Protein AF-A0A937WGV7-F1 (afdb_monomer)

Mean predicted aligned error: 19.92 Å

Secondary structure (DSSP, 8-state):
----------SS-------------HHHHHHHHHHHHHHHHHHHHHHHHHHTT------PPPEEEEEEEEETTEEPGGGEEETTPEEEEEEEEE-TT-PPEEEEEEETTT--EE-EEEEE-TTS-EEEEEEEEPPTT--EEEEEEEEEEEE-TTS-EEEEEEEEEEEEEPPPPPPEEEEEEEESSS-BTTPPEEEEEEEE-SS-PPP-S-EEEEEETTEE-GGGTT-SEE-GGG--TT-EEEEEEE-EETTTTEESS-TT---EEEEEPBPPP--TTSPPP---------------------PPPP--EEEEEE--BSS-PEEEETTEEEEESSEEEEEESEEEEEEEE-TTB--EEEEEEEPTT-EEEE-PBPPBP-

Foldseek 3Di:
DDDDDDDDDDDDDDDDDDDDDDDDDPPVVVVVVVVVVVVVVVVVVVVVVVVVPDPPDPFDFKDKDDKFKDWPNHTDPLQEAEAQIKMKIKIKIQGPQLFAKDKWKAWPVVRDTFDKDWDADPSNIIIIMTIDGGHQPNFDKIKMKIKIWGQGPVRDIHMDIDIRIHGHHYDFDAKDKADWEWPPQAAALQDKIFTDIDIDGPVPADWAQKWKWKDKQNHTPPVCIPPRIGGSVVDDAQIKMKMFIWTDGDHNDHTRDDDPPTDMYIHGHHYDDDPVPDDDPDPPDPDPPDDDDDDDDDPDPDDDDDFAKAKEFEAEVVWFWFKDKSNHTDGTPGDMDIDTAAKIKIWTHDPQWDIDIGIDGGDHPDYHYHYYYTHGDD

pLDDT: mean 71.2, std 18.61, range [29.83, 95.62]

Solvent-accessible surface area (backbone atoms only — not comparable to full-atom values): 22239 Å² total; per-residue (Å²): 134,84,86,83,88,82,89,82,85,81,86,83,94,75,85,83,88,79,91,78,89,86,90,87,69,76,70,63,50,53,58,52,50,54,52,50,51,51,51,48,50,52,49,49,50,49,49,51,53,50,63,69,71,57,78,76,77,86,57,60,55,28,45,74,44,79,70,45,50,27,41,84,92,36,78,42,70,86,42,57,41,49,36,65,38,46,37,39,40,37,36,33,36,40,30,86,75,48,35,60,55,49,76,43,36,32,33,66,83,76,70,44,75,49,74,63,49,71,51,70,51,99,60,30,32,31,46,37,38,37,73,46,75,40,43,87,86,57,52,44,82,45,39,40,36,39,36,34,32,25,53,33,95,86,69,50,79,34,61,30,75,49,78,45,67,34,37,31,39,77,58,89,63,65,19,42,66,42,75,48,37,49,38,58,76,76,28,38,51,82,43,50,41,32,65,45,66,44,81,49,45,87,79,68,60,63,87,25,59,52,44,30,43,35,25,54,73,83,44,75,39,75,94,40,53,62,48,59,59,45,59,26,90,82,56,53,58,74,40,38,42,35,42,36,46,44,36,12,29,80,71,52,76,40,63,42,54,58,95,92,63,47,50,53,27,75,42,53,28,35,74,64,79,80,68,90,84,66,85,76,80,83,77,78,78,84,80,87,79,88,80,80,89,77,88,76,84,79,87,74,86,75,83,77,86,79,84,51,50,14,40,37,39,34,41,37,42,71,67,59,25,39,31,22,51,73,86,39,81,74,52,45,24,69,43,76,48,80,41,60,50,42,79,43,42,38,36,38,41,43,95,72,32,45,74,44,78,50,76,46,75,34,43,66,88,40,77,45,81,43,74,52,77,57,50,67,58,131

Sequence (378 aa):
MRCFHLWCWTNNPKDAVYCFHCGRNIAQSRRLITSIIVVIIVMLMAVIIYSRRISPSKDNPPEISKVSVASDDTVVANNEIDETETTIVTFYASDPDGAPVTPSATWLNTGKSVTVTHITDNKGNVIATVKWLTGFGDAGAYKLQLKAMSTGASGIELSDTEIIDFTVNKFNRLPKVSNVAISPNTPKDADNLTVNYTFSDENKDGENGTKIQWYKNGAEQTGLRNSHTVSSRLTTPGEKWTVMVNPSDNGGKTFGYKEGSEPSATVTIIYTTPDRNKPKPPVSPLDTRDIKPTIEKPTVTTAQPTIEYGNVVITSQPIGAEVYIDGKYKGRSACTIKLPVGAHAISLKMSGYLPWDAAVYVSSDKTVKVTPELFKEP

Radius of gyration: 44.92 Å; Cα contacts (8 Å, |Δi|>4): 736; chains: 1; bounding box: 76×51×156 Å

Nearest PDB structures (foldseek):
  3irz-assembly1_A  TM=1.982E-01  e=7.865E-06  Staphylococcus saprophyticus subsp. saprophyticus ATCC 15305 = NCTC 7292
  3is0-assembly1_X  TM=1.933E-01  e=1.824E-05  Staphylococcus saprophyticus subsp. saprophyticus ATCC 15305 = NCTC 7292
  6ru5-assembly1_A  TM=2.353E-01  e=8.233E-04  Homo sapiens
  8uh2-assembly1_A  TM=2.347E-01  e=4.214E-03  Homo sapiens
  6vfw-assembly1_C  TM=2.708E-01  e=7.261E-03  Homo sapiens

Structure (mmCIF, N/CA/C/O backbone):
data_AF-A0A937WGV7-F1
#
_entry.id   AF-A0A937WGV7-F1
#
loop_
_atom_site.group_PDB
_atom_site.id
_atom_site.type_symbol
_atom_site.label_atom_id
_atom_site.label_alt_id
_atom_site.label_comp_id
_atom_site.label_asym_id
_atom_site.label_entity_id
_atom_site.label_seq_id
_atom_site.pdbx_PDB_ins_code
_atom_site.Cartn_x
_atom_site.Cartn_y
_atom_site.Cartn_z
_atom_site.occupancy
_atom_site.B_iso_or_equiv
_atom_site.auth_seq_id
_atom_site.auth_comp_id
_atom_site.auth_asym_id
_atom_site.auth_atom_id
_atom_site.pdbx_PDB_model_num
ATOM 1 N N . MET A 1 1 ? 3.453 -4.945 108.632 1.00 35.91 1 MET A N 1
ATOM 2 C CA . MET A 1 1 ? 4.385 -6.050 108.950 1.00 35.91 1 MET A CA 1
ATOM 3 C C . MET A 1 1 ? 4.075 -7.229 108.047 1.00 35.91 1 MET A C 1
ATOM 5 O O . MET A 1 1 ? 2.932 -7.381 107.639 1.00 35.91 1 MET A O 1
ATOM 9 N N . ARG A 1 2 ? 5.122 -7.965 107.670 1.00 34.91 2 ARG A N 1
ATOM 10 C CA . ARG A 1 2 ? 5.121 -9.071 106.708 1.00 34.91 2 ARG A CA 1
ATOM 11 C C . ARG A 1 2 ? 4.259 -10.267 107.144 1.00 34.91 2 ARG A C 1
ATOM 13 O O . ARG A 1 2 ? 4.000 -10.453 108.325 1.00 34.91 2 ARG A O 1
ATOM 20 N N . CYS A 1 3 ? 3.901 -11.027 106.109 1.00 39.56 3 CYS A N 1
ATOM 21 C CA . CYS A 1 3 ? 3.284 -12.348 105.981 1.00 39.56 3 CYS A CA 1
ATOM 22 C C . CYS A 1 3 ? 3.249 -13.275 107.202 1.00 39.56 3 CYS A C 1
ATOM 24 O O . CYS A 1 3 ? 4.265 -13.447 107.863 1.00 39.56 3 CYS A O 1
ATOM 26 N N . PHE A 1 4 ? 2.172 -14.065 107.290 1.00 30.48 4 PHE A N 1
ATOM 27 C CA . PHE A 1 4 ? 2.313 -15.520 107.389 1.00 30.48 4 PHE A CA 1
ATOM 28 C C . PHE A 1 4 ? 1.266 -16.242 106.529 1.00 30.48 4 PHE A C 1
ATOM 30 O O . PHE A 1 4 ? 0.064 -16.022 106.652 1.00 30.48 4 PHE A O 1
ATOM 37 N N . HIS A 1 5 ? 1.780 -17.087 105.635 1.00 41.34 5 HIS A N 1
ATOM 38 C CA . HIS A 1 5 ? 1.072 -18.171 104.965 1.00 41.34 5 HIS A CA 1
ATOM 39 C C . HIS A 1 5 ? 0.775 -19.270 105.990 1.00 41.34 5 HIS A C 1
ATOM 41 O O . HIS A 1 5 ? 1.671 -19.639 106.747 1.00 41.34 5 HIS A O 1
ATOM 47 N N . LEU A 1 6 ? -0.409 -19.878 105.926 1.00 35.06 6 LEU A N 1
ATOM 48 C CA . LEU A 1 6 ? -0.568 -21.272 106.329 1.00 35.06 6 LEU A CA 1
ATOM 49 C C . LEU A 1 6 ? -1.424 -22.001 105.290 1.00 35.06 6 LEU A C 1
ATOM 51 O O . LEU A 1 6 ? -2.558 -21.622 105.007 1.00 35.06 6 LEU A O 1
ATOM 55 N N . TRP A 1 7 ? -0.812 -23.009 104.676 1.00 30.67 7 TRP A N 1
ATOM 56 C CA . TRP A 1 7 ? -1.436 -23.986 103.791 1.00 30.67 7 TRP A CA 1
ATOM 57 C C . TRP A 1 7 ? -2.186 -25.038 104.617 1.00 30.67 7 TRP A C 1
ATOM 59 O O . TRP A 1 7 ? -1.692 -25.482 105.651 1.00 30.67 7 TRP A O 1
ATOM 69 N N . CYS A 1 8 ? -3.307 -25.525 104.092 1.00 34.47 8 CYS A N 1
ATOM 70 C CA . CYS A 1 8 ? -3.741 -26.907 104.287 1.00 34.47 8 CYS A CA 1
ATOM 71 C C . CYS A 1 8 ? -4.160 -27.465 102.925 1.00 34.47 8 CYS A C 1
ATOM 73 O O . CYS A 1 8 ? -4.932 -26.842 102.195 1.00 34.47 8 CYS A O 1
ATOM 75 N N . TRP A 1 9 ? -3.576 -28.608 102.570 1.00 32.50 9 TRP A N 1
ATOM 76 C CA . TRP A 1 9 ? -3.740 -29.277 101.287 1.00 32.50 9 TRP A CA 1
ATOM 77 C C . TRP A 1 9 ? -4.793 -30.388 101.416 1.00 32.50 9 TRP A C 1
ATOM 79 O O . TRP A 1 9 ? -4.625 -31.324 102.187 1.00 32.50 9 TRP A O 1
ATOM 89 N N . THR A 1 10 ? -5.888 -30.177 100.684 1.00 49.94 10 THR A N 1
ATOM 90 C CA . THR A 1 10 ? -6.701 -31.105 99.875 1.00 49.94 10 THR A CA 1
ATOM 91 C C . THR A 1 10 ? -7.192 -32.444 100.438 1.00 49.94 10 THR A C 1
ATOM 93 O O . THR A 1 10 ? -6.417 -33.298 100.846 1.00 49.94 10 THR A O 1
ATOM 96 N N . ASN A 1 11 ? -8.465 -32.735 100.150 1.00 29.83 11 ASN A N 1
ATOM 97 C CA . ASN A 1 11 ? -8.770 -33.691 99.082 1.00 29.83 11 ASN A CA 1
ATOM 98 C C . ASN A 1 11 ? -10.101 -33.340 98.391 1.00 29.83 11 ASN A C 1
ATOM 100 O O . ASN A 1 11 ? -11.149 -33.302 99.020 1.00 29.83 11 ASN A O 1
ATOM 104 N N . ASN A 1 12 ? -10.007 -33.153 97.072 1.00 36.41 12 ASN A N 1
ATOM 105 C CA . ASN A 1 12 ? -11.050 -32.968 96.054 1.00 36.41 12 ASN A CA 1
ATOM 106 C C . ASN A 1 12 ? -11.601 -31.543 95.772 1.00 36.41 12 ASN A C 1
ATOM 108 O O . ASN A 1 12 ? -11.963 -30.816 96.695 1.00 36.41 12 ASN A O 1
ATOM 112 N N . PRO A 1 13 ? -11.623 -31.101 94.491 1.00 42.16 13 PRO A N 1
ATOM 113 C CA . PRO A 1 13 ? -11.645 -29.689 94.143 1.00 42.16 13 PRO A CA 1
ATOM 114 C C . PRO A 1 13 ? -13.054 -29.108 93.935 1.00 42.16 13 PRO A C 1
ATOM 116 O O . PRO A 1 13 ? -13.728 -29.403 92.953 1.00 42.16 13 PRO A O 1
ATOM 119 N N . LYS A 1 14 ? -13.330 -28.108 94.782 1.00 36.25 14 LYS A N 1
ATOM 120 C CA . LYS A 1 14 ? -13.987 -26.825 94.466 1.00 36.25 14 LYS A CA 1
ATOM 121 C C . LYS A 1 14 ? -15.517 -26.789 94.461 1.00 36.25 14 LYS A C 1
ATOM 123 O O . LYS A 1 14 ? -16.143 -26.428 93.471 1.00 36.25 14 LYS A O 1
ATOM 128 N N . ASP A 1 15 ? -16.064 -26.945 95.661 1.00 49.03 15 ASP A N 1
ATOM 129 C CA . ASP A 1 15 ? -17.035 -25.978 96.176 1.00 49.03 15 ASP A CA 1
ATOM 130 C C . ASP A 1 15 ? -16.380 -24.593 96.336 1.00 49.03 15 ASP A C 1
ATOM 132 O O . ASP A 1 15 ? -15.229 -24.481 96.767 1.00 49.03 15 ASP A O 1
ATOM 136 N N . ALA A 1 16 ? -17.126 -23.528 96.047 1.00 39.97 16 ALA A N 1
ATOM 137 C CA . ALA A 1 16 ? -16.862 -22.199 96.593 1.00 39.97 16 ALA A CA 1
ATOM 138 C C . ALA A 1 16 ? -18.193 -21.465 96.804 1.00 39.97 16 ALA A C 1
ATOM 140 O O . ALA A 1 16 ? -18.735 -20.832 95.900 1.00 39.97 16 ALA A O 1
ATOM 141 N N . VAL A 1 17 ? -18.722 -21.572 98.022 1.00 39.62 17 VAL A N 1
ATOM 142 C CA . VAL A 1 17 ? -19.855 -20.782 98.512 1.00 39.62 17 VAL A CA 1
ATOM 143 C C . VAL A 1 17 ? -19.326 -19.427 98.987 1.00 39.62 17 VAL A C 1
ATOM 145 O O . VAL A 1 17 ? -18.478 -19.373 99.874 1.00 39.62 17 VAL A O 1
ATOM 148 N N . TYR A 1 18 ? -19.848 -18.334 98.428 1.00 36.25 18 TYR A N 1
ATOM 149 C CA . TYR A 1 18 ? -19.674 -16.981 98.963 1.00 36.25 18 TYR A CA 1
ATOM 150 C C . TYR A 1 18 ? -21.013 -16.470 99.507 1.00 36.25 18 TYR A C 1
ATOM 152 O O . TYR A 1 18 ? -21.971 -16.277 98.761 1.00 36.25 18 TYR A O 1
ATOM 160 N N . CYS A 1 19 ? -21.067 -16.231 100.818 1.00 37.66 19 CYS A N 1
ATOM 161 C CA . CYS A 1 19 ? -22.163 -15.533 101.486 1.00 37.66 19 CYS A CA 1
ATOM 162 C C . CYS A 1 19 ? -22.048 -14.019 101.248 1.00 37.66 19 CYS A C 1
ATOM 164 O O . CYS A 1 19 ? -21.012 -13.431 101.555 1.00 37.66 19 CYS A O 1
ATOM 166 N N . PHE A 1 20 ? -23.124 -13.373 100.788 1.00 33.19 20 PHE A N 1
ATOM 167 C CA . PHE A 1 20 ? -23.256 -11.913 100.796 1.00 33.19 20 PHE A CA 1
ATOM 168 C C . PHE A 1 20 ? -24.541 -11.486 101.517 1.00 33.19 20 PHE A C 1
ATOM 170 O O . PHE A 1 20 ? -25.630 -11.991 101.252 1.00 33.19 20 PHE A O 1
ATOM 177 N N . HIS A 1 21 ? -24.372 -10.563 102.466 1.00 35.38 21 HIS A N 1
ATOM 178 C CA . HIS A 1 21 ? -25.410 -9.950 103.294 1.00 35.38 21 HIS A CA 1
ATOM 179 C C . HIS A 1 21 ? -26.397 -9.102 102.474 1.00 35.38 21 HIS A C 1
ATOM 181 O O . HIS A 1 21 ? -26.017 -8.375 101.557 1.00 35.38 21 HIS A O 1
ATOM 187 N N . CYS A 1 22 ? -27.670 -9.166 102.866 1.00 37.66 22 CYS A N 1
ATOM 188 C CA . CYS A 1 22 ? -28.798 -8.445 102.287 1.00 37.66 22 CYS A CA 1
ATOM 189 C C . CYS A 1 22 ? -29.030 -7.097 102.998 1.00 37.66 22 CYS A C 1
ATOM 191 O O . CYS A 1 22 ? -29.020 -7.047 104.227 1.00 37.66 22 CYS A O 1
ATOM 193 N N . GLY A 1 23 ? -29.331 -6.036 102.235 1.00 43.50 23 GLY A N 1
ATOM 194 C CA . GLY A 1 23 ? -30.134 -4.911 102.737 1.00 43.50 23 GLY A CA 1
ATOM 195 C C . GLY A 1 23 ? -29.700 -3.500 102.325 1.00 43.50 23 GLY A C 1
ATOM 196 O O . GLY A 1 23 ? -28.986 -2.848 103.079 1.00 43.50 23 GLY A O 1
ATOM 197 N N . ARG A 1 24 ? -30.218 -2.997 101.186 1.00 43.16 24 ARG A N 1
ATOM 198 C CA . ARG A 1 24 ? -30.812 -1.644 100.969 1.00 43.16 24 ARG A CA 1
ATOM 199 C C . ARG A 1 24 ? -30.920 -1.301 99.466 1.00 43.16 24 ARG A C 1
ATOM 201 O O . ARG A 1 24 ? -30.006 -1.579 98.705 1.00 43.16 24 ARG A O 1
ATOM 208 N N . ASN A 1 25 ? -32.013 -0.610 99.101 1.00 46.59 25 ASN A N 1
ATOM 209 C CA . ASN A 1 25 ? -32.281 0.151 97.855 1.00 46.59 25 ASN A CA 1
ATOM 210 C C . ASN A 1 25 ? -33.015 -0.518 96.667 1.00 46.59 25 ASN A C 1
ATOM 212 O O . ASN A 1 25 ? -32.487 -0.636 95.566 1.00 46.59 25 ASN A O 1
ATOM 216 N N . ILE A 1 26 ? -34.317 -0.790 96.835 1.00 51.12 26 ILE A N 1
ATOM 217 C CA . ILE A 1 26 ? -35.253 -1.160 95.743 1.00 51.12 26 ILE A CA 1
ATOM 218 C C . ILE A 1 26 ? -35.786 0.073 94.963 1.00 51.12 26 ILE A C 1
ATOM 220 O O . ILE A 1 26 ? -36.251 -0.047 93.831 1.00 51.12 26 ILE A O 1
ATOM 224 N N . ALA A 1 27 ? -35.702 1.289 95.521 1.00 47.25 27 ALA A N 1
ATOM 225 C CA . ALA A 1 27 ? -36.232 2.502 94.879 1.00 47.25 27 ALA A CA 1
ATOM 226 C C . ALA A 1 27 ? -35.263 3.157 93.871 1.00 47.25 27 ALA A C 1
ATOM 228 O O . ALA A 1 27 ? -35.704 3.676 92.844 1.00 47.25 27 ALA A O 1
ATOM 229 N N . GLN A 1 28 ? -33.946 3.106 94.120 1.00 45.09 28 GLN A N 1
ATOM 230 C CA . GLN A 1 28 ? -32.937 3.591 93.165 1.00 45.09 28 GLN A CA 1
ATOM 231 C C . GLN A 1 28 ? -32.803 2.668 91.946 1.00 45.09 28 GLN A C 1
ATOM 233 O O . GLN A 1 28 ? -32.618 3.162 90.836 1.00 45.09 28 GLN A O 1
ATOM 238 N N . SER A 1 29 ? -32.974 1.352 92.121 1.00 48.94 29 SER A N 1
ATOM 239 C CA . SER A 1 29 ? -32.886 0.388 91.018 1.00 48.94 29 SER A CA 1
ATOM 240 C C . SER A 1 29 ? -34.018 0.556 90.003 1.00 48.94 29 SER A C 1
ATOM 242 O O . SER A 1 29 ? -33.762 0.499 88.806 1.00 48.94 29 SER A O 1
ATOM 244 N N . ARG A 1 30 ? -35.249 0.866 90.440 1.00 54.28 30 ARG A N 1
ATOM 245 C CA . ARG A 1 30 ? -36.371 1.118 89.516 1.00 54.28 30 ARG A CA 1
ATOM 246 C C . ARG A 1 30 ? -36.130 2.325 88.609 1.00 54.28 30 ARG A C 1
ATOM 248 O O . ARG A 1 30 ? -36.363 2.216 87.416 1.00 54.28 30 ARG A O 1
ATOM 255 N N . ARG A 1 31 ? -35.619 3.447 89.134 1.00 56.28 31 ARG A N 1
ATOM 256 C CA . ARG A 1 31 ? -35.306 4.631 88.307 1.00 56.28 31 ARG A CA 1
ATOM 257 C C . ARG A 1 31 ? -34.156 4.370 87.332 1.00 56.28 31 ARG A C 1
ATOM 259 O O . ARG A 1 31 ? -34.231 4.805 86.189 1.00 56.28 31 ARG A O 1
ATOM 266 N N . LEU A 1 32 ? -33.140 3.618 87.759 1.00 55.88 32 LEU A N 1
ATOM 267 C CA . LEU A 1 32 ? -32.008 3.251 86.907 1.00 55.88 32 LEU A CA 1
ATOM 268 C C . LEU A 1 32 ? -32.435 2.316 85.763 1.00 55.88 32 LEU A C 1
ATOM 270 O O . LEU A 1 32 ? -32.054 2.535 84.619 1.00 55.88 32 LEU A O 1
ATOM 274 N N . ILE A 1 33 ? -33.281 1.321 86.053 1.00 60.12 33 ILE A N 1
ATOM 275 C CA . ILE A 1 33 ? -33.793 0.369 85.058 1.00 60.12 33 ILE A CA 1
ATOM 276 C C . ILE A 1 33 ? -34.679 1.081 84.030 1.00 60.12 33 ILE A C 1
ATOM 278 O O . ILE A 1 33 ? -34.499 0.865 82.834 1.00 60.12 33 ILE A O 1
ATOM 282 N N . THR A 1 34 ? -35.581 1.977 84.452 1.00 66.94 34 THR A N 1
ATOM 283 C CA . THR A 1 34 ? -36.419 2.732 83.506 1.00 66.94 34 THR A CA 1
ATOM 284 C C . THR A 1 34 ? -35.578 3.645 82.609 1.00 66.94 34 THR A C 1
ATOM 286 O O . THR A 1 34 ? -35.817 3.696 81.406 1.00 66.94 34 THR A O 1
ATOM 289 N N . SER A 1 35 ? -34.550 4.313 83.147 1.00 67.31 35 SER A N 1
ATOM 290 C CA . SER A 1 35 ? -33.627 5.126 82.341 1.00 67.31 35 SER A CA 1
ATOM 291 C C . SER A 1 35 ? -32.799 4.290 81.361 1.00 67.31 35 SER A C 1
ATOM 293 O O . SER A 1 35 ? -32.633 4.702 80.217 1.00 67.31 35 SER A O 1
ATOM 295 N N . ILE A 1 36 ? -32.329 3.104 81.759 1.00 68.56 36 ILE A N 1
ATOM 296 C CA . ILE A 1 36 ? -31.586 2.195 80.873 1.00 68.56 36 ILE A CA 1
ATOM 297 C C . ILE A 1 36 ? -32.490 1.669 79.751 1.00 68.56 36 ILE A C 1
ATOM 299 O O . ILE A 1 36 ? -32.076 1.662 78.597 1.00 68.56 36 ILE A O 1
ATOM 303 N N . ILE A 1 37 ? -33.739 1.297 80.053 1.00 74.69 37 ILE A N 1
ATOM 304 C CA . ILE A 1 37 ? -34.700 0.833 79.041 1.00 74.69 37 ILE A CA 1
ATOM 305 C C . ILE A 1 37 ? -35.018 1.948 78.037 1.00 74.69 37 ILE A C 1
ATOM 307 O O . ILE A 1 37 ? -35.028 1.691 76.838 1.00 74.69 37 ILE A O 1
ATOM 311 N N . VAL A 1 38 ? -35.214 3.191 78.490 1.00 73.75 38 VAL A N 1
ATOM 312 C CA . VAL A 1 38 ? -35.452 4.331 77.587 1.00 73.75 38 VAL A CA 1
ATOM 313 C C . VAL A 1 38 ? -34.229 4.610 76.711 1.00 73.75 38 VAL A C 1
ATOM 315 O O . VAL A 1 38 ? -34.387 4.811 75.512 1.00 73.75 38 VAL A O 1
ATOM 318 N N . VAL A 1 39 ? -33.010 4.552 77.257 1.00 70.75 39 VAL A N 1
ATOM 319 C CA . VAL A 1 39 ? -31.775 4.716 76.469 1.00 70.75 39 VAL A CA 1
ATOM 320 C C . VAL A 1 39 ? -31.600 3.578 75.461 1.00 70.75 39 VAL A C 1
ATOM 322 O O . VAL A 1 39 ? -31.246 3.845 74.318 1.00 70.75 39 VAL A O 1
ATOM 325 N N . ILE A 1 40 ? -31.904 2.332 75.832 1.00 72.81 40 ILE A N 1
ATOM 326 C CA . ILE A 1 40 ? -31.854 1.182 74.917 1.00 72.81 40 ILE A CA 1
ATOM 327 C C . ILE A 1 40 ? -32.911 1.312 73.818 1.00 72.81 40 ILE A C 1
ATOM 329 O O . ILE A 1 40 ? -32.599 1.059 72.663 1.00 72.81 40 ILE A O 1
ATOM 333 N N . ILE A 1 41 ? -34.132 1.751 74.132 1.00 76.94 41 ILE A N 1
ATOM 334 C CA . ILE A 1 41 ? -35.180 1.976 73.127 1.00 76.94 41 ILE A CA 1
ATOM 335 C C . ILE A 1 41 ? -34.797 3.130 72.199 1.00 76.94 41 ILE A C 1
ATOM 337 O O . ILE A 1 41 ? -34.957 3.000 70.993 1.00 76.94 41 ILE A O 1
ATOM 341 N N . VAL A 1 42 ? -34.247 4.233 72.712 1.00 74.06 42 VAL A N 1
ATOM 342 C CA . VAL A 1 42 ? -33.776 5.354 71.882 1.00 74.06 42 VAL A CA 1
ATOM 343 C C . VAL A 1 42 ? -32.585 4.937 71.017 1.00 74.06 42 VAL A C 1
ATOM 345 O O . VAL A 1 42 ? -32.552 5.290 69.845 1.00 74.06 42 VAL A O 1
ATOM 348 N N . MET A 1 43 ? -31.656 4.132 71.540 1.00 69.81 43 MET A N 1
ATOM 349 C CA . MET A 1 43 ? -30.550 3.546 70.773 1.00 69.81 43 MET A CA 1
ATOM 350 C C . MET A 1 43 ? -31.056 2.565 69.712 1.00 69.81 43 MET A C 1
ATOM 352 O O . MET A 1 43 ? -30.617 2.637 68.575 1.00 69.81 43 MET A O 1
ATOM 356 N N . LEU A 1 44 ? -32.015 1.692 70.032 1.00 68.31 44 LEU A N 1
ATOM 357 C CA . LEU A 1 44 ? -32.622 0.761 69.075 1.00 68.31 44 LEU A CA 1
ATOM 358 C C . LEU A 1 44 ? -33.421 1.503 68.004 1.00 68.31 44 LEU A C 1
ATOM 360 O O . LEU A 1 44 ? -33.313 1.167 66.834 1.00 68.31 44 LEU A O 1
ATOM 364 N N . MET A 1 45 ? -34.167 2.546 68.367 1.00 68.50 45 MET A N 1
ATOM 365 C CA . MET A 1 45 ? -34.881 3.399 67.416 1.00 68.50 45 MET A CA 1
ATOM 366 C C . MET A 1 45 ? -33.907 4.220 66.569 1.00 68.50 45 MET A C 1
ATOM 368 O O . MET A 1 45 ? -34.125 4.341 65.372 1.00 68.50 45 MET A O 1
ATOM 372 N N . ALA A 1 46 ? -32.803 4.718 67.133 1.00 59.66 46 ALA A N 1
ATOM 373 C CA . ALA A 1 46 ? -31.737 5.376 66.382 1.00 59.66 46 ALA A CA 1
ATOM 374 C C . ALA A 1 46 ? -31.022 4.395 65.445 1.00 59.66 46 ALA A C 1
ATOM 376 O O . ALA A 1 46 ? -30.757 4.754 64.307 1.00 59.66 46 ALA A O 1
ATOM 377 N N . VAL A 1 47 ? -30.796 3.145 65.859 1.00 59.03 47 VAL A N 1
ATOM 378 C CA . VAL A 1 47 ? -30.260 2.065 65.017 1.00 59.03 47 VAL A CA 1
ATOM 379 C C . VAL A 1 47 ? -31.262 1.672 63.933 1.00 59.03 47 VAL A C 1
ATOM 381 O O . VAL A 1 47 ? -30.846 1.461 62.804 1.00 59.03 47 VAL A O 1
ATOM 384 N N . ILE A 1 48 ? -32.570 1.640 64.204 1.00 55.44 48 ILE A N 1
ATOM 385 C CA . ILE A 1 48 ? -33.626 1.389 63.205 1.00 55.44 48 ILE A CA 1
ATOM 386 C C . ILE A 1 48 ? -33.754 2.569 62.228 1.00 55.44 48 ILE A C 1
ATOM 388 O O . ILE A 1 48 ? -33.913 2.360 61.031 1.00 55.44 48 ILE A O 1
ATOM 392 N N . ILE A 1 49 ? -33.644 3.814 62.699 1.00 54.38 49 ILE A N 1
ATOM 393 C CA . ILE A 1 49 ? -33.656 5.023 61.860 1.00 54.38 49 ILE A CA 1
ATOM 394 C C . ILE A 1 49 ? -32.364 5.121 61.033 1.00 54.38 49 ILE A C 1
ATOM 396 O O . ILE A 1 49 ? -32.429 5.491 59.864 1.00 54.38 49 ILE A O 1
ATOM 400 N N . TYR A 1 50 ? -31.212 4.745 61.595 1.00 45.41 50 TYR A N 1
ATOM 401 C CA . TYR A 1 50 ? -29.908 4.713 60.921 1.00 45.41 50 TYR A CA 1
ATOM 402 C C . TYR A 1 50 ? -29.827 3.570 59.899 1.00 45.41 50 TYR A C 1
ATOM 404 O O . TYR A 1 50 ? -29.442 3.797 58.757 1.00 45.41 50 TYR A O 1
ATOM 412 N N . SER A 1 51 ? -30.309 2.373 60.246 1.00 46.31 51 SER A N 1
ATOM 413 C CA . SER A 1 51 ? -30.405 1.226 59.325 1.00 46.31 51 SER A CA 1
ATOM 414 C C . SER A 1 51 ? -31.486 1.393 58.252 1.00 46.31 51 SER A C 1
ATOM 416 O O . SER A 1 51 ? -31.400 0.758 57.207 1.00 46.31 51 SER A O 1
ATOM 418 N N . ARG A 1 52 ? -32.469 2.285 58.451 1.00 47.09 52 ARG A N 1
ATOM 419 C CA . ARG A 1 52 ? -33.422 2.705 57.405 1.00 47.09 52 ARG A CA 1
ATOM 420 C C . ARG A 1 52 ? -32.961 3.912 56.576 1.00 47.09 52 ARG A C 1
ATOM 422 O O . ARG A 1 52 ? -33.604 4.200 55.573 1.00 47.09 52 ARG A O 1
ATOM 429 N N . ARG A 1 53 ? -31.885 4.621 56.954 1.00 48.12 53 ARG A N 1
ATOM 430 C CA . ARG A 1 53 ? -31.378 5.816 56.238 1.00 48.12 53 ARG A CA 1
ATOM 431 C C . ARG A 1 53 ? -30.110 5.596 55.415 1.00 48.12 53 ARG A C 1
ATOM 433 O O . ARG A 1 53 ? -29.639 6.542 54.796 1.00 48.12 53 ARG A O 1
ATOM 440 N N . ILE A 1 54 ? -29.592 4.375 55.348 1.00 44.47 54 ILE A N 1
ATOM 441 C CA . ILE A 1 54 ? -28.512 4.018 54.427 1.00 44.47 54 ILE A CA 1
ATOM 442 C C . ILE A 1 54 ? -28.891 2.685 53.782 1.00 44.47 54 ILE A C 1
ATOM 444 O O . ILE A 1 54 ? -28.526 1.621 54.266 1.00 44.47 54 ILE A O 1
ATOM 448 N N . SER A 1 55 ? -29.669 2.740 52.699 1.00 43.28 55 SER A N 1
ATOM 449 C CA . SER A 1 55 ? -29.480 1.753 51.634 1.00 43.28 55 SER A CA 1
ATOM 450 C C . SER A 1 55 ? -28.284 2.266 50.835 1.00 43.28 55 SER A C 1
ATOM 452 O O . SER A 1 55 ? -28.430 3.301 50.185 1.00 43.28 55 SER A O 1
ATOM 454 N N . PRO A 1 56 ? -27.092 1.649 50.931 1.00 50.47 56 PRO A N 1
ATOM 455 C CA . PRO A 1 56 ? -26.030 1.973 49.995 1.00 50.47 56 PRO A CA 1
ATOM 456 C C . PRO A 1 56 ? -26.544 1.568 48.611 1.00 50.47 56 PRO A C 1
ATOM 458 O O . PRO A 1 56 ? -27.116 0.485 48.465 1.00 50.47 56 PRO A O 1
ATOM 461 N N . SER A 1 57 ? -26.442 2.477 47.644 1.00 55.44 57 SER A N 1
ATOM 462 C CA . SER A 1 57 ? -26.905 2.275 46.272 1.00 55.44 57 SER A CA 1
ATOM 463 C C . SER A 1 57 ? -26.430 0.918 45.761 1.00 55.44 57 SER A C 1
ATOM 465 O O . SER A 1 57 ? -25.232 0.644 45.735 1.00 55.44 57 SER A O 1
ATOM 467 N N . LYS A 1 58 ? -27.376 0.070 45.358 1.00 65.88 58 LYS A N 1
ATOM 468 C CA . LYS A 1 58 ? -27.107 -1.172 44.625 1.00 65.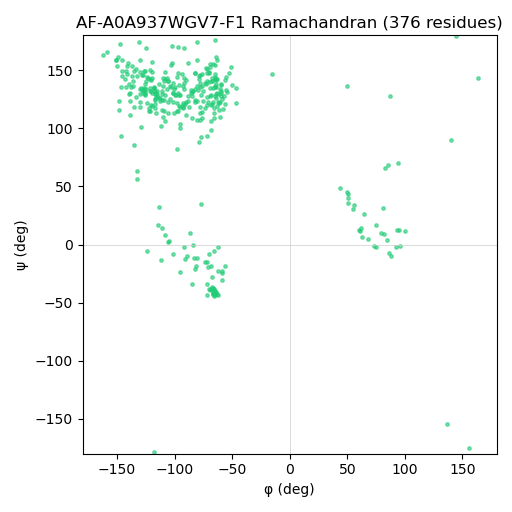88 58 LYS A CA 1
ATOM 469 C C . LYS A 1 58 ? -26.795 -0.875 43.149 1.00 65.88 58 LYS A C 1
ATOM 471 O O . LYS A 1 58 ? -27.238 -1.633 42.306 1.00 65.88 58 LYS A O 1
ATOM 476 N N . ASP A 1 59 ? -26.135 0.246 42.861 1.00 77.00 59 ASP A N 1
ATOM 477 C CA . ASP A 1 59 ? -25.794 0.638 41.494 1.00 77.00 59 ASP A CA 1
ATOM 478 C C . ASP A 1 59 ? -24.361 0.165 41.219 1.00 77.00 59 ASP A C 1
ATOM 480 O O . ASP A 1 59 ? -23.391 0.758 41.702 1.00 77.00 59 ASP A O 1
ATOM 484 N N . ASN A 1 60 ? -24.239 -0.954 40.518 1.00 85.69 60 ASN A N 1
ATOM 485 C CA . ASN A 1 60 ? -22.999 -1.488 39.987 1.00 85.69 60 ASN A CA 1
ATOM 486 C C . ASN A 1 60 ? -22.618 -0.717 38.710 1.00 85.69 60 ASN A C 1
ATOM 488 O O . ASN A 1 60 ? -23.494 -0.305 37.951 1.00 85.69 60 ASN A O 1
ATOM 492 N N . PRO A 1 61 ? -21.321 -0.486 38.450 1.00 87.44 61 PRO A N 1
ATOM 493 C CA . PRO A 1 61 ? -20.906 0.136 37.201 1.00 87.44 61 PRO A CA 1
ATOM 494 C C . PRO A 1 61 ? -21.198 -0.790 36.009 1.00 87.44 61 PRO A C 1
ATOM 496 O O . PRO A 1 61 ? -21.225 -2.014 36.175 1.00 87.44 61 PRO A O 1
ATOM 499 N N . PRO A 1 62 ? -21.354 -0.230 34.797 1.00 92.25 62 PRO A N 1
ATOM 500 C CA . PRO A 1 62 ? -21.353 -1.042 33.590 1.00 92.25 62 PRO A CA 1
ATOM 501 C C . PRO A 1 62 ? -19.986 -1.716 33.409 1.00 92.25 62 PRO A C 1
ATOM 503 O O . PRO A 1 62 ? -18.992 -1.264 33.964 1.00 92.25 62 PRO A O 1
ATOM 506 N N . GLU A 1 63 ? -19.926 -2.765 32.598 1.00 92.12 63 GLU A N 1
ATOM 507 C CA . GLU A 1 63 ? -18.712 -3.524 32.291 1.00 92.12 63 GLU A CA 1
ATOM 508 C C . GLU A 1 63 ? -18.507 -3.610 30.778 1.00 92.12 63 GLU A C 1
ATOM 510 O O . GLU A 1 63 ? -19.439 -3.943 30.038 1.00 92.12 63 GLU A O 1
ATOM 515 N N . ILE A 1 64 ? -17.281 -3.356 30.315 1.00 92.56 64 ILE A N 1
ATOM 516 C CA . ILE A 1 64 ? -16.823 -3.644 28.955 1.00 92.56 64 ILE A CA 1
ATOM 517 C C . ILE A 1 64 ? -16.200 -5.043 28.922 1.00 92.56 64 ILE A C 1
ATOM 519 O O . ILE A 1 64 ? -15.382 -5.420 29.754 1.00 92.56 64 ILE A O 1
ATOM 523 N N . SER A 1 65 ? -16.561 -5.838 27.918 1.00 88.25 65 SER A N 1
ATOM 524 C CA . SER A 1 65 ? -16.021 -7.181 27.721 1.00 88.25 65 SER A CA 1
ATOM 525 C C . SER A 1 65 ? -15.936 -7.559 26.241 1.00 88.25 65 SER A C 1
ATOM 527 O O . SER A 1 65 ? -16.432 -6.852 25.360 1.00 88.25 65 SER A O 1
ATOM 529 N N . LYS A 1 66 ? -15.304 -8.711 25.961 1.00 83.00 66 LYS A N 1
ATOM 530 C CA . LYS A 1 66 ? -15.234 -9.333 24.622 1.00 83.00 66 LYS A CA 1
ATOM 531 C C . LYS A 1 66 ? -14.790 -8.355 23.525 1.00 83.00 66 LYS A C 1
ATOM 533 O O . LYS A 1 66 ? -15.386 -8.298 22.450 1.00 83.00 66 LYS A O 1
ATOM 538 N N . VAL A 1 67 ? -13.753 -7.578 23.816 1.00 86.62 67 VAL A N 1
ATOM 539 C CA . VAL A 1 67 ? -13.148 -6.666 22.848 1.00 86.62 67 VAL A CA 1
ATOM 540 C C . VAL A 1 67 ? -12.452 -7.478 21.759 1.00 86.62 67 VAL A C 1
ATOM 542 O O . VAL A 1 67 ? -11.661 -8.374 22.047 1.00 86.62 67 VAL A O 1
ATOM 545 N N . SER A 1 68 ? -12.754 -7.167 20.504 1.00 81.06 68 SER A N 1
ATOM 546 C CA . SER A 1 68 ? -12.143 -7.789 19.333 1.00 81.06 68 SER A CA 1
ATOM 547 C C . SER A 1 68 ? -11.789 -6.736 18.294 1.00 81.06 68 SER A C 1
ATOM 549 O O . SER A 1 68 ? -12.573 -5.814 18.056 1.00 81.06 68 SER A O 1
ATOM 551 N N . VAL A 1 69 ? -10.641 -6.916 17.651 1.00 83.62 69 VAL A N 1
ATOM 552 C CA . VAL A 1 69 ? -10.144 -6.062 16.572 1.00 83.62 69 VAL A CA 1
ATOM 553 C C . VAL A 1 69 ? -10.038 -6.897 15.301 1.00 83.62 69 VAL A C 1
ATOM 555 O O . VAL A 1 69 ? -9.490 -8.001 15.318 1.00 83.62 69 VAL A O 1
ATOM 558 N N . ALA A 1 70 ? -10.566 -6.369 14.202 1.00 69.88 70 ALA A N 1
ATOM 559 C CA . ALA A 1 70 ? -10.475 -6.974 12.883 1.00 69.88 70 ALA A CA 1
ATOM 560 C C . ALA A 1 70 ? -10.043 -5.943 11.829 1.00 69.88 70 ALA A C 1
ATOM 562 O O . ALA A 1 70 ? -10.458 -4.789 11.910 1.00 69.88 70 ALA A O 1
ATOM 563 N N . SER A 1 71 ? -9.258 -6.357 10.836 1.00 72.56 71 SER A N 1
ATOM 564 C CA . SER A 1 71 ? -8.969 -5.602 9.614 1.00 72.56 71 SER A CA 1
ATOM 565 C C . SER A 1 71 ? -9.437 -6.415 8.412 1.00 72.56 71 SER A C 1
ATOM 567 O O . SER A 1 71 ? -9.176 -7.616 8.340 1.00 72.56 71 SER A O 1
ATOM 569 N N . ASP A 1 72 ? -10.201 -5.791 7.511 1.00 66.75 72 ASP A N 1
ATOM 570 C CA . ASP A 1 72 ? -10.757 -6.439 6.304 1.00 66.75 72 ASP A CA 1
ATOM 571 C C . ASP A 1 72 ? -11.338 -7.854 6.579 1.00 66.75 72 ASP A C 1
ATOM 573 O O . ASP A 1 72 ? -10.991 -8.850 5.937 1.00 66.75 72 ASP A O 1
ATOM 577 N N . ASP A 1 73 ? -12.166 -7.951 7.630 1.00 51.62 73 ASP A N 1
ATOM 578 C CA . ASP A 1 73 ? -12.801 -9.175 8.159 1.00 51.62 73 ASP A CA 1
ATOM 579 C C . ASP A 1 73 ? -11.851 -10.276 8.676 1.00 51.62 73 ASP A C 1
ATOM 581 O O . ASP A 1 73 ? -12.262 -11.411 8.936 1.00 51.62 73 ASP A O 1
ATOM 585 N N . THR A 1 74 ? -10.577 -9.954 8.892 1.00 59.53 74 THR A N 1
ATOM 586 C CA . THR A 1 74 ? -9.608 -10.824 9.565 1.00 59.53 74 THR A CA 1
ATOM 587 C C . THR A 1 74 ? -9.303 -10.331 10.969 1.00 59.53 74 THR A C 1
ATOM 589 O O . THR A 1 74 ? -9.084 -9.147 11.186 1.00 59.53 74 THR A O 1
ATOM 592 N N . VAL A 1 75 ? -9.296 -11.239 11.947 1.00 68.25 75 VAL A N 1
ATOM 593 C CA . VAL A 1 75 ? -8.888 -10.900 13.316 1.00 68.25 75 VAL A CA 1
ATOM 594 C C . VAL A 1 75 ? -7.418 -10.495 13.301 1.00 68.25 75 VAL A C 1
ATOM 596 O O . VAL A 1 75 ? -6.572 -11.256 12.828 1.00 68.25 75 VAL A O 1
ATOM 599 N N . VAL A 1 76 ? -7.126 -9.315 13.840 1.00 69.62 76 VAL A N 1
ATOM 600 C CA . VAL A 1 76 ? -5.768 -8.772 13.882 1.00 69.62 76 VAL A CA 1
ATOM 601 C C . VAL A 1 76 ? -5.099 -9.225 15.170 1.00 69.62 76 VAL A C 1
ATOM 603 O O . VAL A 1 76 ? -5.593 -8.958 16.266 1.00 69.62 76 VAL A O 1
ATOM 606 N N . ALA A 1 77 ? -3.964 -9.909 15.056 1.00 58.69 77 ALA A N 1
ATOM 607 C CA . ALA A 1 77 ? -3.132 -10.201 16.216 1.00 58.69 77 ALA A CA 1
ATOM 608 C C . ALA A 1 77 ? -2.365 -8.935 16.625 1.00 58.69 77 ALA A C 1
ATOM 610 O O . ALA A 1 77 ? -1.828 -8.234 15.774 1.00 58.69 77 ALA A O 1
ATOM 611 N N . ASN A 1 78 ? -2.302 -8.653 17.928 1.00 69.00 78 ASN A N 1
ATOM 612 C CA . ASN A 1 78 ? -1.548 -7.528 18.502 1.00 69.00 78 ASN A CA 1
ATOM 613 C C . ASN A 1 78 ? -1.969 -6.122 18.025 1.00 69.00 78 ASN A C 1
ATOM 615 O O . ASN A 1 78 ? -1.258 -5.162 18.302 1.00 69.00 78 ASN A O 1
ATOM 619 N N . ASN A 1 79 ? -3.119 -5.988 17.351 1.00 84.94 79 ASN A N 1
ATOM 620 C CA . ASN A 1 79 ? -3.655 -4.712 16.854 1.00 84.94 79 ASN A CA 1
ATOM 621 C C . ASN A 1 79 ? -2.676 -3.934 15.947 1.00 84.94 79 ASN A C 1
ATOM 623 O O . ASN A 1 79 ? -2.679 -2.698 15.926 1.00 84.94 79 ASN A O 1
ATOM 627 N N . GLU A 1 80 ? -1.829 -4.660 15.216 1.00 84.50 80 GLU A N 1
ATOM 628 C CA . GLU A 1 80 ? -0.964 -4.108 14.175 1.00 84.50 80 GLU A CA 1
ATOM 629 C C . GLU A 1 80 ? -1.724 -4.080 12.852 1.00 84.50 80 GLU A C 1
ATOM 631 O O . GLU A 1 80 ? -2.146 -5.121 12.353 1.00 84.50 80 GLU A O 1
ATOM 636 N N . ILE A 1 81 ? -1.917 -2.888 12.305 1.00 84.38 81 ILE A N 1
ATOM 637 C CA . ILE A 1 81 ? -2.683 -2.658 11.077 1.00 84.38 81 ILE A CA 1
ATOM 638 C C . ILE A 1 81 ? -1.822 -1.880 10.094 1.00 84.38 81 ILE A C 1
ATOM 640 O O . ILE A 1 81 ? -0.986 -1.080 10.512 1.00 84.38 81 ILE A O 1
ATOM 644 N N . ASP A 1 82 ? -2.018 -2.077 8.800 1.00 79.12 82 ASP A N 1
ATOM 645 C CA . ASP A 1 82 ? -1.275 -1.317 7.796 1.00 79.12 82 ASP A CA 1
ATOM 646 C C . ASP A 1 82 ? -2.008 -0.002 7.448 1.00 79.12 82 ASP A C 1
ATOM 648 O O . ASP A 1 82 ? -3.220 0.151 7.646 1.00 79.12 82 ASP A O 1
ATOM 652 N N . GLU A 1 83 ? -1.280 1.003 6.945 1.00 76.56 83 GLU A N 1
ATOM 653 C CA . GLU A 1 83 ? -1.922 2.145 6.273 1.00 76.56 83 GLU A CA 1
ATOM 654 C C . GLU A 1 83 ? -2.865 1.630 5.170 1.00 76.56 83 GLU A C 1
ATOM 656 O O . GLU A 1 83 ? -2.571 0.633 4.514 1.00 76.56 83 GLU A O 1
ATOM 661 N N . THR A 1 84 ? -3.965 2.342 4.915 1.00 73.06 84 THR A N 1
ATOM 662 C CA . THR A 1 84 ? -5.010 1.995 3.927 1.00 73.06 84 THR A CA 1
ATOM 663 C C . THR A 1 84 ? -5.929 0.833 4.306 1.00 73.06 84 THR A C 1
ATOM 665 O O . THR A 1 84 ? -6.882 0.551 3.577 1.00 73.06 84 THR A O 1
ATOM 668 N N . GLU A 1 85 ? -5.727 0.206 5.467 1.00 73.62 85 GLU A N 1
ATOM 669 C CA . GLU A 1 85 ? -6.643 -0.804 5.984 1.00 73.62 85 GLU A CA 1
ATOM 670 C C . GLU A 1 85 ? -7.853 -0.192 6.704 1.00 73.62 85 GLU A C 1
ATOM 672 O O . GLU A 1 85 ? -7.808 0.857 7.354 1.00 73.62 85 GLU A O 1
ATOM 677 N N . THR A 1 86 ? -8.981 -0.895 6.606 1.00 79.06 86 THR A N 1
ATOM 678 C CA . THR A 1 86 ? -10.149 -0.620 7.439 1.00 79.06 86 THR A CA 1
ATOM 679 C C . THR A 1 86 ? -10.104 -1.500 8.674 1.00 79.06 86 THR A C 1
ATOM 681 O O . THR A 1 86 ? -10.255 -2.717 8.575 1.00 79.06 86 THR A O 1
ATOM 684 N N . THR A 1 87 ? -10.015 -0.863 9.832 1.00 84.25 87 THR A N 1
ATOM 685 C CA . THR A 1 87 ? -10.047 -1.500 11.143 1.00 84.25 87 THR A CA 1
ATOM 686 C C . THR A 1 87 ? -11.425 -1.372 11.767 1.00 84.25 87 THR A C 1
ATOM 688 O O . THR A 1 87 ? -12.034 -0.299 11.794 1.00 84.25 87 THR A O 1
ATOM 691 N N . ILE A 1 88 ? -11.918 -2.481 12.297 1.00 85.50 88 ILE A N 1
ATOM 692 C CA . ILE A 1 88 ? -13.188 -2.595 12.995 1.00 85.50 88 ILE A CA 1
ATOM 693 C C . ILE A 1 88 ? -12.900 -3.086 14.409 1.00 85.50 88 ILE A C 1
ATOM 695 O O . ILE A 1 88 ? -12.371 -4.178 14.610 1.00 85.50 88 ILE A O 1
ATOM 699 N N . VAL A 1 89 ? -13.280 -2.286 15.398 1.00 90.69 89 VAL A N 1
ATOM 700 C CA . VAL A 1 89 ? -13.247 -2.669 16.810 1.00 90.69 89 VAL A CA 1
ATOM 701 C C . VAL A 1 89 ? -14.664 -2.963 17.248 1.00 90.69 89 VAL A C 1
ATOM 703 O O . VAL A 1 89 ? -15.539 -2.111 17.108 1.00 90.69 89 VAL A O 1
ATOM 706 N N . THR A 1 90 ? -14.888 -4.149 17.796 1.00 88.81 90 THR A N 1
ATOM 707 C CA . THR A 1 90 ? -16.170 -4.536 18.387 1.00 88.81 90 THR A CA 1
ATOM 708 C C . THR A 1 90 ? -15.980 -4.817 19.867 1.00 88.81 90 THR A C 1
ATOM 710 O O . THR A 1 90 ? -15.024 -5.491 20.242 1.00 88.81 90 THR A O 1
ATOM 713 N N . PHE A 1 91 ? -16.880 -4.309 20.704 1.00 90.50 91 PHE A N 1
ATOM 714 C CA . PHE A 1 91 ? -16.886 -4.578 22.138 1.00 90.50 91 PHE A CA 1
ATOM 715 C C . PHE A 1 91 ? -18.310 -4.748 22.660 1.00 90.50 91 PHE A C 1
ATOM 717 O O . PHE A 1 91 ? -19.270 -4.222 22.094 1.00 90.50 91 PHE A O 1
ATOM 724 N N . TYR A 1 92 ? -18.431 -5.503 23.745 1.00 90.62 92 TYR A N 1
ATOM 725 C CA . TYR A 1 92 ? -19.686 -5.738 24.441 1.00 90.62 92 TYR A CA 1
ATOM 726 C C . TYR A 1 92 ? -19.700 -4.893 25.705 1.00 90.62 92 TYR A C 1
ATOM 728 O O . TYR A 1 92 ? -18.699 -4.845 26.414 1.00 90.62 92 TYR A O 1
ATOM 736 N N . ALA A 1 93 ? -20.823 -4.247 25.992 1.00 93.44 93 ALA A N 1
ATOM 737 C CA . ALA A 1 93 ? -21.017 -3.505 27.225 1.00 93.44 93 ALA A CA 1
ATOM 738 C C . ALA A 1 93 ? -22.336 -3.911 27.887 1.00 93.44 93 ALA A C 1
ATOM 740 O O . ALA A 1 93 ? -23.366 -4.014 27.217 1.00 93.44 93 ALA A O 1
ATOM 741 N N . SER A 1 94 ? -22.309 -4.155 29.191 1.00 92.25 94 SER A N 1
ATOM 742 C CA . SER A 1 94 ? -23.479 -4.587 29.962 1.00 92.25 94 SER A CA 1
ATOM 743 C C . SER A 1 94 ? -23.490 -3.942 31.332 1.00 92.25 94 SER A C 1
ATOM 745 O O . SER A 1 94 ? -22.434 -3.706 31.903 1.00 92.25 94 SER A O 1
ATOM 747 N N . ASP A 1 95 ? -24.674 -3.707 31.874 1.00 91.06 95 ASP A N 1
ATOM 748 C CA . ASP A 1 95 ? -24.847 -3.217 33.234 1.00 91.06 95 ASP A CA 1
ATOM 749 C C . ASP A 1 95 ? -25.421 -4.346 34.108 1.00 91.06 95 ASP A C 1
ATOM 751 O O . ASP A 1 95 ? -26.458 -4.914 33.740 1.00 91.06 95 ASP A O 1
ATOM 755 N N . PRO A 1 96 ? -24.774 -4.720 35.231 1.00 87.25 96 PRO A N 1
ATOM 756 C CA . PRO A 1 96 ? -25.258 -5.793 36.101 1.00 87.25 96 PRO A CA 1
ATOM 757 C C . PRO A 1 96 ? -26.670 -5.566 36.660 1.00 87.25 96 PRO A C 1
ATOM 759 O O . PRO A 1 96 ? -27.366 -6.537 36.966 1.00 87.25 96 PRO A O 1
ATOM 762 N N . ASP A 1 97 ? -27.110 -4.311 36.758 1.00 86.38 97 ASP A N 1
ATOM 763 C CA . ASP A 1 97 ? -28.432 -3.936 37.260 1.00 86.38 97 ASP A CA 1
ATOM 764 C C . ASP A 1 97 ? -29.476 -3.832 36.136 1.00 86.38 97 ASP A C 1
ATOM 766 O O . ASP A 1 97 ? -30.660 -3.598 36.395 1.00 86.38 97 ASP A O 1
ATOM 770 N N . GLY A 1 98 ? -29.062 -4.050 34.882 1.00 82.88 98 GLY A N 1
ATOM 771 C CA . GLY A 1 98 ? -29.918 -3.984 33.698 1.00 82.88 98 GLY A CA 1
ATOM 772 C C . GLY A 1 98 ? -30.275 -2.558 33.278 1.00 82.88 98 GLY A C 1
ATOM 773 O O . GLY A 1 98 ? -31.239 -2.365 32.531 1.00 82.88 98 GLY A O 1
ATOM 774 N N . ALA A 1 99 ? -29.538 -1.556 33.766 1.00 87.12 99 ALA A N 1
ATOM 775 C CA . ALA A 1 99 ? -29.702 -0.180 33.322 1.00 87.12 99 ALA A CA 1
ATOM 776 C C . ALA A 1 99 ? -29.190 0.000 31.872 1.00 87.12 99 ALA A C 1
ATOM 778 O O . ALA A 1 99 ? -28.257 -0.687 31.449 1.00 87.12 99 ALA A O 1
ATOM 779 N N . PRO A 1 100 ? -29.793 0.899 31.067 1.00 88.94 100 PRO A N 1
ATOM 780 C CA . PRO A 1 100 ? -29.342 1.136 29.698 1.00 88.94 100 PRO A CA 1
ATOM 781 C C . PRO A 1 100 ? -27.901 1.654 29.638 1.00 88.94 100 PRO A C 1
ATOM 783 O O . PRO A 1 100 ? -27.567 2.661 30.263 1.00 88.94 100 PRO A O 1
ATOM 786 N N . VAL A 1 101 ? -27.074 1.012 28.812 1.00 92.94 101 VAL A N 1
ATOM 787 C CA . VAL A 1 101 ? -25.676 1.406 28.609 1.00 92.94 101 VAL A CA 1
ATOM 788 C C . VAL A 1 101 ? -25.531 2.301 27.379 1.00 92.94 101 VAL A C 1
ATOM 790 O O . VAL A 1 101 ? -26.082 2.029 26.316 1.00 92.94 101 VAL A O 1
ATOM 793 N N . THR A 1 102 ? -24.733 3.358 27.503 1.00 94.06 102 THR A N 1
ATOM 794 C CA . THR A 1 102 ? -24.343 4.252 26.409 1.00 94.06 102 THR A CA 1
ATOM 795 C C . THR A 1 102 ? -22.859 4.054 26.082 1.00 94.06 102 THR A C 1
ATOM 797 O O . THR A 1 102 ? -22.007 4.441 26.889 1.00 94.06 102 THR A O 1
ATOM 800 N N . PRO A 1 103 ? -22.507 3.461 24.924 1.00 95.50 103 PRO A N 1
ATOM 801 C CA . PRO A 1 103 ? -21.116 3.307 24.511 1.00 95.50 103 PRO A CA 1
ATOM 802 C C . PRO A 1 103 ? -20.576 4.583 23.849 1.00 95.50 103 PRO A C 1
ATOM 804 O O . PRO A 1 103 ? -21.281 5.297 23.137 1.00 95.50 103 PRO A O 1
ATOM 807 N N . SER A 1 104 ? -19.284 4.840 24.021 1.00 95.12 104 SER A N 1
ATOM 808 C CA . SER A 1 104 ? -18.547 5.911 23.350 1.00 95.12 104 SER A CA 1
ATOM 809 C C . SER A 1 104 ? -17.085 5.512 23.142 1.00 95.12 104 SER A C 1
ATOM 811 O O . SER A 1 104 ? -16.592 4.582 23.783 1.00 95.12 104 SER A O 1
ATOM 813 N N . ALA A 1 105 ? -16.394 6.190 22.224 1.00 95.19 105 ALA A N 1
ATOM 814 C CA . ALA A 1 105 ? -14.980 5.951 21.964 1.00 95.19 105 ALA A CA 1
ATOM 815 C C . ALA A 1 105 ? -14.242 7.241 21.576 1.00 95.19 105 ALA A C 1
ATOM 817 O O . ALA A 1 105 ? -14.790 8.097 20.874 1.00 95.19 105 ALA A O 1
ATOM 818 N N . THR A 1 106 ? -12.984 7.358 22.003 1.00 94.50 106 THR A N 1
ATOM 819 C CA . THR A 1 106 ? -12.135 8.535 21.769 1.00 94.50 106 THR A CA 1
ATOM 820 C C . THR A 1 106 ? -10.694 8.116 21.504 1.00 94.50 106 THR A C 1
ATOM 822 O O . THR A 1 106 ? -10.129 7.302 22.233 1.00 94.50 106 THR A O 1
ATOM 825 N N . TRP A 1 107 ? -10.063 8.710 20.493 1.00 91.94 107 TRP A N 1
ATOM 826 C CA . TRP A 1 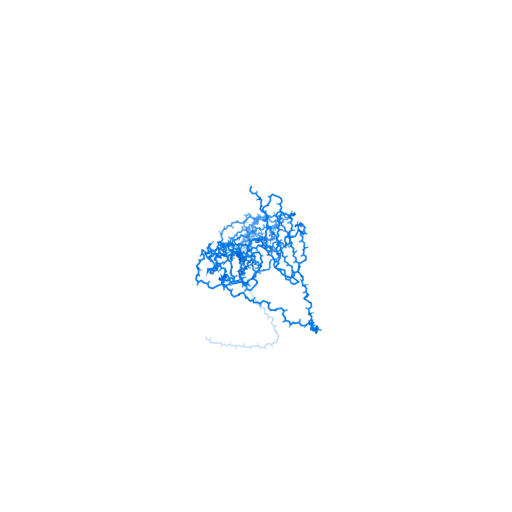107 ? -8.621 8.580 20.288 1.00 91.94 107 TRP A CA 1
ATOM 827 C C . TRP A 1 107 ? -7.872 9.461 21.287 1.00 91.94 107 TRP A C 1
ATOM 829 O O . TRP A 1 107 ? -7.944 10.685 21.202 1.00 91.94 107 TRP A O 1
ATOM 839 N N . LEU A 1 108 ? -7.124 8.869 22.219 1.00 90.06 108 LEU A N 1
ATOM 840 C CA . LEU A 1 108 ? -6.429 9.628 23.267 1.00 90.06 108 LEU A CA 1
ATOM 841 C C . LEU A 1 108 ? -5.300 10.500 22.706 1.00 90.06 108 LEU A C 1
ATOM 843 O O . LEU A 1 108 ? -5.108 11.621 23.165 1.00 90.06 108 LEU A O 1
ATOM 847 N N . ASN A 1 109 ? -4.577 10.019 21.692 1.00 85.50 109 ASN A N 1
ATOM 848 C CA . ASN A 1 109 ? -3.454 10.754 21.101 1.00 85.50 109 ASN A CA 1
ATOM 849 C C . ASN A 1 109 ? -3.897 12.027 20.359 1.00 85.50 109 ASN A C 1
ATOM 851 O O . ASN A 1 109 ? -3.119 12.971 20.261 1.00 85.50 109 ASN A O 1
ATOM 855 N N . THR A 1 110 ? -5.123 12.056 19.825 1.00 77.88 110 THR A N 1
ATOM 856 C CA . THR A 1 110 ? -5.646 13.185 19.031 1.00 77.88 110 THR A CA 1
ATOM 857 C C . THR A 1 110 ? -6.776 13.943 19.731 1.00 77.88 110 THR A C 1
ATOM 859 O O . THR A 1 110 ? -7.157 15.020 19.281 1.00 77.88 110 THR A O 1
ATOM 862 N N . GLY A 1 111 ? -7.343 13.386 20.805 1.00 77.12 111 GLY A N 1
ATOM 863 C CA . GLY A 1 111 ? -8.522 13.908 21.501 1.00 77.12 111 GLY A CA 1
ATOM 864 C C . GLY A 1 111 ? -9.822 13.829 20.691 1.00 77.12 111 GLY A C 1
ATOM 865 O O . GLY A 1 111 ? -10.851 14.336 21.135 1.00 77.12 111 GLY A O 1
ATOM 866 N N . LYS A 1 112 ? -9.803 13.224 19.496 1.00 78.69 112 LYS A N 1
ATOM 867 C CA . LYS A 1 112 ? -10.948 13.189 18.582 1.00 78.69 112 LYS A CA 1
ATOM 868 C C . LYS A 1 112 ? -11.918 12.074 18.978 1.00 78.69 112 LYS A C 1
ATOM 870 O O . LYS A 1 112 ? -11.534 10.904 19.033 1.00 78.69 112 LYS A O 1
ATOM 875 N N . SER A 1 113 ? -13.183 12.430 19.200 1.00 80.19 113 SER A N 1
ATOM 876 C CA . SER A 1 113 ? -14.270 11.459 19.365 1.00 80.19 113 SER A CA 1
ATOM 877 C C . SER A 1 113 ? -14.485 10.654 18.085 1.00 80.19 113 SER A C 1
ATOM 879 O O . SER A 1 113 ? -14.393 11.190 16.976 1.00 80.19 113 SER A O 1
ATOM 881 N N . VAL A 1 114 ? -14.791 9.369 18.243 1.00 87.81 114 VAL A N 1
ATOM 882 C CA . VAL A 1 114 ? -15.038 8.445 17.134 1.00 87.81 114 VAL A CA 1
ATOM 883 C C . VAL A 1 114 ? -16.519 8.115 17.068 1.00 87.81 114 VAL A C 1
ATOM 885 O O . VAL A 1 114 ? -17.185 7.971 18.092 1.00 87.81 114 VAL A O 1
ATOM 888 N N . THR A 1 115 ? -17.053 7.994 15.857 1.00 89.88 115 THR A N 1
ATOM 889 C CA . THR A 1 115 ? -18.428 7.538 15.671 1.00 89.88 115 THR A CA 1
ATOM 890 C C . THR A 1 115 ? -18.540 6.078 16.098 1.00 89.88 115 THR A C 1
ATOM 892 O O . THR A 1 115 ? -17.867 5.209 15.544 1.00 89.88 115 THR A O 1
ATOM 895 N N . VAL A 1 116 ? -19.410 5.823 17.074 1.00 92.94 116 VAL A N 1
ATOM 896 C CA . VAL A 1 116 ? -19.744 4.481 17.552 1.00 92.94 116 VAL A CA 1
ATOM 897 C C . VAL A 1 116 ? -21.126 4.113 17.032 1.00 92.94 116 VAL A C 1
ATOM 899 O O . VAL A 1 116 ? -22.104 4.813 17.291 1.00 92.94 116 VAL A O 1
ATOM 902 N N . THR A 1 117 ? -21.215 3.004 16.308 1.00 92.00 117 THR A N 1
ATOM 903 C CA . THR A 1 117 ? -22.497 2.368 15.968 1.00 92.00 117 THR A CA 1
ATOM 904 C C . THR A 1 117 ? -22.757 1.239 16.948 1.00 92.00 117 THR A C 1
ATOM 906 O O . THR A 1 117 ? -21.805 0.595 17.376 1.00 92.00 117 THR A O 1
ATOM 909 N N . HIS A 1 118 ? -24.005 0.993 17.337 1.00 91.94 118 HIS A N 1
ATOM 910 C CA . HIS A 1 118 ? -24.296 -0.082 18.277 1.00 91.94 118 HIS A CA 1
ATOM 911 C C . HIS A 1 118 ? -25.684 -0.684 18.077 1.00 91.94 118 HIS A C 1
ATOM 913 O O . HIS A 1 118 ? -26.573 -0.056 17.502 1.00 91.94 118 HIS A O 1
ATOM 919 N N . ILE A 1 119 ? -25.847 -1.905 18.576 1.00 88.19 119 ILE A N 1
ATOM 920 C CA . ILE A 1 119 ? -27.133 -2.584 18.725 1.00 88.19 119 ILE A CA 1
ATOM 921 C C . ILE A 1 119 ? -27.355 -2.911 20.199 1.00 88.19 119 ILE A C 1
ATOM 923 O O . ILE A 1 119 ? -26.412 -3.290 20.895 1.00 88.19 119 ILE A O 1
ATOM 927 N N . THR A 1 120 ? -28.598 -2.777 20.655 1.00 89.50 120 THR A N 1
ATOM 928 C CA . THR A 1 120 ? -28.991 -3.025 22.047 1.00 89.50 120 THR A CA 1
ATOM 929 C C . THR A 1 120 ? -29.951 -4.203 22.099 1.00 89.50 120 THR A C 1
ATOM 931 O O . THR A 1 120 ? -30.895 -4.272 21.309 1.00 89.50 120 THR A O 1
ATOM 934 N N . ASP A 1 121 ? -29.709 -5.144 23.007 1.00 84.00 121 ASP A N 1
ATOM 935 C CA . ASP A 1 121 ? -30.620 -6.259 23.241 1.00 84.00 121 ASP A CA 1
ATOM 936 C C . ASP A 1 121 ? -31.807 -5.854 24.136 1.00 84.00 121 ASP A C 1
ATOM 938 O O . ASP A 1 121 ? -31.872 -4.760 24.699 1.00 84.0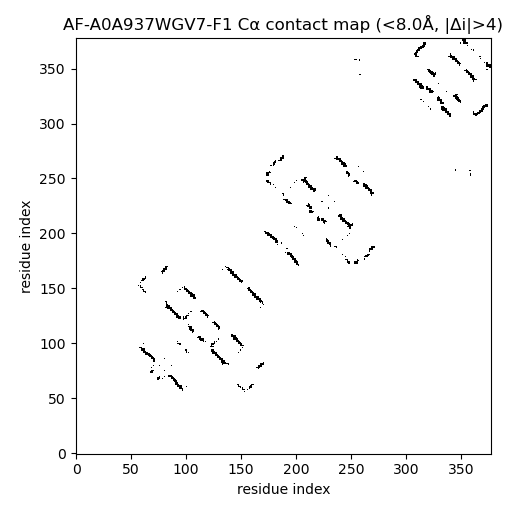0 121 ASP A O 1
ATOM 942 N N . ASN A 1 122 ? -32.764 -6.767 24.310 1.00 80.50 122 ASN A N 1
ATOM 943 C CA . ASN A 1 122 ? -33.953 -6.526 25.138 1.00 80.50 122 ASN A CA 1
ATOM 944 C C . ASN A 1 122 ? -33.649 -6.357 26.642 1.00 80.50 122 ASN A C 1
ATOM 946 O O . ASN A 1 122 ? -34.567 -6.099 27.416 1.00 80.50 122 ASN A O 1
ATOM 950 N N . LYS A 1 123 ? -32.398 -6.558 27.070 1.00 79.88 123 LYS A N 1
ATOM 951 C CA . LYS A 1 123 ? -31.931 -6.412 28.453 1.00 79.88 123 LYS A CA 1
ATOM 952 C C . LYS A 1 123 ? -31.089 -5.146 28.653 1.00 79.88 123 LYS A C 1
ATOM 954 O O . LYS A 1 123 ? -30.607 -4.938 29.758 1.00 79.88 123 LYS A O 1
ATOM 959 N N . GLY A 1 124 ? -30.910 -4.323 27.616 1.00 81.25 124 GLY A N 1
ATOM 960 C CA . GLY A 1 124 ? -30.099 -3.106 27.681 1.00 81.25 124 GLY A CA 1
ATOM 961 C C . GLY A 1 124 ? -28.600 -3.327 27.456 1.00 81.25 124 GLY A C 1
ATOM 962 O O . GLY A 1 124 ? -27.845 -2.359 27.524 1.00 81.25 124 GLY A O 1
ATOM 963 N N . ASN A 1 125 ? -28.164 -4.557 27.148 1.00 85.69 125 ASN A N 1
ATOM 964 C CA . ASN A 1 125 ? -26.770 -4.830 26.799 1.00 85.69 125 ASN A CA 1
ATOM 965 C C . ASN A 1 125 ? -26.488 -4.366 25.378 1.00 85.69 125 ASN A C 1
ATOM 967 O O . ASN A 1 125 ? -27.335 -4.489 24.490 1.00 85.69 125 ASN A O 1
ATOM 971 N N . VAL A 1 126 ? -25.268 -3.902 25.148 1.00 91.62 126 VAL A N 1
ATOM 972 C CA . VAL A 1 126 ? -24.881 -3.246 23.909 1.00 91.62 126 VAL A CA 1
ATOM 973 C C . VAL A 1 126 ? -23.725 -3.976 23.244 1.00 91.62 126 VAL A C 1
ATOM 975 O O . VAL A 1 126 ? -22.736 -4.321 23.887 1.00 91.62 126 VAL A O 1
ATOM 978 N N . ILE A 1 127 ? -23.835 -4.177 21.933 1.00 90.31 127 ILE A N 1
ATOM 979 C CA . ILE A 1 127 ? -22.709 -4.536 21.068 1.00 90.31 127 ILE A CA 1
ATOM 980 C C . ILE A 1 127 ? -22.368 -3.290 20.267 1.00 90.31 127 ILE A C 1
ATOM 982 O O . ILE A 1 127 ? -23.180 -2.826 19.464 1.00 90.31 127 ILE A O 1
ATOM 986 N N . ALA A 1 128 ? -21.192 -2.731 20.518 1.00 92.25 128 ALA A N 1
ATOM 987 C CA . ALA A 1 128 ? -20.734 -1.490 19.921 1.00 92.25 128 ALA A CA 1
ATOM 988 C C . ALA A 1 128 ? -19.594 -1.747 18.936 1.00 92.25 128 ALA A C 1
ATOM 990 O O . ALA A 1 128 ? -18.727 -2.591 19.163 1.00 92.25 128 ALA A O 1
ATOM 991 N N . THR A 1 129 ? -19.595 -0.982 17.851 1.00 91.00 129 THR A N 1
ATOM 992 C CA . THR A 1 129 ? -18.645 -1.087 16.751 1.00 91.00 129 THR A CA 1
ATOM 993 C C . THR A 1 129 ? -18.072 0.283 16.418 1.00 91.00 129 THR A C 1
ATOM 995 O O . THR A 1 129 ? -18.807 1.252 16.198 1.00 91.00 129 THR A O 1
ATOM 998 N N . VAL A 1 130 ? -16.745 0.336 16.343 1.00 93.12 130 VAL A N 1
ATOM 999 C CA . VAL A 1 130 ? -15.952 1.478 15.895 1.00 93.12 130 VAL A CA 1
ATOM 1000 C C . VAL A 1 130 ? -15.290 1.097 14.581 1.00 93.12 130 VAL A C 1
ATOM 1002 O O . VAL A 1 130 ? -14.606 0.079 14.512 1.00 93.12 130 VAL A O 1
ATOM 1005 N N . LYS A 1 131 ? -15.479 1.911 13.542 1.00 88.69 131 LYS A N 1
ATOM 1006 C CA . LYS A 1 131 ? -14.826 1.725 12.243 1.00 88.69 131 LYS A CA 1
ATOM 1007 C C . LYS A 1 131 ? -13.813 2.840 12.017 1.00 88.69 131 LYS A C 1
ATOM 1009 O O . LYS A 1 131 ? -14.155 4.016 12.133 1.00 88.69 131 LYS A O 1
ATOM 1014 N N . TRP A 1 132 ? -12.590 2.470 11.664 1.00 88.38 132 TRP A N 1
ATOM 1015 C CA . TRP A 1 132 ? -11.513 3.393 11.339 1.00 88.38 132 TRP A CA 1
ATOM 1016 C C . TRP A 1 132 ? -10.867 2.991 10.017 1.00 88.38 132 TRP A C 1
ATOM 1018 O O . TRP A 1 132 ? -10.414 1.866 9.867 1.00 88.38 132 TRP A O 1
ATOM 1028 N N . LEU A 1 133 ? -10.851 3.912 9.057 1.00 82.06 133 LEU A N 1
ATOM 1029 C CA . LEU A 1 133 ? -10.085 3.780 7.823 1.00 82.06 133 LEU A CA 1
ATOM 1030 C C . LEU A 1 133 ? -8.766 4.533 8.012 1.00 82.06 133 LEU A C 1
ATOM 1032 O O . LEU A 1 133 ? -8.803 5.752 8.206 1.00 82.06 133 LEU A O 1
ATOM 1036 N N . THR A 1 134 ? -7.638 3.824 7.998 1.00 81.00 134 THR A N 1
ATOM 1037 C CA . THR A 1 134 ? -6.316 4.459 8.025 1.00 81.00 134 THR A CA 1
ATOM 1038 C C . THR A 1 134 ? -5.990 4.994 6.636 1.00 81.00 134 THR A C 1
ATOM 1040 O O . THR A 1 134 ? -6.233 4.349 5.619 1.00 81.00 134 THR A O 1
ATOM 1043 N N . GLY A 1 135 ? -5.465 6.210 6.575 1.00 71.56 135 GLY A N 1
ATOM 1044 C CA . GLY A 1 135 ? -4.973 6.825 5.357 1.00 71.56 135 GLY A CA 1
ATOM 1045 C C . GLY A 1 135 ? -3.464 6.684 5.211 1.00 71.56 135 GLY A C 1
ATOM 1046 O O . GLY A 1 135 ? -2.722 6.335 6.128 1.00 71.56 135 GLY A O 1
ATOM 1047 N N . PHE A 1 136 ? -2.994 7.034 4.024 1.00 69.81 136 PHE A N 1
ATOM 1048 C CA . PHE A 1 136 ? -1.584 7.284 3.783 1.00 69.81 136 PHE A CA 1
ATOM 1049 C C . PHE A 1 136 ? -1.064 8.409 4.692 1.00 69.81 136 PHE A C 1
ATOM 1051 O O . PHE A 1 136 ? -1.570 9.528 4.633 1.00 69.81 136 PHE A O 1
ATOM 1058 N N . GLY A 1 137 ? 0.003 8.149 5.456 1.00 73.44 137 GLY A N 1
ATOM 1059 C CA . GLY A 1 137 ? 0.598 9.105 6.397 1.00 73.44 137 GLY A CA 1
ATOM 1060 C C . GLY A 1 137 ? 0.112 8.954 7.841 1.00 73.44 137 GLY A C 1
ATOM 1061 O O . GLY A 1 137 ? 0.611 9.670 8.708 1.00 73.44 137 GLY A O 1
ATOM 1062 N N . ASP A 1 138 ? -0.801 8.015 8.096 1.00 83.56 138 ASP A N 1
ATOM 1063 C CA . ASP A 1 138 ? -1.296 7.689 9.435 1.00 83.56 138 ASP A CA 1
ATOM 1064 C C . ASP A 1 138 ? -0.416 6.652 10.156 1.00 83.56 138 ASP A C 1
ATOM 1066 O O . ASP A 1 138 ? -0.804 6.140 11.200 1.00 83.56 138 ASP A O 1
ATOM 1070 N N . ALA A 1 139 ? 0.768 6.303 9.642 1.00 84.38 139 ALA A N 1
ATOM 1071 C CA . ALA A 1 139 ? 1.675 5.420 10.366 1.00 84.38 139 ALA A CA 1
ATOM 1072 C C . ALA A 1 139 ? 2.078 5.995 11.736 1.00 84.38 139 ALA A C 1
ATOM 1074 O O . ALA A 1 139 ? 2.546 7.132 11.852 1.00 84.38 139 ALA A O 1
ATOM 1075 N N . GLY A 1 140 ? 1.966 5.176 12.782 1.00 88.62 140 GLY A N 1
ATOM 1076 C CA . GLY A 1 140 ? 2.262 5.593 14.146 1.00 88.62 140 GLY A CA 1
ATOM 1077 C C . GLY A 1 140 ? 1.553 4.770 15.215 1.00 88.62 140 GLY A C 1
ATOM 1078 O O . GLY A 1 140 ? 0.872 3.787 14.934 1.00 88.62 140 GLY A O 1
ATOM 1079 N N . ALA A 1 141 ? 1.730 5.189 16.466 1.00 91.38 141 ALA A N 1
ATOM 1080 C CA . ALA A 1 141 ? 1.091 4.568 17.620 1.00 91.38 141 ALA A CA 1
ATOM 1081 C C . ALA A 1 141 ? -0.176 5.336 18.017 1.00 91.38 141 AL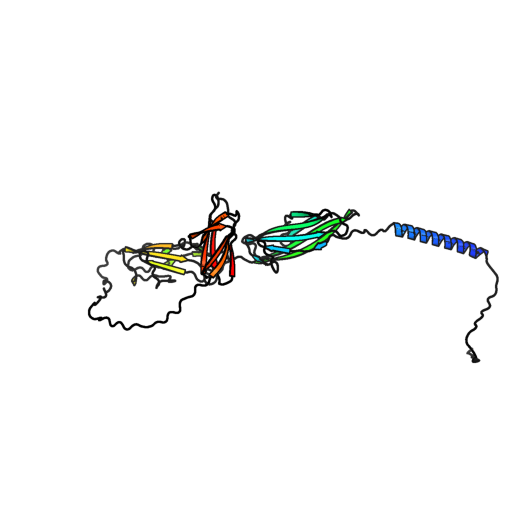A A C 1
ATOM 1083 O O . ALA A 1 141 ? -0.138 6.555 18.216 1.00 91.38 141 ALA A O 1
ATOM 1084 N N . TYR A 1 142 ? -1.275 4.610 18.199 1.00 92.50 142 TYR A N 1
ATOM 1085 C CA . TYR A 1 142 ? -2.580 5.163 18.552 1.00 92.50 142 TYR A CA 1
ATOM 1086 C C . TYR A 1 142 ? -3.154 4.442 19.766 1.00 92.50 142 TYR A C 1
ATOM 1088 O O . TYR A 1 142 ? -2.955 3.245 19.945 1.00 92.50 142 TYR A O 1
ATOM 1096 N N . LYS A 1 143 ? -3.889 5.176 20.601 1.00 93.75 143 LYS A N 1
ATOM 1097 C CA . LYS A 1 143 ? -4.608 4.637 21.755 1.00 93.75 143 LYS A CA 1
ATOM 1098 C C . LYS A 1 143 ? -6.086 4.969 21.628 1.00 93.75 143 LYS A C 1
ATOM 1100 O O . LYS A 1 143 ? -6.459 6.146 21.652 1.00 93.75 143 LYS A O 1
ATOM 1105 N N . LEU A 1 144 ? -6.918 3.944 21.488 1.00 94.56 144 LEU A N 1
ATOM 1106 C CA . LEU A 1 144 ? -8.371 4.074 21.479 1.00 94.56 144 LEU A CA 1
ATOM 1107 C C . LEU A 1 144 ? -8.894 3.816 22.888 1.00 94.56 144 LEU A C 1
ATOM 1109 O O . LEU A 1 144 ? -8.736 2.715 23.406 1.00 94.56 144 LEU A O 1
ATOM 1113 N N . GLN A 1 145 ? -9.535 4.808 23.497 1.00 95.19 145 GLN A N 1
ATOM 1114 C CA . GLN A 1 145 ? -10.302 4.600 24.718 1.00 95.19 145 GLN A CA 1
ATOM 1115 C C . GLN A 1 145 ? -11.744 4.268 24.348 1.00 95.19 145 GLN A C 1
ATOM 1117 O O . GLN A 1 145 ? -12.427 5.078 23.720 1.00 95.19 145 GLN A O 1
ATOM 1122 N N . LEU A 1 146 ? -12.201 3.098 24.772 1.00 95.44 146 LEU A N 1
ATOM 1123 C CA . LEU A 1 146 ? -13.603 2.715 24.812 1.00 95.44 146 LEU A CA 1
ATOM 1124 C C . LEU A 1 146 ? -14.177 3.121 26.169 1.00 95.44 146 LEU A C 1
ATOM 1126 O O . LEU A 1 146 ? -13.499 2.999 27.189 1.00 95.44 146 LEU A O 1
ATOM 1130 N N . LYS A 1 147 ? -15.418 3.601 26.194 1.00 95.31 147 LYS A N 1
ATOM 1131 C CA . LYS A 1 147 ? -16.115 3.965 27.429 1.00 95.31 147 LYS A CA 1
ATOM 1132 C C . LYS A 1 147 ? -17.573 3.530 27.368 1.00 95.31 147 LYS A C 1
ATOM 1134 O O . LYS A 1 147 ? -18.276 3.872 26.419 1.00 95.31 147 LYS A O 1
ATOM 1139 N N . ALA A 1 148 ? -18.032 2.832 28.398 1.00 95.62 148 ALA A N 1
ATOM 1140 C CA . ALA A 1 148 ? -19.431 2.497 28.627 1.00 95.62 148 ALA A CA 1
ATOM 1141 C C . ALA A 1 148 ? -19.944 3.329 29.803 1.00 95.62 148 ALA A C 1
ATOM 1143 O O . ALA A 1 148 ? -19.298 3.368 30.846 1.00 95.62 148 ALA A O 1
ATOM 1144 N N . MET A 1 149 ? -21.074 4.016 29.637 1.00 94.31 149 MET A N 1
ATOM 1145 C CA . MET A 1 149 ? -21.709 4.801 30.701 1.00 94.31 149 MET A CA 1
ATOM 1146 C C . MET A 1 149 ? -23.108 4.277 30.984 1.00 94.31 149 MET A C 1
ATOM 1148 O O . MET A 1 149 ? -23.817 3.893 30.058 1.00 94.31 149 MET A O 1
ATOM 1152 N N . SER A 1 150 ? -23.508 4.293 32.246 1.00 91.94 150 SER A N 1
ATOM 1153 C CA . SER A 1 150 ? -24.843 3.901 32.686 1.00 91.94 150 SER A CA 1
ATOM 1154 C C . SER A 1 150 ? -25.296 4.830 33.803 1.00 91.94 150 SER A C 1
ATOM 1156 O O . SER A 1 150 ? -24.481 5.324 34.585 1.00 91.94 150 SER A O 1
ATOM 1158 N N . THR A 1 151 ? -26.596 5.094 33.867 1.00 87.75 151 THR A N 1
ATOM 1159 C CA . THR A 1 151 ? -27.205 5.815 34.983 1.00 87.75 151 THR A CA 1
ATOM 1160 C C . THR A 1 151 ? -28.013 4.814 35.793 1.00 87.75 151 THR A C 1
ATOM 1162 O O . THR A 1 151 ? -29.075 4.375 35.350 1.00 87.75 151 THR A O 1
ATOM 1165 N N . GLY A 1 152 ? -27.497 4.448 36.969 1.00 76.31 152 GLY A N 1
ATOM 1166 C CA . GLY A 1 152 ? -28.135 3.479 37.859 1.00 76.31 152 GLY A CA 1
ATOM 1167 C C . GLY A 1 152 ? -29.484 3.965 38.398 1.00 76.31 152 GLY A C 1
ATOM 1168 O O . GLY A 1 152 ? -29.896 5.112 38.191 1.00 76.31 152 GLY A O 1
ATOM 1169 N N . ALA A 1 153 ? -30.180 3.112 39.150 1.00 74.75 153 ALA A N 1
ATOM 1170 C CA . ALA A 1 153 ? -31.510 3.420 39.680 1.00 74.75 153 ALA A CA 1
ATOM 1171 C C . ALA A 1 153 ? -31.509 4.624 40.643 1.00 74.75 153 ALA A C 1
ATOM 1173 O O . ALA A 1 153 ? -32.540 5.278 40.818 1.00 74.75 153 ALA A O 1
ATOM 1174 N N . SER A 1 154 ? -30.359 4.949 41.245 1.00 78.44 154 SER A N 1
ATOM 1175 C CA . SER A 1 154 ? -30.196 6.124 42.113 1.00 78.44 154 SER A CA 1
ATOM 1176 C C . SER A 1 154 ? -29.914 7.423 41.344 1.00 78.44 154 SER A C 1
ATOM 1178 O O . SER A 1 154 ? -29.754 8.470 41.971 1.00 78.44 154 SER A O 1
ATOM 1180 N N . GLY A 1 155 ? -29.839 7.384 40.008 1.00 80.00 155 GLY A N 1
ATOM 1181 C CA . GLY A 1 155 ? -29.559 8.552 39.165 1.00 80.00 155 GLY A CA 1
ATOM 1182 C C . GLY A 1 155 ? -28.081 8.954 39.099 1.00 80.00 155 GLY A C 1
ATOM 1183 O O . GLY A 1 155 ? -27.765 10.032 38.601 1.00 80.00 155 GLY A O 1
ATOM 1184 N N . ILE A 1 156 ? -27.177 8.119 39.619 1.00 83.00 156 ILE A N 1
ATOM 1185 C CA . ILE A 1 156 ? -25.728 8.343 39.572 1.00 83.00 156 ILE A CA 1
ATOM 1186 C C . ILE A 1 156 ? -25.192 7.792 38.250 1.00 83.00 156 ILE A C 1
ATOM 1188 O O . ILE A 1 156 ? -25.474 6.648 37.893 1.00 83.00 156 ILE A O 1
ATOM 1192 N N . GLU A 1 157 ? -24.414 8.603 37.535 1.00 90.12 157 GLU A N 1
ATOM 1193 C CA . GLU A 1 157 ? -23.702 8.161 36.337 1.00 90.12 157 GLU A CA 1
ATOM 1194 C C . GLU A 1 157 ? -22.426 7.410 36.733 1.00 90.12 157 GLU A C 1
ATOM 1196 O O . GLU A 1 157 ? -21.572 7.937 37.450 1.00 90.12 157 GLU A O 1
ATOM 1201 N N . LEU A 1 158 ? -22.311 6.174 36.258 1.00 91.69 158 LEU A N 1
ATOM 1202 C CA . LEU A 1 158 ? -21.151 5.309 36.423 1.00 91.69 158 LEU A CA 1
ATOM 1203 C C . LEU A 1 158 ? -20.583 4.958 35.050 1.00 91.69 158 LEU A C 1
ATOM 1205 O O . LEU A 1 158 ? -21.281 5.012 34.034 1.00 91.69 158 LEU A O 1
ATOM 1209 N N . SER A 1 159 ? -19.304 4.595 35.009 1.00 94.00 159 SER A N 1
ATOM 1210 C CA . SER A 1 159 ? -18.664 4.219 33.755 1.00 94.00 159 SER A CA 1
ATOM 1211 C C . SER A 1 159 ? -17.550 3.208 33.926 1.00 94.00 159 SER A C 1
ATOM 1213 O O . SER A 1 159 ? -16.854 3.233 34.939 1.00 94.00 159 SER A O 1
ATOM 1215 N N . ASP A 1 160 ? -17.323 2.444 32.867 1.00 95.44 160 ASP A N 1
ATOM 1216 C CA . ASP A 1 160 ? -16.148 1.604 32.679 1.00 95.44 160 ASP A CA 1
ATOM 1217 C C . ASP A 1 160 ? -15.411 1.999 31.397 1.00 95.44 160 ASP A C 1
ATOM 1219 O O . ASP A 1 160 ? -16.006 2.537 30.453 1.00 95.44 160 ASP A O 1
ATOM 1223 N N . THR A 1 161 ? -14.097 1.798 31.394 1.00 94.94 161 THR A N 1
ATOM 1224 C CA . THR A 1 161 ? -13.210 2.216 30.310 1.00 94.94 161 THR A CA 1
ATOM 1225 C C . THR A 1 161 ? -12.180 1.150 30.003 1.00 94.94 161 THR A C 1
ATOM 1227 O O . THR A 1 161 ? -11.492 0.692 30.907 1.00 94.94 161 THR A O 1
ATOM 1230 N N . GLU A 1 162 ? -11.981 0.887 28.716 1.00 94.06 162 GLU A N 1
ATOM 1231 C CA . GLU A 1 162 ? -10.954 -0.024 28.213 1.00 94.06 162 GLU A CA 1
ATOM 1232 C C . GLU A 1 162 ? -10.076 0.711 27.196 1.00 94.06 162 GLU A C 1
ATOM 1234 O O . GLU A 1 162 ? -10.576 1.516 26.404 1.00 94.06 162 GLU A O 1
ATOM 1239 N N . ILE A 1 163 ? -8.764 0.465 27.213 1.00 93.19 163 ILE A N 1
ATOM 1240 C CA . ILE A 1 163 ? -7.817 1.108 26.293 1.00 93.19 163 ILE A CA 1
ATOM 1241 C C . ILE A 1 163 ? -7.203 0.061 25.377 1.00 93.19 163 ILE A C 1
ATOM 1243 O O . ILE A 1 163 ? -6.624 -0.919 25.834 1.00 93.19 163 ILE A O 1
ATOM 1247 N N . ILE A 1 164 ? -7.277 0.325 24.076 1.00 92.12 164 ILE A N 1
ATOM 1248 C CA . ILE A 1 164 ? -6.665 -0.501 23.043 1.00 92.12 164 ILE A CA 1
ATOM 1249 C C . ILE A 1 164 ? -5.509 0.269 22.419 1.00 92.12 164 ILE A C 1
ATOM 1251 O O . ILE A 1 164 ? -5.690 1.374 21.897 1.00 92.12 164 ILE A O 1
ATOM 1255 N N . ASP A 1 165 ? -4.335 -0.349 22.446 1.00 91.69 165 ASP A N 1
ATOM 1256 C CA . ASP A 1 165 ? -3.161 0.129 21.731 1.00 91.69 165 ASP A CA 1
ATOM 1257 C C . ASP A 1 165 ? -3.174 -0.401 20.298 1.00 91.69 165 ASP A C 1
ATOM 1259 O O . ASP A 1 165 ? -3.406 -1.588 20.075 1.00 91.69 165 ASP A O 1
ATOM 1263 N N . PHE A 1 166 ? -2.920 0.494 19.348 1.00 90.56 166 PHE A N 1
ATOM 1264 C CA . PHE A 1 166 ? -2.791 0.222 17.924 1.00 90.56 166 PHE A CA 1
ATOM 1265 C C . PHE A 1 166 ? -1.423 0.668 17.431 1.00 90.56 166 PHE A C 1
ATOM 1267 O O . PHE A 1 166 ? -0.939 1.746 17.798 1.00 90.56 166 PHE A O 1
ATOM 1274 N N . THR A 1 167 ? -0.864 -0.117 16.517 1.00 89.62 167 THR A N 1
ATOM 1275 C CA . THR A 1 167 ? 0.284 0.291 15.709 1.00 89.62 167 THR A CA 1
ATOM 1276 C C . THR A 1 167 ? -0.149 0.304 14.253 1.00 89.62 167 THR A C 1
ATOM 1278 O O . THR A 1 167 ? -0.524 -0.734 13.718 1.00 89.62 167 THR A O 1
ATOM 1281 N N . VAL A 1 168 ? -0.111 1.480 13.627 1.00 87.12 168 VAL A N 1
ATOM 1282 C CA . VAL A 1 168 ? -0.288 1.621 12.181 1.00 87.12 168 VAL A CA 1
ATOM 1283 C C . VAL A 1 168 ? 1.085 1.530 11.532 1.00 87.12 168 VAL A C 1
ATOM 1285 O O . VAL A 1 168 ? 1.930 2.416 11.702 1.00 87.12 168 VAL A O 1
ATOM 1288 N N . ASN A 1 169 ? 1.315 0.449 10.805 1.00 81.50 169 ASN A N 1
ATOM 1289 C CA . ASN A 1 169 ? 2.531 0.215 10.053 1.00 81.50 169 ASN A CA 1
ATOM 1290 C C . ASN A 1 169 ? 2.500 1.014 8.752 1.00 81.50 169 ASN A C 1
ATOM 1292 O O . ASN A 1 169 ? 1.469 1.122 8.085 1.00 81.50 169 ASN A O 1
ATOM 1296 N N . LYS A 1 170 ? 3.659 1.543 8.351 1.00 76.44 170 LYS A N 1
ATOM 1297 C CA . LYS A 1 170 ? 3.798 2.142 7.022 1.00 76.44 170 LYS A CA 1
ATOM 1298 C C . LYS A 1 170 ? 3.566 1.079 5.961 1.00 76.44 170 LYS A C 1
ATOM 1300 O O . LYS A 1 170 ? 4.319 0.110 5.886 1.00 76.44 170 LYS A O 1
ATOM 1305 N N . PHE A 1 171 ? 2.602 1.332 5.090 1.00 69.81 171 PHE A N 1
ATOM 1306 C CA . PHE A 1 171 ? 2.449 0.554 3.876 1.00 69.81 171 PHE A CA 1
ATOM 1307 C C . PHE A 1 171 ? 3.488 1.011 2.838 1.00 69.81 171 PHE A C 1
ATOM 1309 O O . PHE A 1 171 ? 3.772 2.210 2.716 1.00 69.81 171 PHE A O 1
ATOM 1316 N N . ASN A 1 172 ? 4.102 0.067 2.116 1.00 64.00 172 ASN A N 1
ATOM 1317 C CA . ASN A 1 172 ? 5.104 0.409 1.103 1.00 64.00 172 ASN A CA 1
ATOM 1318 C C . ASN A 1 172 ? 4.425 1.049 -0.114 1.00 64.00 172 ASN A C 1
ATOM 1320 O O . ASN A 1 172 ? 3.486 0.474 -0.670 1.00 64.00 172 ASN A O 1
ATOM 1324 N N . ARG A 1 173 ? 4.887 2.225 -0.540 1.00 63.09 173 ARG A N 1
ATOM 1325 C CA . ARG A 1 173 ? 4.346 2.921 -1.712 1.00 63.09 173 ARG A CA 1
ATOM 1326 C C . ARG A 1 173 ? 5.211 2.610 -2.918 1.00 63.09 173 ARG A C 1
ATOM 1328 O O . ARG A 1 173 ? 6.407 2.407 -2.805 1.00 63.09 173 ARG A O 1
ATOM 1335 N N . LEU A 1 174 ? 4.584 2.558 -4.088 1.00 66.12 174 LEU A N 1
ATOM 1336 C CA . LEU A 1 174 ? 5.301 2.264 -5.323 1.00 66.12 174 LEU A CA 1
ATOM 1337 C C . LEU A 1 174 ? 6.305 3.389 -5.640 1.00 66.12 174 LEU A C 1
ATOM 1339 O O . LEU A 1 174 ? 5.925 4.568 -5.586 1.00 66.12 174 LEU A O 1
ATOM 1343 N N . PRO A 1 175 ? 7.535 3.052 -6.060 1.00 66.56 175 PRO A N 1
ATOM 1344 C CA . PRO A 1 175 ? 8.523 4.043 -6.445 1.00 66.56 175 PRO A CA 1
ATOM 1345 C C . PRO A 1 175 ? 8.130 4.659 -7.790 1.00 66.56 175 PRO A C 1
ATOM 1347 O O . PRO A 1 175 ? 7.496 4.021 -8.627 1.00 66.56 175 PRO A O 1
ATOM 1350 N N . LYS A 1 176 ? 8.517 5.907 -8.042 1.00 71.88 176 LYS A N 1
ATOM 1351 C CA . LYS A 1 176 ? 8.194 6.627 -9.282 1.00 71.88 176 LYS A CA 1
ATOM 1352 C C . LYS A 1 176 ? 9.474 7.110 -9.953 1.00 71.88 176 LYS A C 1
ATOM 1354 O O . LYS A 1 176 ? 10.420 7.526 -9.293 1.00 71.88 176 LYS A O 1
ATOM 1359 N N . VAL A 1 177 ? 9.493 7.099 -11.281 1.00 76.94 177 VAL A N 1
ATOM 1360 C CA . VAL A 1 177 ? 10.514 7.739 -12.109 1.00 76.94 177 VAL A CA 1
ATOM 1361 C C . VAL A 1 177 ? 9.876 8.757 -13.049 1.00 76.94 177 VAL A C 1
ATOM 1363 O O . VAL A 1 177 ? 8.901 8.492 -13.743 1.00 76.94 177 VAL A O 1
ATOM 1366 N N . SER A 1 178 ? 10.456 9.948 -13.091 1.00 75.88 178 SER A N 1
ATOM 1367 C CA . SER A 1 178 ? 10.061 11.042 -13.977 1.00 75.88 178 SER A CA 1
ATOM 1368 C C . SER A 1 178 ? 11.251 11.516 -14.810 1.00 75.88 178 SER A C 1
ATOM 1370 O O . SER A 1 178 ? 12.393 11.127 -14.560 1.00 75.88 178 SER A O 1
ATOM 1372 N N . ASN A 1 179 ? 10.988 12.349 -15.822 1.00 80.56 179 ASN A N 1
ATOM 1373 C CA . ASN A 1 179 ? 12.020 13.007 -16.633 1.00 80.56 179 ASN A CA 1
ATOM 1374 C C . ASN A 1 179 ? 13.025 12.048 -17.295 1.00 80.56 179 ASN A C 1
ATOM 1376 O O . ASN A 1 179 ? 14.199 12.391 -17.431 1.00 80.56 179 ASN A O 1
ATOM 1380 N N . VAL A 1 180 ? 12.585 10.851 -17.701 1.00 88.06 180 VAL A N 1
ATOM 1381 C CA . VAL A 1 180 ? 13.448 9.935 -18.458 1.00 88.06 180 VAL A CA 1
ATOM 1382 C C . VAL A 1 180 ? 13.838 10.612 -19.766 1.00 88.06 180 VAL A C 1
ATOM 1384 O O . VAL A 1 180 ? 12.981 11.002 -20.557 1.00 88.06 180 VAL A O 1
ATOM 1387 N N . ALA A 1 181 ? 15.139 10.769 -19.981 1.00 88.31 181 ALA A N 1
ATOM 1388 C CA . ALA A 1 181 ? 15.707 11.434 -21.141 1.00 88.31 181 ALA A CA 1
ATOM 1389 C C . ALA A 1 181 ? 17.029 10.778 -21.544 1.00 88.31 181 ALA A C 1
ATOM 1391 O O . ALA A 1 181 ? 17.785 10.295 -20.702 1.00 88.31 181 ALA A O 1
ATOM 1392 N N . ILE A 1 182 ? 17.335 10.808 -22.840 1.00 93.19 182 ILE A N 1
ATOM 1393 C CA . ILE A 1 182 ? 18.653 10.438 -23.359 1.00 93.19 182 ILE A CA 1
ATOM 1394 C C . ILE A 1 182 ? 19.418 11.727 -23.663 1.00 93.19 182 ILE A C 1
ATOM 1396 O O . ILE A 1 182 ? 18.893 12.626 -24.321 1.00 93.19 182 ILE A O 1
ATOM 1400 N N . SER A 1 183 ? 20.652 11.814 -23.172 1.00 91.25 183 SER A N 1
ATOM 1401 C CA . SER A 1 183 ? 21.589 12.896 -23.459 1.00 91.25 183 SER A CA 1
ATOM 1402 C C . SER A 1 183 ? 22.740 12.390 -24.337 1.00 91.25 183 SER A C 1
ATOM 1404 O O . SER A 1 183 ? 23.275 11.318 -24.043 1.00 91.25 183 SER A O 1
ATOM 1406 N N . PRO A 1 184 ? 23.147 13.141 -25.373 1.00 91.81 184 PRO A N 1
ATOM 1407 C CA . PRO A 1 184 ? 22.498 14.363 -25.862 1.00 91.81 184 PRO A CA 1
ATOM 1408 C C . PRO A 1 184 ? 21.134 14.064 -26.516 1.00 91.81 184 PRO A C 1
ATOM 1410 O O . PRO A 1 184 ? 20.894 12.963 -27.004 1.00 91.81 184 PRO A O 1
ATOM 1413 N N . ASN A 1 185 ? 20.233 15.053 -26.541 1.00 85.31 185 ASN A N 1
ATOM 1414 C CA . ASN A 1 185 ? 18.885 14.904 -27.121 1.00 85.31 185 ASN A CA 1
ATOM 1415 C C . ASN A 1 185 ? 18.881 14.831 -28.664 1.00 85.31 185 ASN A C 1
ATOM 1417 O O . ASN A 1 185 ? 17.889 14.430 -29.269 1.00 85.31 185 ASN A O 1
ATOM 1421 N N . THR A 1 186 ? 19.995 15.213 -29.292 1.00 86.88 186 THR A N 1
ATOM 1422 C CA . THR A 1 186 ? 20.241 15.200 -30.742 1.00 86.88 186 THR A CA 1
ATOM 1423 C C . THR A 1 186 ? 21.608 14.558 -31.031 1.00 86.88 186 THR A C 1
ATOM 1425 O O . THR A 1 186 ? 22.532 15.230 -31.492 1.00 86.88 186 THR A O 1
ATOM 1428 N N . PRO A 1 187 ? 21.774 13.263 -30.701 1.00 89.00 187 PRO A N 1
ATOM 1429 C CA . PRO A 1 187 ? 23.070 12.595 -30.714 1.00 89.00 187 PRO A CA 1
ATOM 1430 C C . PRO A 1 187 ? 23.622 12.400 -32.119 1.00 89.00 187 PRO A C 1
ATOM 1432 O O . PRO A 1 187 ? 22.929 11.941 -33.027 1.00 89.00 187 PRO A O 1
ATOM 1435 N N . LYS A 1 188 ? 24.904 12.706 -32.267 1.00 84.62 188 LYS A N 1
ATOM 1436 C CA . LYS A 1 188 ? 25.705 12.472 -33.465 1.00 84.62 188 LYS A CA 1
ATOM 1437 C C . LYS A 1 188 ? 26.400 11.115 -33.403 1.00 84.62 188 LYS A C 1
ATOM 1439 O O . LYS A 1 188 ? 26.465 10.468 -32.364 1.00 84.62 188 LYS A O 1
ATOM 1444 N N . ASP A 1 189 ? 26.973 10.700 -34.523 1.00 78.56 189 ASP A N 1
ATOM 1445 C CA . ASP A 1 189 ? 27.704 9.437 -34.685 1.00 78.56 189 ASP A CA 1
ATOM 1446 C C . ASP A 1 189 ? 28.916 9.260 -33.756 1.00 78.56 189 ASP A C 1
ATOM 1448 O O . ASP A 1 189 ? 29.331 8.136 -33.487 1.00 78.56 189 ASP A O 1
ATOM 1452 N N . ALA A 1 190 ? 29.483 10.353 -33.245 1.00 82.75 190 ALA A N 1
ATOM 1453 C CA . ALA A 1 190 ? 30.565 10.311 -32.265 1.00 82.75 190 ALA A CA 1
ATOM 1454 C C . ALA A 1 190 ? 30.083 10.323 -30.802 1.00 82.75 190 ALA A C 1
ATOM 1456 O O . ALA A 1 190 ? 30.885 10.043 -29.906 1.00 82.75 190 ALA A O 1
ATOM 1457 N N . ASP A 1 191 ? 28.806 10.627 -30.553 1.00 83.44 191 ASP A N 1
ATOM 1458 C CA . ASP A 1 191 ? 28.279 10.863 -29.212 1.00 83.44 191 ASP A CA 1
ATOM 1459 C C . ASP A 1 191 ? 27.888 9.550 -28.529 1.00 83.44 191 ASP A C 1
ATOM 1461 O O . ASP A 1 191 ? 27.172 8.714 -29.084 1.00 83.44 191 ASP A O 1
ATOM 1465 N N . ASN A 1 192 ? 28.342 9.374 -27.288 1.00 86.81 192 ASN A N 1
ATOM 1466 C CA . ASN A 1 192 ? 27.774 8.350 -26.418 1.00 86.81 192 ASN A CA 1
ATOM 1467 C C . ASN A 1 192 ? 26.371 8.791 -25.983 1.00 86.81 192 ASN A C 1
ATOM 1469 O O . ASN A 1 192 ? 26.129 9.979 -25.773 1.00 86.81 192 ASN A O 1
ATOM 1473 N N . LEU A 1 193 ? 25.472 7.829 -25.789 1.00 90.56 193 LEU A N 1
ATOM 1474 C CA . LEU A 1 193 ? 24.162 8.082 -25.198 1.00 90.56 193 LEU A CA 1
ATOM 1475 C C . LEU A 1 193 ? 24.239 7.855 -23.691 1.00 90.56 193 LEU A C 1
ATOM 1477 O O . LEU A 1 193 ? 24.783 6.841 -23.260 1.00 90.56 193 LEU A O 1
ATOM 1481 N N . THR A 1 194 ? 23.645 8.745 -22.906 1.00 93.12 194 THR A N 1
ATOM 1482 C CA . THR A 1 194 ? 23.513 8.612 -21.450 1.00 93.12 194 THR A CA 1
ATOM 1483 C C . THR A 1 194 ? 22.048 8.751 -21.062 1.00 93.12 194 THR A C 1
ATOM 1485 O O . THR A 1 194 ? 21.404 9.719 -21.469 1.00 93.12 194 THR A O 1
ATOM 1488 N N . VAL A 1 195 ? 21.512 7.816 -20.276 1.00 91.62 195 VAL A N 1
ATOM 1489 C CA . VAL A 1 195 ? 20.162 7.955 -19.708 1.00 91.62 195 VAL A CA 1
ATOM 1490 C C . VAL A 1 195 ? 20.208 8.815 -18.449 1.00 91.62 195 VAL A C 1
ATOM 1492 O O . VAL A 1 195 ? 21.058 8.621 -17.585 1.00 91.62 195 VAL A O 1
ATOM 1495 N N . ASN A 1 196 ? 19.280 9.760 -18.353 1.00 87.88 196 ASN A N 1
ATOM 1496 C CA . ASN A 1 196 ? 19.024 10.564 -17.165 1.00 87.88 196 ASN A CA 1
ATOM 1497 C C . ASN A 1 196 ? 17.562 10.386 -16.766 1.00 87.88 196 ASN A C 1
ATOM 1499 O O . ASN A 1 196 ? 16.697 10.291 -17.636 1.00 87.88 196 ASN A O 1
ATOM 1503 N N . TYR A 1 197 ? 17.292 10.349 -15.468 1.00 88.62 197 TYR A N 1
ATOM 1504 C CA . TYR A 1 197 ? 15.944 10.264 -14.924 1.00 88.62 197 TYR A CA 1
ATOM 1505 C C . TYR A 1 197 ? 15.919 10.769 -13.478 1.00 88.62 197 TYR A C 1
ATOM 1507 O O . TYR A 1 197 ? 16.962 10.951 -12.851 1.00 88.62 197 TYR A O 1
ATOM 1515 N N . THR A 1 198 ? 14.726 11.022 -12.949 1.00 80.75 198 THR A N 1
ATOM 1516 C CA . THR A 1 198 ? 14.515 11.424 -11.556 1.00 80.75 198 THR A CA 1
ATOM 1517 C C . THR A 1 198 ? 13.716 10.346 -10.842 1.00 80.75 198 THR A C 1
ATOM 1519 O O . THR A 1 198 ? 12.545 10.151 -11.158 1.00 80.75 198 THR A O 1
ATOM 1522 N N . PHE A 1 199 ? 14.340 9.663 -9.886 1.00 81.38 199 PHE A N 1
ATOM 1523 C CA . PHE A 1 199 ? 13.667 8.747 -8.969 1.00 81.38 199 PHE A CA 1
ATOM 1524 C C . PHE A 1 199 ? 13.007 9.532 -7.830 1.00 81.38 199 PHE A C 1
ATOM 1526 O O . PHE A 1 199 ? 13.609 10.447 -7.266 1.00 81.38 199 PHE A O 1
ATOM 1533 N N . SER A 1 200 ? 11.779 9.172 -7.476 1.00 71.12 200 SER A N 1
ATOM 1534 C CA . SER A 1 200 ? 11.110 9.657 -6.275 1.00 71.12 200 SER A CA 1
ATOM 1535 C C . SER A 1 200 ? 10.360 8.516 -5.611 1.00 71.12 200 SER A C 1
ATOM 1537 O O . SER A 1 200 ? 9.552 7.849 -6.258 1.00 71.12 200 SER A O 1
ATOM 1539 N N . ASP A 1 201 ? 10.566 8.371 -4.315 1.00 68.94 201 ASP A N 1
ATOM 1540 C CA . ASP A 1 201 ? 9.851 7.424 -3.482 1.00 68.94 201 ASP A CA 1
ATOM 1541 C C . ASP A 1 201 ? 9.223 8.159 -2.291 1.00 68.94 201 ASP A C 1
ATOM 1543 O O . ASP A 1 201 ? 9.829 9.070 -1.717 1.00 68.94 201 ASP A O 1
ATOM 1547 N N . GLU A 1 202 ? 7.984 7.806 -1.952 1.00 62.69 202 GLU A N 1
ATOM 1548 C CA . GLU A 1 202 ? 7.227 8.467 -0.883 1.00 62.69 202 GLU A CA 1
ATOM 1549 C C . GLU A 1 202 ? 7.596 7.929 0.513 1.00 62.69 202 GLU A C 1
ATOM 1551 O O . GLU A 1 202 ? 7.438 8.645 1.507 1.00 62.69 202 GLU A O 1
ATOM 1556 N N . ASN A 1 203 ? 8.158 6.719 0.603 1.00 63.09 203 ASN A N 1
ATOM 1557 C CA . ASN A 1 203 ? 8.668 6.124 1.840 1.00 63.09 203 ASN A CA 1
ATOM 1558 C C . ASN A 1 203 ? 10.097 6.595 2.175 1.00 63.09 203 ASN A C 1
ATOM 1560 O O . ASN A 1 203 ? 10.521 6.473 3.328 1.00 63.09 203 ASN A O 1
ATOM 1564 N N . LYS A 1 204 ? 10.761 7.268 1.219 1.00 57.12 204 LYS A N 1
ATOM 1565 C CA . LYS A 1 204 ? 12.175 7.686 1.235 1.00 57.12 204 LYS A CA 1
ATOM 1566 C C . LYS A 1 204 ? 13.139 6.504 1.236 1.00 57.12 204 LYS A C 1
ATOM 1568 O O . LYS A 1 204 ? 14.279 6.641 1.692 1.00 57.12 204 LYS A O 1
ATOM 1573 N N . ASP A 1 205 ? 12.698 5.375 0.708 1.00 60.81 205 ASP A N 1
ATOM 1574 C CA . ASP A 1 205 ? 13.569 4.235 0.515 1.00 60.81 205 ASP A CA 1
ATOM 1575 C C . ASP A 1 205 ? 14.524 4.542 -0.648 1.00 60.81 205 ASP A C 1
ATOM 1577 O O . ASP A 1 205 ? 14.170 5.182 -1.643 1.00 60.81 205 ASP A O 1
ATOM 1581 N N . GLY A 1 206 ? 15.795 4.169 -0.486 1.00 59.91 206 GLY A N 1
ATOM 1582 C CA . GLY A 1 206 ? 16.804 4.392 -1.519 1.00 59.91 206 GLY A CA 1
ATOM 1583 C C . GLY A 1 206 ? 16.498 3.575 -2.775 1.00 59.91 206 GLY A C 1
ATOM 1584 O O . GLY A 1 206 ? 16.042 2.435 -2.681 1.00 59.91 206 GLY A O 1
ATOM 1585 N N . GLU A 1 207 ? 16.797 4.138 -3.948 1.00 75.19 207 GLU A N 1
ATOM 1586 C CA . GLU A 1 207 ? 16.666 3.431 -5.222 1.00 75.19 207 GLU A CA 1
ATOM 1587 C C . GLU A 1 207 ? 17.518 2.152 -5.211 1.00 75.19 207 GLU A C 1
ATOM 1589 O O . GLU A 1 207 ? 18.747 2.205 -5.106 1.00 75.19 207 GLU A O 1
ATOM 1594 N N . ASN A 1 208 ? 16.872 0.988 -5.307 1.00 67.19 208 ASN A N 1
ATOM 1595 C CA . ASN A 1 208 ? 17.565 -0.294 -5.280 1.00 67.19 208 ASN A CA 1
ATOM 1596 C C . ASN A 1 208 ? 16.833 -1.330 -6.137 1.00 67.19 208 ASN A C 1
ATOM 1598 O O . ASN A 1 208 ? 15.720 -1.749 -5.822 1.00 67.19 208 ASN A O 1
ATOM 1602 N N . GLY A 1 209 ? 17.501 -1.783 -7.202 1.00 67.19 209 GLY A N 1
ATOM 1603 C CA . GLY A 1 209 ? 16.963 -2.778 -8.130 1.00 67.19 209 GLY A CA 1
ATOM 1604 C C . GLY A 1 209 ? 16.238 -2.197 -9.348 1.00 67.19 209 GLY A C 1
ATOM 1605 O O . GLY A 1 209 ? 15.587 -2.960 -10.063 1.00 67.19 209 GLY A O 1
ATOM 1606 N N . THR A 1 210 ? 16.354 -0.887 -9.612 1.00 77.88 210 THR A N 1
ATOM 1607 C CA . THR A 1 210 ? 15.868 -0.266 -10.855 1.00 77.88 210 THR A CA 1
ATOM 1608 C C . THR A 1 210 ? 16.454 -0.965 -12.075 1.00 77.88 210 THR A C 1
ATOM 1610 O O . THR A 1 210 ? 17.664 -1.186 -12.172 1.00 77.88 210 THR A O 1
ATOM 1613 N N . LYS A 1 211 ? 15.584 -1.302 -13.027 1.00 83.25 211 LYS A N 1
ATOM 1614 C CA . LYS A 1 211 ? 15.965 -1.949 -14.282 1.00 83.25 211 LYS A CA 1
ATOM 1615 C C . LYS A 1 211 ? 16.027 -0.914 -15.395 1.00 83.25 211 LYS A C 1
ATOM 1617 O O . LYS A 1 211 ? 15.060 -0.188 -15.621 1.00 83.25 211 LYS A O 1
ATOM 1622 N N . ILE A 1 212 ? 17.144 -0.894 -16.118 1.00 85.56 212 ILE A N 1
ATOM 1623 C CA . ILE A 1 212 ? 17.322 -0.069 -17.321 1.00 85.56 212 ILE A CA 1
ATOM 1624 C C . ILE A 1 212 ? 17.450 -1.001 -18.521 1.00 85.56 212 ILE A C 1
ATOM 1626 O O . ILE A 1 212 ? 18.297 -1.897 -18.530 1.00 85.56 212 ILE A O 1
ATOM 1630 N N . GLN A 1 213 ? 16.625 -0.794 -19.543 1.00 88.94 213 GLN A N 1
ATOM 1631 C CA . GLN A 1 213 ? 16.626 -1.608 -20.758 1.00 88.94 213 GLN A CA 1
ATOM 1632 C C . GLN A 1 213 ? 16.746 -0.725 -21.994 1.00 88.94 213 GLN A C 1
ATOM 1634 O O . GLN A 1 213 ? 16.008 0.246 -22.155 1.00 88.94 213 GLN A O 1
ATOM 1639 N N . TRP A 1 214 ? 17.679 -1.080 -22.876 1.00 88.81 214 TRP A N 1
ATOM 1640 C CA . TRP A 1 214 ? 17.932 -0.371 -24.126 1.00 88.81 214 TRP A CA 1
ATOM 1641 C C . TRP A 1 214 ? 17.401 -1.162 -25.313 1.00 88.81 214 TRP A C 1
ATOM 1643 O O . TRP A 1 214 ? 17.566 -2.379 -25.382 1.00 88.81 214 TRP A O 1
ATOM 1653 N N . TYR A 1 215 ? 16.829 -0.456 -26.280 1.00 90.25 215 TYR A N 1
ATOM 1654 C CA . TYR A 1 215 ? 16.304 -1.009 -27.518 1.00 90.25 215 TYR A CA 1
ATOM 1655 C C . TYR A 1 215 ? 16.911 -0.276 -28.706 1.00 90.25 215 TYR A C 1
ATOM 1657 O O . TYR A 1 215 ? 16.906 0.954 -28.767 1.00 90.25 215 TYR A O 1
ATOM 1665 N N . LYS A 1 216 ? 17.391 -1.049 -29.677 1.00 91.44 216 LYS A N 1
ATOM 1666 C CA . LYS A 1 216 ? 17.918 -0.570 -30.952 1.00 91.44 216 LYS A CA 1
ATOM 1667 C C . LYS A 1 216 ? 16.931 -0.948 -32.045 1.00 91.44 216 LYS A C 1
ATOM 1669 O O . LYS A 1 216 ? 16.694 -2.130 -32.278 1.00 91.44 216 LYS A O 1
ATOM 1674 N N . ASN A 1 217 ? 16.326 0.047 -32.689 1.00 84.69 217 ASN A N 1
ATOM 1675 C CA . ASN A 1 217 ? 15.279 -0.135 -33.702 1.00 84.69 217 ASN A CA 1
ATOM 1676 C C . ASN A 1 217 ? 14.141 -1.069 -33.235 1.00 84.69 217 ASN A C 1
ATOM 1678 O O . ASN A 1 217 ? 13.609 -1.852 -34.016 1.00 84.69 217 ASN A O 1
ATOM 1682 N N . GLY A 1 218 ? 13.791 -1.005 -31.946 1.00 77.88 218 GLY A N 1
ATOM 1683 C CA . GLY A 1 218 ? 12.760 -1.846 -31.328 1.00 77.88 218 GLY A CA 1
ATOM 1684 C C . GLY A 1 218 ? 13.235 -3.213 -30.815 1.00 77.88 218 GLY A C 1
ATOM 1685 O O . GLY A 1 218 ? 12.469 -3.877 -30.127 1.00 77.88 218 GLY A O 1
ATOM 1686 N N . ALA A 1 219 ? 14.479 -3.630 -31.075 1.00 78.56 219 ALA A N 1
ATOM 1687 C CA . ALA A 1 219 ? 15.040 -4.878 -30.549 1.00 78.56 219 ALA A CA 1
ATOM 1688 C C . ALA A 1 219 ? 15.840 -4.643 -29.256 1.00 78.56 219 ALA A C 1
ATOM 1690 O O . ALA A 1 219 ? 16.747 -3.804 -29.231 1.00 78.56 219 ALA A O 1
ATOM 1691 N N . GLU A 1 220 ? 15.543 -5.400 -28.193 1.00 86.25 220 GLU A N 1
ATOM 1692 C CA . GLU A 1 220 ? 16.241 -5.283 -26.903 1.00 86.25 220 GLU A CA 1
ATOM 1693 C C . GLU A 1 220 ? 17.741 -5.589 -27.051 1.00 86.25 220 GLU A C 1
ATOM 1695 O O . GLU A 1 220 ? 18.144 -6.583 -27.656 1.00 86.25 220 GLU A O 1
ATOM 1700 N N . GLN A 1 221 ? 18.577 -4.738 -26.461 1.00 87.19 221 GLN A N 1
ATOM 1701 C CA . GLN A 1 221 ? 20.019 -4.915 -26.355 1.00 87.19 221 GLN A CA 1
ATOM 1702 C C . GLN A 1 221 ? 20.350 -5.485 -24.972 1.00 87.19 221 GLN A C 1
ATOM 1704 O O . GLN A 1 221 ? 20.701 -4.759 -24.042 1.00 87.19 221 GLN A O 1
ATOM 1709 N N . THR A 1 222 ? 20.225 -6.805 -24.821 1.00 80.25 222 THR A N 1
ATOM 1710 C CA . THR A 1 222 ? 20.360 -7.494 -23.522 1.00 80.25 222 THR A CA 1
ATOM 1711 C C . THR A 1 222 ? 21.723 -7.288 -22.852 1.00 80.25 222 THR A C 1
ATOM 1713 O O . THR A 1 222 ? 21.796 -7.229 -21.626 1.00 80.25 222 THR A O 1
ATOM 1716 N N . GLY A 1 223 ? 22.791 -7.103 -23.636 1.00 79.25 223 GLY A N 1
ATOM 1717 C CA . GLY A 1 223 ? 24.137 -6.782 -23.141 1.00 79.25 223 GLY A CA 1
ATOM 1718 C C . GLY A 1 223 ? 24.292 -5.370 -22.560 1.00 79.25 223 GLY A C 1
ATOM 1719 O O . GLY A 1 223 ? 25.330 -5.066 -21.982 1.00 79.25 223 GLY A O 1
ATOM 1720 N N . LEU A 1 224 ? 23.277 -4.513 -22.701 1.00 83.94 224 LEU A N 1
ATOM 1721 C CA . LEU A 1 224 ? 23.239 -3.151 -22.159 1.00 83.94 224 LEU A CA 1
ATOM 1722 C C . LEU A 1 224 ? 22.265 -3.014 -20.978 1.00 83.94 224 LEU A C 1
ATOM 1724 O O . LEU A 1 224 ? 22.018 -1.899 -20.519 1.00 83.94 224 LEU A O 1
ATOM 1728 N N . ARG A 1 225 ? 21.703 -4.122 -20.474 1.00 85.00 225 ARG A N 1
ATOM 1729 C CA . ARG A 1 225 ? 20.821 -4.103 -19.298 1.00 85.00 225 ARG A CA 1
ATOM 1730 C C . ARG A 1 225 ? 21.524 -3.445 -18.112 1.00 85.00 225 ARG A C 1
ATOM 1732 O O . ARG A 1 225 ? 22.670 -3.763 -17.810 1.00 85.00 225 ARG A O 1
ATOM 1739 N N . ASN A 1 226 ? 20.820 -2.531 -17.451 1.00 84.56 226 ASN A N 1
ATOM 1740 C CA . ASN A 1 226 ? 21.291 -1.726 -16.318 1.00 84.56 226 ASN A CA 1
ATOM 1741 C C . ASN A 1 226 ? 22.471 -0.786 -16.635 1.00 84.56 226 ASN A C 1
ATOM 1743 O O . ASN A 1 226 ? 22.993 -0.124 -15.737 1.00 84.56 226 ASN A O 1
ATOM 1747 N N . SER A 1 227 ? 22.879 -0.674 -17.905 1.00 84.69 227 SER A N 1
ATOM 1748 C CA . SER A 1 227 ? 23.879 0.309 -18.312 1.00 84.69 227 SER A CA 1
ATOM 1749 C C . SER A 1 227 ? 23.263 1.701 -18.366 1.00 84.69 227 SER A C 1
ATOM 1751 O O . SER A 1 227 ? 22.235 1.919 -19.010 1.00 84.69 227 SER A O 1
ATOM 1753 N N . HIS A 1 228 ? 23.944 2.669 -17.759 1.00 91.12 228 HIS A N 1
ATOM 1754 C CA . HIS A 1 228 ? 23.567 4.080 -17.846 1.00 91.12 228 HIS A CA 1
ATOM 1755 C C . HIS A 1 228 ? 24.032 4.736 -19.152 1.00 91.12 228 HIS A C 1
ATOM 1757 O O . HIS A 1 228 ? 23.618 5.851 -19.467 1.00 91.12 228 HIS A O 1
ATOM 1763 N N . THR A 1 229 ? 24.898 4.058 -19.914 1.00 88.69 229 THR A N 1
ATOM 1764 C CA . THR A 1 229 ? 25.464 4.596 -21.153 1.00 88.69 229 THR A CA 1
ATOM 1765 C C . THR A 1 229 ? 25.456 3.585 -22.297 1.00 88.69 229 THR A C 1
ATOM 1767 O O . THR A 1 229 ? 25.593 2.376 -22.093 1.00 88.69 229 THR A O 1
ATOM 1770 N N . VAL A 1 230 ? 25.333 4.092 -23.522 1.00 89.56 230 VAL A N 1
ATOM 1771 C CA . VAL A 1 230 ? 25.571 3.355 -24.767 1.00 89.56 230 VAL A CA 1
ATOM 1772 C C . VAL A 1 230 ? 26.740 4.021 -25.478 1.00 89.56 230 VAL A C 1
ATOM 1774 O O . VAL A 1 230 ? 26.695 5.211 -25.787 1.00 89.56 230 VAL A O 1
ATOM 1777 N N . SER A 1 231 ? 27.807 3.265 -25.731 1.00 88.38 231 SER A N 1
ATOM 1778 C CA . SER A 1 231 ? 28.968 3.792 -26.451 1.00 88.38 231 SER A CA 1
ATOM 1779 C C . SER A 1 231 ? 28.619 4.097 -27.909 1.00 88.38 231 SER A C 1
ATOM 1781 O O . SER A 1 231 ? 27.980 3.278 -28.569 1.00 88.38 231 SER A O 1
ATOM 1783 N N . SER A 1 232 ? 29.149 5.197 -28.447 1.00 82.56 232 SER A N 1
ATOM 1784 C CA . SER A 1 232 ? 29.076 5.545 -29.872 1.00 82.56 232 SER A CA 1
ATOM 1785 C C . SER A 1 232 ? 29.636 4.462 -30.800 1.00 82.56 232 SER A C 1
ATOM 1787 O O . SER A 1 232 ? 29.299 4.400 -31.974 1.00 82.56 232 SER A O 1
ATOM 1789 N N . ARG A 1 233 ? 30.446 3.531 -30.278 1.00 84.62 233 ARG A N 1
ATOM 1790 C CA . ARG A 1 233 ? 30.936 2.361 -31.029 1.00 84.62 233 ARG A CA 1
ATOM 1791 C C . ARG A 1 233 ? 29.843 1.345 -31.376 1.00 84.62 233 ARG A C 1
ATOM 1793 O O . ARG A 1 233 ? 30.074 0.494 -32.228 1.00 84.62 233 ARG A O 1
ATOM 1800 N N . LEU A 1 234 ? 28.703 1.392 -30.688 1.00 81.75 234 LEU A N 1
ATOM 1801 C CA . LEU A 1 234 ? 27.562 0.492 -30.891 1.00 81.75 234 LEU A CA 1
ATOM 1802 C C . LEU A 1 234 ? 26.436 1.147 -31.701 1.00 81.75 234 LEU A C 1
ATOM 1804 O O . LEU A 1 234 ? 25.466 0.471 -32.066 1.00 81.75 234 LEU A O 1
ATOM 1808 N N . THR A 1 235 ? 26.558 2.449 -31.965 1.00 83.12 235 THR A N 1
ATOM 1809 C CA . THR A 1 235 ? 25.553 3.249 -32.657 1.00 83.12 235 THR A CA 1
ATOM 1810 C C . THR A 1 235 ? 25.952 3.484 -34.111 1.00 83.12 235 THR A C 1
ATOM 1812 O O . THR A 1 235 ? 27.112 3.384 -34.510 1.00 83.12 235 THR A O 1
ATOM 1815 N N . THR A 1 236 ? 24.966 3.750 -34.957 1.00 82.25 236 THR A N 1
ATOM 1816 C CA . THR A 1 236 ? 25.163 4.147 -36.354 1.00 82.25 236 THR A CA 1
ATOM 1817 C C . THR A 1 236 ? 24.106 5.188 -36.720 1.00 82.25 236 THR A C 1
ATOM 1819 O O . THR A 1 236 ? 22.966 5.083 -36.260 1.00 82.25 236 THR A O 1
ATOM 1822 N N . PRO A 1 237 ? 24.440 6.207 -37.532 1.00 83.50 237 PRO A N 1
ATOM 1823 C CA . PRO A 1 237 ? 23.462 7.170 -38.022 1.00 83.50 237 PRO A CA 1
ATOM 1824 C C . PRO A 1 237 ? 22.216 6.536 -38.641 1.00 83.50 237 PRO A C 1
ATOM 1826 O O . PRO A 1 237 ? 22.297 5.581 -39.413 1.00 83.50 237 PRO A O 1
ATOM 1829 N N . GLY A 1 238 ? 21.057 7.104 -38.317 1.00 76.56 238 GLY A N 1
ATOM 1830 C CA . GLY A 1 238 ? 19.742 6.606 -38.714 1.00 76.56 238 GLY A CA 1
ATOM 1831 C C . GLY A 1 238 ? 19.133 5.584 -37.751 1.00 76.56 238 GLY A C 1
ATOM 1832 O O . GLY A 1 238 ? 17.950 5.279 -37.875 1.00 76.56 238 GLY A O 1
ATOM 1833 N N . GLU A 1 239 ? 19.887 5.074 -36.773 1.00 88.44 239 GLU A N 1
ATOM 1834 C CA . GLU A 1 239 ? 19.340 4.180 -35.751 1.00 88.44 239 GLU A CA 1
ATOM 1835 C C . GLU A 1 239 ? 18.474 4.928 -34.741 1.00 88.44 239 GLU A C 1
ATOM 1837 O O . GLU A 1 239 ? 18.831 6.006 -34.257 1.00 88.44 239 GLU A O 1
ATOM 1842 N N . LYS A 1 240 ? 17.361 4.296 -34.372 1.00 88.38 240 LYS A N 1
ATOM 1843 C CA . LYS A 1 240 ? 16.476 4.735 -33.300 1.00 88.38 240 LYS A CA 1
ATOM 1844 C C . LYS A 1 240 ? 16.826 3.979 -32.022 1.00 88.38 240 LYS A C 1
ATOM 1846 O O . LYS A 1 240 ? 16.724 2.752 -31.981 1.00 88.38 240 LYS A O 1
ATOM 1851 N N . TRP A 1 241 ? 17.216 4.713 -30.988 1.00 92.19 241 TRP A N 1
ATOM 1852 C CA . TRP A 1 241 ? 17.577 4.170 -29.681 1.00 92.19 241 TRP A CA 1
ATOM 1853 C C . TRP A 1 241 ? 16.553 4.588 -28.636 1.00 92.19 241 TRP A C 1
ATOM 1855 O O . TRP A 1 241 ? 16.315 5.780 -28.448 1.00 92.19 241 TRP A O 1
ATOM 1865 N N . THR A 1 242 ? 15.965 3.605 -27.960 1.00 90.88 242 THR A N 1
ATOM 1866 C CA . THR A 1 242 ? 14.969 3.798 -26.901 1.00 90.88 242 THR A CA 1
ATOM 1867 C C . THR A 1 242 ? 15.503 3.232 -25.589 1.00 90.88 242 THR A C 1
ATOM 1869 O O . THR A 1 242 ? 16.044 2.129 -25.576 1.00 90.88 242 THR A O 1
ATOM 1872 N N . VAL A 1 243 ? 15.343 3.966 -24.490 1.00 90.06 243 VAL A N 1
ATOM 1873 C CA . VAL A 1 243 ? 15.612 3.482 -23.129 1.00 90.06 243 VAL A CA 1
ATOM 1874 C C . VAL A 1 243 ? 14.307 3.401 -22.352 1.00 90.06 243 VAL A C 1
ATOM 1876 O O . VAL A 1 243 ? 13.483 4.307 -22.457 1.00 90.06 243 VAL A O 1
ATOM 1879 N N . MET A 1 244 ? 14.126 2.329 -21.588 1.00 84.75 244 MET A N 1
ATOM 1880 C CA . MET A 1 244 ? 13.027 2.135 -20.643 1.00 84.75 244 MET A CA 1
ATOM 1881 C C . MET A 1 244 ? 13.604 2.009 -19.234 1.00 84.75 244 MET A C 1
ATOM 1883 O O . MET A 1 244 ? 14.589 1.290 -19.037 1.00 84.75 244 MET A O 1
ATOM 1887 N N . VAL A 1 245 ? 12.999 2.706 -18.270 1.00 82.44 245 VAL A N 1
ATOM 1888 C CA . VAL A 1 245 ? 13.415 2.687 -16.861 1.00 82.44 245 VAL A CA 1
ATOM 1889 C C . VAL A 1 245 ? 12.261 2.178 -16.009 1.00 82.44 245 VAL A C 1
ATOM 1891 O O . VAL A 1 245 ? 11.201 2.795 -15.967 1.00 82.44 245 VAL A O 1
ATOM 1894 N N . ASN A 1 246 ? 12.469 1.065 -15.312 1.00 79.62 246 ASN A N 1
ATOM 1895 C CA . ASN A 1 246 ? 11.499 0.508 -14.377 1.00 79.62 246 ASN A CA 1
ATOM 1896 C C . ASN A 1 246 ? 12.054 0.627 -12.947 1.00 79.62 246 ASN A C 1
ATOM 1898 O O . ASN A 1 246 ? 12.951 -0.150 -12.595 1.00 79.62 246 ASN A O 1
ATOM 1902 N N . PRO A 1 247 ? 11.600 1.613 -12.148 1.00 76.06 247 PRO A N 1
ATOM 1903 C CA . PRO A 1 247 ? 12.133 1.836 -10.820 1.00 76.06 247 PRO A CA 1
ATOM 1904 C C . PRO A 1 247 ? 11.731 0.740 -9.858 1.00 76.06 247 PRO A C 1
ATOM 1906 O O . PRO A 1 247 ? 10.632 0.188 -9.949 1.00 76.06 247 PRO A O 1
ATOM 1909 N N . SER A 1 248 ? 12.622 0.494 -8.905 1.00 69.50 248 SER A N 1
ATOM 1910 C CA . SER A 1 248 ? 12.341 -0.352 -7.760 1.00 69.50 248 SER A CA 1
ATOM 1911 C C . SER A 1 248 ? 12.889 0.253 -6.477 1.00 69.50 248 SER A C 1
ATOM 1913 O O . SER A 1 248 ? 13.975 0.839 -6.472 1.00 69.50 248 SER A O 1
ATOM 1915 N N . ASP A 1 249 ? 12.162 0.036 -5.386 1.00 65.12 249 ASP A N 1
ATOM 1916 C CA . ASP A 1 249 ? 12.667 0.191 -4.027 1.00 65.12 249 ASP A CA 1
ATOM 1917 C C . ASP A 1 249 ? 12.992 -1.190 -3.416 1.00 65.12 249 ASP A C 1
ATOM 1919 O O . ASP A 1 249 ? 12.745 -2.247 -4.019 1.00 65.12 249 ASP A O 1
ATOM 1923 N N . ASN A 1 250 ? 13.643 -1.163 -2.249 1.00 57.69 250 ASN A N 1
ATOM 1924 C CA . ASN A 1 250 ? 13.821 -2.305 -1.346 1.00 57.69 250 ASN A CA 1
ATOM 1925 C C . ASN A 1 250 ? 14.357 -3.605 -1.995 1.00 57.69 250 ASN A C 1
ATOM 1927 O O . ASN A 1 250 ? 13.945 -4.726 -1.674 1.00 57.69 250 ASN A O 1
ATOM 1931 N N . GLY A 1 251 ? 15.310 -3.458 -2.920 1.00 50.91 251 GLY A N 1
ATOM 1932 C CA . GLY A 1 251 ? 16.048 -4.575 -3.513 1.00 50.91 251 GLY A CA 1
ATOM 1933 C C . GLY A 1 251 ? 15.308 -5.308 -4.632 1.00 50.91 251 GLY A C 1
ATOM 1934 O O . GLY A 1 251 ? 15.511 -6.512 -4.790 1.00 50.91 251 GLY A O 1
ATOM 1935 N N . GLY A 1 252 ? 14.467 -4.621 -5.413 1.00 49.88 252 GLY A N 1
ATOM 1936 C CA . GLY A 1 252 ? 13.817 -5.226 -6.584 1.00 49.88 252 GLY A CA 1
ATOM 1937 C C . GLY A 1 252 ? 12.415 -5.791 -6.338 1.00 49.88 252 GLY A C 1
ATOM 1938 O O . GLY A 1 252 ? 11.953 -6.589 -7.155 1.00 49.88 252 GLY A O 1
ATOM 1939 N N . LYS A 1 253 ? 11.777 -5.490 -5.197 1.00 46.53 253 LYS A N 1
ATOM 1940 C CA . LYS A 1 253 ? 10.550 -6.177 -4.738 1.00 46.53 253 LYS A CA 1
ATOM 1941 C C . LYS A 1 253 ? 9.251 -5.463 -5.113 1.00 46.53 253 LYS A C 1
ATOM 1943 O O . LYS A 1 253 ? 8.216 -6.118 -5.220 1.00 46.53 253 LYS A O 1
ATOM 1948 N N . THR A 1 254 ? 9.310 -4.163 -5.351 1.00 49.00 254 THR A N 1
ATOM 1949 C CA . THR A 1 254 ? 8.177 -3.300 -5.703 1.00 49.00 254 THR A CA 1
ATOM 1950 C C . THR A 1 254 ? 8.552 -2.494 -6.935 1.00 49.00 254 THR A C 1
ATOM 1952 O O . THR A 1 254 ? 9.515 -1.735 -6.925 1.00 49.00 254 THR A O 1
ATOM 1955 N N . PHE A 1 255 ? 7.812 -2.689 -8.026 1.00 55.78 255 PHE A N 1
ATOM 1956 C CA . PHE A 1 255 ? 8.061 -2.000 -9.292 1.00 55.78 255 PHE A CA 1
ATOM 1957 C C . PHE A 1 255 ? 7.058 -0.871 -9.490 1.00 55.78 255 PHE A C 1
ATOM 1959 O O . PHE A 1 255 ? 5.862 -1.049 -9.265 1.00 55.78 255 PHE A O 1
ATOM 1966 N N . GLY A 1 256 ? 7.555 0.283 -9.931 1.00 50.41 256 GLY A N 1
ATOM 1967 C CA . GLY A 1 256 ? 6.771 1.515 -10.028 1.00 50.41 256 GLY A CA 1
ATOM 1968 C C . GLY A 1 256 ? 5.743 1.584 -11.154 1.00 50.41 256 GLY A C 1
ATOM 1969 O O . GLY A 1 256 ? 4.884 2.465 -11.142 1.00 50.41 256 GLY A O 1
ATOM 1970 N N . TYR A 1 257 ? 5.829 0.688 -12.141 1.00 52.84 257 TYR A N 1
ATOM 1971 C CA . TYR A 1 257 ? 5.007 0.739 -13.350 1.00 52.84 257 TYR A CA 1
ATOM 1972 C C . TYR A 1 257 ? 4.536 -0.640 -13.796 1.00 52.84 257 TYR A C 1
ATOM 1974 O O . TYR A 1 257 ? 5.163 -1.663 -13.514 1.00 52.84 257 TYR A O 1
ATOM 1982 N N . LYS A 1 258 ? 3.433 -0.646 -14.549 1.00 42.31 258 LYS A N 1
ATOM 1983 C CA . LYS A 1 258 ? 3.017 -1.814 -15.319 1.00 42.31 258 LYS A CA 1
ATOM 1984 C C . LYS A 1 258 ? 3.976 -2.051 -16.478 1.00 42.31 258 LYS A C 1
ATOM 1986 O O . LYS A 1 258 ? 4.509 -1.100 -17.052 1.00 42.31 258 LYS A O 1
ATOM 1991 N N . GLU A 1 259 ? 4.067 -3.312 -16.882 1.00 46.09 259 GLU A N 1
ATOM 1992 C CA . GLU A 1 259 ? 4.688 -3.695 -18.146 1.00 46.09 259 GLU A CA 1
ATOM 1993 C C . GLU A 1 259 ? 4.012 -2.955 -19.316 1.00 46.09 259 GLU A C 1
ATOM 1995 O O . GLU A 1 259 ? 2.793 -3.035 -19.497 1.00 46.09 259 GLU A O 1
ATOM 2000 N N . GLY A 1 260 ? 4.787 -2.181 -20.077 1.00 42.81 260 GLY A N 1
ATOM 2001 C CA . GLY A 1 260 ? 4.325 -1.374 -21.210 1.00 42.81 260 GLY A CA 1
ATOM 2002 C C . GLY A 1 260 ? 3.926 0.076 -20.893 1.00 42.81 260 GLY A C 1
ATOM 2003 O O . GLY A 1 260 ? 3.575 0.809 -21.820 1.00 42.81 260 GLY A O 1
ATOM 2004 N N . SER A 1 261 ? 3.976 0.516 -19.630 1.00 52.50 261 SER A N 1
ATOM 2005 C CA . SER A 1 261 ? 3.812 1.930 -19.241 1.00 52.50 261 SER A CA 1
ATOM 2006 C C . SER A 1 261 ? 5.083 2.525 -18.637 1.00 52.50 261 SER A C 1
ATOM 2008 O O . SER A 1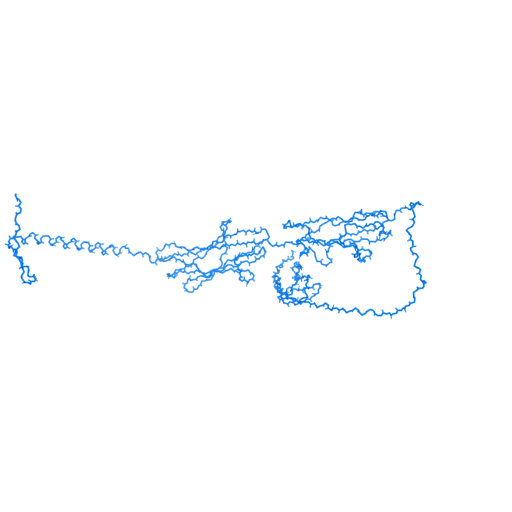 261 ? 5.019 3.536 -17.936 1.00 52.50 261 SER A O 1
ATOM 2010 N N . GLU A 1 262 ? 6.228 1.875 -18.838 1.00 68.56 262 GLU A N 1
ATOM 2011 C CA . GLU A 1 262 ? 7.484 2.324 -18.266 1.00 68.56 262 GLU A CA 1
ATOM 2012 C C . GLU A 1 262 ? 7.900 3.653 -18.899 1.00 68.56 262 GLU A C 1
ATOM 2014 O O . GLU A 1 262 ? 7.858 3.812 -20.130 1.00 68.56 262 GLU A O 1
ATOM 2019 N N . PRO A 1 263 ? 8.332 4.624 -18.081 1.00 76.31 263 PRO A N 1
ATOM 2020 C CA . PRO A 1 263 ? 8.832 5.874 -18.598 1.00 76.31 263 PRO A CA 1
ATOM 2021 C C . PRO A 1 263 ? 10.031 5.582 -19.505 1.00 76.31 263 PRO A C 1
ATOM 2023 O O . PRO A 1 263 ? 10.972 4.860 -19.155 1.00 76.31 263 PRO A O 1
ATOM 2026 N N . SER A 1 264 ? 9.952 6.120 -20.717 1.00 84.50 264 SER A N 1
ATOM 2027 C CA . SER A 1 264 ? 10.905 5.846 -21.777 1.00 84.50 264 SER A CA 1
ATOM 2028 C C . SER A 1 264 ? 11.286 7.114 -22.519 1.00 84.50 264 SER A C 1
ATOM 2030 O O . SER A 1 264 ? 10.528 8.081 -22.588 1.00 84.50 264 SER A O 1
ATOM 2032 N N . ALA A 1 265 ? 12.483 7.099 -23.089 1.00 84.31 265 ALA A N 1
ATOM 2033 C CA . ALA A 1 265 ? 12.972 8.156 -23.959 1.00 84.31 265 ALA A CA 1
ATOM 2034 C C . ALA A 1 265 ? 13.519 7.551 -25.240 1.00 84.31 265 ALA A C 1
ATOM 2036 O O . ALA A 1 265 ? 14.045 6.440 -25.236 1.00 84.31 265 ALA A O 1
ATOM 2037 N N . THR A 1 266 ? 13.393 8.285 -26.343 1.00 89.50 266 THR A N 1
ATOM 2038 C CA . THR A 1 266 ? 13.865 7.830 -27.649 1.00 89.50 266 THR A CA 1
ATOM 2039 C C . THR A 1 266 ? 14.593 8.935 -28.394 1.00 89.50 266 THR A C 1
ATOM 2041 O O . THR A 1 266 ? 14.108 10.061 -28.460 1.00 89.50 266 THR A O 1
ATOM 2044 N N . VAL A 1 267 ? 15.724 8.589 -29.003 1.00 87.62 267 VAL A N 1
ATOM 2045 C CA . VAL A 1 267 ? 16.522 9.469 -29.865 1.00 87.62 267 VAL A CA 1
ATOM 2046 C C . VAL A 1 267 ? 16.841 8.777 -31.186 1.00 87.62 267 VAL A C 1
ATOM 2048 O O . VAL A 1 267 ? 16.797 7.551 -31.290 1.00 87.62 267 VAL A O 1
ATOM 2051 N N . THR A 1 268 ? 17.155 9.569 -32.208 1.00 89.25 268 THR A N 1
ATOM 2052 C CA . THR A 1 268 ? 17.662 9.072 -33.494 1.00 89.25 268 THR A CA 1
ATOM 2053 C C . THR A 1 268 ? 19.062 9.621 -33.707 1.00 89.25 268 THR A C 1
ATOM 2055 O O . THR A 1 268 ? 19.268 10.825 -33.557 1.00 89.25 268 THR A O 1
ATOM 2058 N N . ILE A 1 269 ? 20.013 8.751 -34.046 1.00 78.25 269 ILE A N 1
ATOM 2059 C CA . ILE A 1 269 ? 21.391 9.169 -34.315 1.00 78.25 269 ILE A CA 1
ATOM 2060 C C . ILE A 1 269 ? 21.422 9.939 -35.633 1.00 78.25 269 ILE A C 1
ATOM 2062 O O . ILE A 1 269 ? 21.029 9.408 -36.675 1.00 78.25 269 ILE A O 1
ATOM 2066 N N . ILE A 1 270 ? 21.899 11.179 -35.606 1.00 79.00 270 ILE A N 1
ATOM 2067 C CA . ILE A 1 270 ? 22.017 12.007 -36.805 1.00 79.00 270 ILE A CA 1
ATOM 2068 C C . ILE A 1 270 ? 23.407 11.881 -37.420 1.00 79.00 270 ILE A C 1
ATOM 2070 O O . ILE A 1 270 ? 24.417 11.734 -36.729 1.00 79.00 270 ILE A O 1
ATOM 2074 N N . TYR A 1 271 ? 23.459 11.976 -38.745 1.00 75.12 271 TYR A N 1
ATOM 2075 C CA . TYR A 1 271 ? 24.721 12.139 -39.449 1.00 75.12 271 TYR A CA 1
ATOM 2076 C C . TYR A 1 271 ? 25.340 13.479 -39.061 1.00 75.12 271 TYR A C 1
ATOM 2078 O O . TYR A 1 271 ? 24.703 14.529 -39.178 1.00 75.12 271 TYR A O 1
ATOM 2086 N N . THR A 1 272 ? 26.606 13.459 -38.662 1.00 62.47 272 THR A N 1
ATOM 2087 C CA . THR A 1 272 ? 27.436 14.640 -38.857 1.00 62.47 272 THR A CA 1
ATOM 2088 C C . THR A 1 272 ? 27.724 14.748 -40.347 1.00 62.47 272 THR A C 1
ATOM 2090 O O . THR A 1 272 ? 27.893 13.745 -41.041 1.00 62.47 272 THR A O 1
ATOM 2093 N N . THR A 1 273 ? 27.722 15.965 -40.889 1.00 52.56 273 THR A N 1
ATOM 2094 C CA . THR A 1 273 ? 28.299 16.201 -42.218 1.00 52.56 273 THR A CA 1
ATOM 2095 C C . THR A 1 273 ? 29.666 15.513 -42.281 1.00 52.56 273 THR A C 1
ATOM 2097 O O . THR A 1 273 ? 30.417 15.650 -41.314 1.00 52.56 273 THR A O 1
ATOM 2100 N N . PRO A 1 274 ? 29.999 14.781 -43.357 1.00 48.19 274 PRO A N 1
ATOM 2101 C CA . PRO A 1 274 ? 31.154 13.896 -43.367 1.00 48.19 274 PRO A CA 1
ATOM 2102 C C . PRO A 1 274 ? 32.432 14.699 -43.133 1.00 48.19 274 PRO A C 1
ATOM 2104 O O . PRO A 1 274 ? 32.879 15.437 -44.014 1.00 48.19 274 PRO A O 1
ATOM 2107 N N . ASP A 1 275 ? 33.043 14.530 -41.962 1.00 47.34 275 ASP A N 1
ATOM 2108 C CA . ASP A 1 275 ? 34.462 14.808 -41.822 1.00 47.34 275 ASP A CA 1
ATOM 2109 C C . ASP A 1 275 ? 35.192 13.783 -42.702 1.00 47.34 275 ASP A C 1
ATOM 2111 O O . ASP A 1 275 ? 35.195 12.580 -42.428 1.00 47.34 275 ASP A O 1
ATOM 2115 N N . ARG A 1 276 ? 35.759 14.258 -43.816 1.00 49.19 276 ARG A N 1
ATOM 2116 C CA . ARG A 1 276 ? 36.459 13.443 -44.821 1.00 49.19 276 ARG A CA 1
ATOM 2117 C C . ARG A 1 276 ? 37.706 12.731 -44.271 1.00 49.19 276 ARG A C 1
ATOM 2119 O O . ARG A 1 276 ? 38.314 11.972 -45.019 1.00 49.19 276 ARG A O 1
ATOM 2126 N N . ASN A 1 277 ? 38.066 12.926 -42.999 1.00 49.59 277 ASN A N 1
ATOM 2127 C CA . ASN A 1 277 ? 39.299 12.410 -42.408 1.00 49.59 277 ASN A CA 1
ATOM 2128 C C . ASN A 1 277 ? 39.140 11.286 -41.365 1.00 49.59 277 ASN A C 1
ATOM 2130 O O . ASN A 1 277 ? 40.122 10.974 -40.689 1.00 49.59 277 ASN A O 1
ATOM 2134 N N . LYS A 1 278 ? 37.979 10.621 -41.229 1.00 46.44 278 LYS A N 1
ATOM 2135 C CA . LYS A 1 278 ? 37.842 9.482 -40.290 1.00 46.44 278 LYS A CA 1
ATOM 2136 C C . LYS A 1 278 ? 37.666 8.116 -40.983 1.00 46.44 278 LYS A C 1
ATOM 2138 O O . LYS A 1 278 ? 36.824 7.997 -41.873 1.00 46.44 278 LYS A O 1
ATOM 2143 N N . PRO A 1 279 ? 38.419 7.065 -40.586 1.00 40.69 279 PRO A N 1
ATOM 2144 C CA . PRO A 1 279 ? 38.286 5.730 -41.166 1.00 40.69 279 PRO A CA 1
ATOM 2145 C C . PRO A 1 279 ? 36.912 5.115 -40.885 1.00 40.69 279 PRO A C 1
ATOM 2147 O O . PRO A 1 279 ? 36.426 5.137 -39.753 1.00 40.69 279 PRO A O 1
ATOM 2150 N N . LYS A 1 280 ? 36.321 4.511 -41.919 1.00 40.41 280 LYS A N 1
ATOM 2151 C CA . LYS A 1 280 ? 35.132 3.653 -41.830 1.00 40.41 280 LYS A CA 1
ATOM 2152 C C . LYS A 1 280 ? 35.397 2.496 -40.845 1.00 40.41 280 LYS A C 1
ATOM 2154 O O . LYS A 1 280 ? 36.511 1.966 -40.859 1.00 40.41 280 LYS A O 1
ATOM 2159 N N . PRO A 1 281 ? 34.424 2.073 -40.014 1.00 43.75 281 PRO A N 1
ATOM 2160 C CA . PRO A 1 281 ? 34.596 0.895 -39.167 1.00 43.75 281 PRO A CA 1
ATOM 2161 C C . PRO A 1 281 ? 34.983 -0.329 -40.016 1.00 43.75 281 PRO A C 1
ATOM 2163 O O . PRO A 1 281 ? 34.503 -0.456 -41.150 1.00 43.75 281 PRO A O 1
ATOM 2166 N N . PRO A 1 282 ? 35.851 -1.220 -39.502 1.00 38.47 282 PRO A N 1
ATOM 2167 C CA . PRO A 1 282 ? 36.255 -2.412 -40.226 1.00 38.47 282 PRO A CA 1
ATOM 2168 C C . PRO A 1 282 ? 35.021 -3.274 -40.482 1.00 38.47 282 PRO A C 1
ATOM 2170 O O . PRO A 1 282 ? 34.382 -3.777 -39.558 1.00 38.47 282 PRO A O 1
ATOM 2173 N N . VAL A 1 283 ? 34.682 -3.437 -41.757 1.00 44.25 283 VAL A N 1
ATOM 2174 C CA . VAL A 1 283 ? 33.757 -4.481 -42.183 1.00 44.25 283 VAL A CA 1
ATOM 2175 C C . VAL A 1 283 ? 34.505 -5.792 -41.947 1.00 44.25 283 VAL A C 1
ATOM 2177 O O . VAL A 1 283 ? 35.470 -6.069 -42.654 1.00 44.25 283 VAL A O 1
ATOM 2180 N N . SER A 1 284 ? 34.132 -6.563 -40.920 1.00 36.91 284 SER A N 1
ATOM 2181 C CA . SER A 1 284 ? 34.655 -7.928 -40.776 1.00 36.91 284 SER A CA 1
ATOM 2182 C C . SER A 1 284 ? 34.230 -8.733 -42.006 1.00 36.91 284 SER A C 1
ATOM 2184 O O . SER A 1 284 ? 33.027 -8.804 -42.275 1.00 36.91 284 SER A O 1
ATOM 2186 N N . PRO A 1 285 ? 35.159 -9.331 -42.770 1.00 40.47 285 PRO A N 1
ATOM 2187 C CA . PRO A 1 285 ? 34.793 -10.268 -43.817 1.00 40.47 285 PRO A CA 1
ATOM 2188 C C . PRO A 1 285 ? 34.230 -11.522 -43.149 1.00 40.47 285 PRO A C 1
ATOM 2190 O O . PRO A 1 285 ? 34.919 -12.174 -42.366 1.00 40.47 285 PRO A O 1
ATOM 2193 N N . LEU A 1 286 ? 32.977 -11.857 -43.447 1.00 39.53 286 LEU A N 1
ATOM 2194 C CA . LEU A 1 286 ? 32.457 -13.189 -43.172 1.00 39.53 286 LEU A CA 1
ATOM 2195 C C . LEU A 1 286 ? 33.125 -14.140 -44.179 1.00 39.53 286 LEU A C 1
ATOM 2197 O O . LEU A 1 286 ? 32.681 -14.255 -45.323 1.00 39.53 286 LEU A O 1
ATOM 2201 N N . ASP A 1 287 ? 34.239 -14.754 -43.785 1.00 36.88 287 ASP A N 1
ATOM 2202 C CA . ASP A 1 287 ? 34.844 -15.839 -44.553 1.00 36.88 287 ASP A CA 1
ATOM 2203 C C . ASP A 1 287 ? 33.959 -17.086 -44.413 1.00 36.88 287 ASP A C 1
ATOM 2205 O O . ASP A 1 287 ? 33.662 -17.543 -43.311 1.00 36.88 287 ASP A O 1
ATOM 2209 N N . THR A 1 288 ? 33.457 -17.579 -45.542 1.00 43.00 288 THR A N 1
ATOM 2210 C CA . THR A 1 288 ? 32.484 -18.682 -45.636 1.00 43.00 288 THR A CA 1
ATOM 2211 C C . THR A 1 288 ? 33.092 -19.916 -46.292 1.00 43.00 288 THR A C 1
ATOM 2213 O O . THR A 1 288 ? 32.402 -20.675 -46.972 1.00 43.00 288 THR A O 1
ATOM 2216 N N . ARG A 1 289 ? 34.390 -20.155 -46.099 1.00 44.75 289 ARG A N 1
ATOM 2217 C CA . ARG A 1 289 ? 35.045 -21.359 -46.613 1.00 44.75 289 ARG A CA 1
ATOM 2218 C C . ARG A 1 289 ? 35.568 -22.197 -45.451 1.00 44.75 289 ARG A C 1
ATOM 2220 O O . ARG A 1 289 ? 36.297 -21.712 -44.599 1.00 44.75 289 ARG A O 1
ATOM 2227 N N . ASP A 1 290 ? 35.129 -23.453 -45.450 1.00 48.41 290 ASP A N 1
ATOM 2228 C CA . ASP A 1 290 ? 35.594 -24.567 -44.617 1.00 48.41 290 ASP A CA 1
ATOM 2229 C C . ASP A 1 290 ? 35.030 -24.694 -43.190 1.00 48.41 290 ASP A C 1
ATOM 2231 O O . ASP A 1 290 ? 35.761 -24.705 -42.204 1.00 48.41 290 ASP A O 1
ATOM 2235 N N . ILE A 1 291 ? 33.722 -24.973 -43.080 1.00 40.31 291 ILE A N 1
ATOM 2236 C CA . ILE A 1 291 ? 33.207 -25.807 -41.977 1.00 40.31 291 ILE A CA 1
ATOM 2237 C C . ILE A 1 291 ? 32.318 -26.918 -42.549 1.00 40.31 291 ILE A C 1
ATOM 2239 O O . ILE A 1 291 ? 31.157 -26.722 -42.901 1.00 40.31 291 ILE A O 1
ATOM 2243 N N . LYS A 1 292 ? 32.892 -28.119 -42.632 1.00 38.75 292 LYS A N 1
ATOM 2244 C CA . LYS A 1 292 ? 32.180 -29.387 -42.827 1.00 38.75 292 LYS A CA 1
ATOM 2245 C C . LYS A 1 292 ? 31.391 -29.705 -41.540 1.00 38.75 292 LYS A C 1
ATOM 2247 O O . LYS A 1 292 ? 32.006 -29.717 -40.474 1.00 38.75 292 LYS A O 1
ATOM 2252 N N . PRO A 1 293 ? 30.075 -29.988 -41.580 1.00 39.03 293 PRO A N 1
ATOM 2253 C CA . PRO A 1 293 ? 29.320 -30.300 -40.372 1.00 39.03 293 PRO A CA 1
ATOM 2254 C C . PRO A 1 293 ? 29.602 -31.743 -39.936 1.00 39.03 293 PRO A C 1
ATOM 2256 O O . PRO A 1 293 ? 29.124 -32.693 -40.555 1.00 39.03 293 PRO A O 1
ATOM 2259 N N . THR A 1 294 ? 30.364 -31.918 -38.857 1.00 33.78 294 THR A N 1
ATOM 2260 C CA . THR A 1 294 ? 30.367 -33.169 -38.087 1.00 33.78 294 THR A CA 1
ATOM 2261 C C . THR A 1 294 ? 29.392 -32.987 -36.930 1.00 33.78 294 THR A C 1
ATOM 2263 O O . THR A 1 294 ? 29.674 -32.271 -35.972 1.00 33.78 294 THR A O 1
ATOM 2266 N N . ILE A 1 295 ? 28.212 -33.594 -37.050 1.00 46.03 295 ILE A N 1
ATOM 2267 C CA . ILE A 1 295 ? 27.215 -33.654 -35.980 1.00 46.03 295 ILE A CA 1
ATOM 2268 C C . ILE A 1 295 ? 27.681 -34.722 -34.986 1.00 46.03 295 ILE A C 1
ATOM 2270 O O . ILE A 1 295 ? 27.361 -35.896 -35.144 1.00 46.03 295 ILE A O 1
ATOM 2274 N N . GLU A 1 296 ? 28.415 -34.322 -33.952 1.00 39.50 296 GLU A N 1
ATOM 2275 C CA . GLU A 1 296 ? 28.455 -35.086 -32.706 1.00 39.50 296 GLU A CA 1
ATOM 2276 C C . GLU A 1 296 ? 27.535 -34.408 -31.694 1.00 39.50 296 GLU A C 1
ATOM 2278 O O . GLU A 1 296 ? 27.732 -33.267 -31.285 1.00 39.50 296 GLU A O 1
ATOM 2283 N N 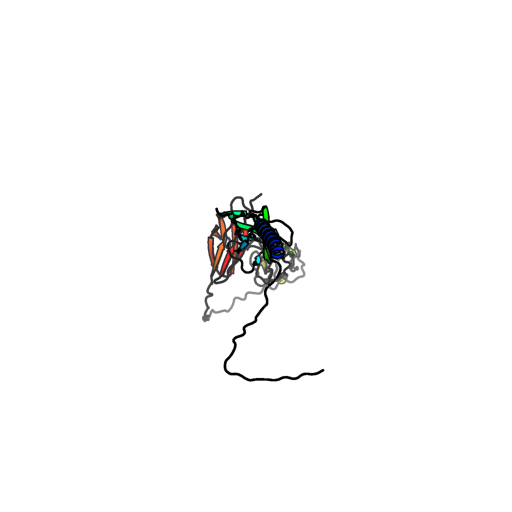. LYS A 1 297 ? 26.459 -35.123 -31.368 1.00 33.31 297 LYS A N 1
ATOM 2284 C CA . LYS A 1 297 ? 25.376 -34.736 -30.467 1.00 33.31 297 LYS A CA 1
ATOM 2285 C C . LYS A 1 297 ? 25.910 -34.595 -29.031 1.00 33.31 297 LYS A C 1
ATOM 2287 O O . LYS A 1 297 ? 26.219 -35.621 -28.423 1.00 33.31 297 LYS A O 1
ATOM 2292 N N . PRO A 1 298 ? 25.950 -33.393 -28.428 1.00 37.69 298 PRO A N 1
ATOM 2293 C CA . PRO A 1 298 ? 26.152 -33.281 -26.995 1.00 37.69 298 PRO A CA 1
ATOM 2294 C C . PRO A 1 298 ? 24.829 -33.610 -26.298 1.00 37.69 298 PRO A C 1
ATOM 2296 O O . PRO A 1 298 ? 23.810 -32.947 -26.495 1.00 37.69 298 PRO A O 1
ATOM 2299 N N . THR A 1 299 ? 24.835 -34.669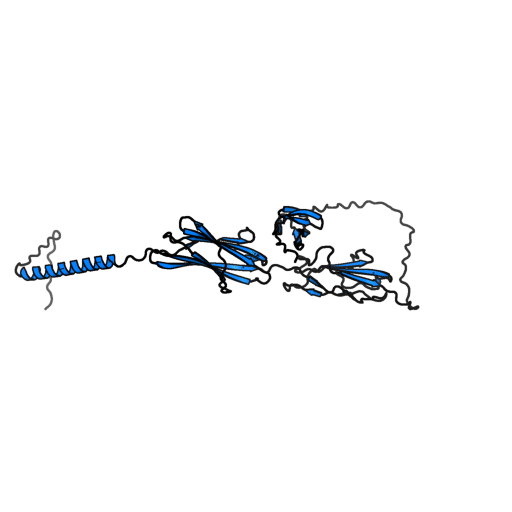 -25.491 1.00 36.34 299 THR A N 1
ATOM 2300 C CA . THR A 1 299 ? 23.702 -35.030 -24.634 1.00 36.34 299 THR A CA 1
ATOM 2301 C C . THR A 1 299 ? 23.738 -34.128 -23.403 1.00 36.34 299 THR A C 1
ATOM 2303 O O . THR A 1 299 ? 24.376 -34.450 -22.406 1.00 36.34 299 THR A O 1
ATOM 2306 N N . VAL A 1 300 ? 23.096 -32.962 -23.497 1.00 42.59 300 VAL A N 1
ATOM 2307 C CA . VAL A 1 300 ? 22.817 -32.105 -22.340 1.00 42.59 300 VAL A CA 1
ATOM 2308 C C . VAL A 1 300 ? 21.527 -32.612 -21.702 1.00 42.59 300 VAL A C 1
ATOM 2310 O O . VAL A 1 300 ? 20.448 -32.472 -22.272 1.00 42.59 300 VAL A O 1
ATOM 2313 N N . THR A 1 301 ? 21.634 -33.225 -20.526 1.00 38.34 301 THR A N 1
ATOM 2314 C CA . THR A 1 301 ? 20.477 -33.553 -19.687 1.00 38.34 301 THR A CA 1
ATOM 2315 C C . THR A 1 301 ? 19.883 -32.249 -19.156 1.00 38.34 301 THR A C 1
ATOM 2317 O O . THR A 1 301 ? 20.390 -31.667 -18.201 1.00 38.34 301 THR A O 1
ATOM 2320 N N . THR A 1 302 ? 18.824 -31.756 -19.797 1.00 35.81 302 THR A N 1
ATOM 2321 C CA . THR A 1 302 ? 18.046 -30.606 -19.324 1.00 35.81 302 THR A CA 1
ATOM 2322 C C . THR A 1 302 ? 17.139 -31.034 -18.176 1.00 35.81 302 THR A C 1
ATOM 2324 O O . THR A 1 302 ? 16.150 -31.731 -18.396 1.00 35.81 302 THR A O 1
ATOM 2327 N N . ALA A 1 303 ? 17.446 -30.598 -16.952 1.00 40.44 303 ALA A N 1
ATOM 2328 C CA . ALA A 1 303 ? 16.443 -30.541 -15.894 1.00 40.44 303 ALA A CA 1
ATOM 2329 C C . ALA A 1 303 ? 15.360 -29.536 -16.323 1.00 40.44 303 ALA A C 1
ATOM 2331 O O . ALA A 1 303 ? 15.656 -28.374 -16.600 1.00 40.44 303 ALA A O 1
ATOM 2332 N N . GLN A 1 304 ? 14.121 -30.005 -16.453 1.00 35.03 304 GLN A N 1
ATOM 2333 C CA . GLN A 1 304 ? 12.982 -29.183 -16.852 1.00 35.03 304 GLN A CA 1
ATOM 2334 C C . GLN A 1 304 ? 12.555 -28.315 -15.653 1.00 35.03 304 GLN A C 1
ATOM 2336 O O . GLN A 1 304 ? 12.286 -28.877 -14.591 1.00 35.03 304 GLN A O 1
ATOM 2341 N N . PRO A 1 305 ? 12.501 -26.974 -15.768 1.00 44.34 305 PRO A N 1
ATOM 2342 C CA . PRO A 1 305 ? 12.063 -26.122 -14.667 1.00 44.34 305 PRO A CA 1
ATOM 2343 C C . PRO A 1 305 ? 10.583 -26.392 -14.363 1.00 44.34 305 PRO A C 1
ATOM 2345 O O . PRO A 1 305 ? 9.715 -26.187 -15.213 1.00 44.34 305 PRO A O 1
ATOM 2348 N N . THR A 1 306 ? 10.286 -26.879 -13.159 1.00 50.78 306 THR A N 1
ATOM 2349 C CA . THR A 1 306 ? 8.918 -26.998 -12.643 1.00 50.78 306 THR A CA 1
ATOM 2350 C C . THR A 1 306 ? 8.394 -25.612 -12.284 1.00 50.78 306 THR A C 1
ATOM 2352 O O . THR A 1 306 ? 8.953 -24.938 -11.424 1.00 50.78 306 THR A O 1
ATOM 2355 N N . ILE A 1 307 ? 7.326 -25.177 -12.958 1.00 62.00 307 ILE A N 1
ATOM 2356 C CA . ILE A 1 307 ? 6.633 -23.924 -12.641 1.00 62.00 307 ILE A CA 1
ATOM 2357 C C . ILE A 1 307 ? 5.755 -24.169 -11.411 1.00 62.00 307 ILE A C 1
ATOM 2359 O O . ILE A 1 307 ? 4.797 -24.942 -11.469 1.00 62.00 307 ILE A O 1
ATOM 2363 N N . GLU A 1 308 ? 6.096 -23.522 -10.301 1.00 76.12 308 GLU A N 1
ATOM 2364 C CA . GLU A 1 308 ? 5.288 -23.506 -9.081 1.00 76.12 308 GLU A CA 1
ATOM 2365 C C . GLU A 1 308 ? 4.151 -22.478 -9.192 1.00 76.12 308 GLU A C 1
ATOM 2367 O O . GLU A 1 308 ? 4.225 -21.548 -9.995 1.00 76.12 308 GLU A O 1
ATOM 2372 N N . TYR A 1 309 ? 3.096 -22.629 -8.385 1.00 80.50 309 TYR A N 1
ATOM 2373 C CA . TYR A 1 309 ? 1.907 -21.769 -8.419 1.00 80.50 309 TYR A CA 1
ATOM 2374 C C . TYR A 1 309 ? 1.478 -21.327 -7.010 1.00 80.50 309 TYR A C 1
ATOM 2376 O O . TYR A 1 309 ? 1.628 -22.086 -6.056 1.00 80.50 309 TYR A O 1
ATOM 2384 N N . GLY A 1 310 ? 0.852 -20.153 -6.905 1.00 77.75 310 GLY A N 1
ATOM 2385 C CA . GLY A 1 310 ? 0.178 -19.644 -5.703 1.00 77.75 310 GLY A CA 1
ATOM 2386 C C . GLY A 1 310 ? -1.239 -19.129 -5.998 1.00 77.75 310 GLY A C 1
ATOM 2387 O O . GLY A 1 310 ? -1.668 -19.095 -7.155 1.00 77.75 310 GLY A O 1
ATOM 2388 N N . ASN A 1 311 ? -1.986 -18.752 -4.956 1.00 79.31 311 ASN A N 1
ATOM 2389 C CA . ASN A 1 311 ? -3.371 -18.274 -5.080 1.00 79.31 311 ASN A CA 1
ATOM 2390 C C . ASN A 1 311 ? -3.454 -16.756 -4.877 1.00 79.31 311 ASN A C 1
ATOM 2392 O O . ASN A 1 311 ? -2.823 -16.213 -3.974 1.00 79.31 311 ASN A O 1
ATOM 2396 N N . VAL A 1 312 ? -4.294 -16.081 -5.660 1.00 81.06 312 VAL A N 1
ATOM 2397 C CA . VAL A 1 312 ? -4.607 -14.657 -5.491 1.00 81.06 312 VAL A CA 1
ATOM 2398 C C . VAL A 1 312 ? -6.111 -14.481 -5.344 1.00 81.06 312 VAL A C 1
ATOM 2400 O O . VAL A 1 312 ? -6.873 -14.887 -6.219 1.00 81.06 312 VAL A O 1
ATOM 2403 N N . VAL A 1 313 ? -6.545 -13.890 -4.236 1.00 83.19 313 VAL A N 1
ATOM 2404 C CA . VAL A 1 313 ? -7.936 -13.518 -3.962 1.00 83.19 313 VAL A CA 1
ATOM 2405 C C . VAL A 1 313 ? -8.103 -12.043 -4.299 1.00 83.19 313 VAL A C 1
ATOM 2407 O O . VAL A 1 313 ? -7.406 -11.202 -3.744 1.00 83.19 313 VAL A O 1
ATOM 2410 N N . ILE A 1 314 ? -9.022 -11.732 -5.206 1.00 83.44 314 ILE A N 1
ATOM 2411 C CA . ILE A 1 314 ? -9.242 -10.386 -5.734 1.00 83.44 314 ILE A CA 1
ATOM 2412 C C . ILE A 1 314 ? -10.687 -9.995 -5.455 1.00 83.44 314 ILE A C 1
ATOM 2414 O O . ILE A 1 314 ? -11.599 -10.637 -5.972 1.00 83.44 314 ILE A O 1
ATOM 2418 N N . THR A 1 315 ? -10.907 -8.950 -4.664 1.00 83.00 315 THR A N 1
ATOM 2419 C CA . THR A 1 315 ? -12.214 -8.318 -4.422 1.00 83.00 315 THR A CA 1
ATOM 2420 C C . THR A 1 315 ? -12.183 -6.864 -4.915 1.00 83.00 315 THR A C 1
ATOM 2422 O O . THR A 1 315 ? -11.202 -6.447 -5.522 1.00 83.00 315 THR A O 1
ATOM 2425 N N . SER A 1 316 ? -13.270 -6.104 -4.757 1.00 73.44 316 SER A N 1
ATOM 2426 C CA . SER A 1 316 ? -13.253 -4.646 -4.946 1.00 73.44 316 SER A CA 1
ATOM 2427 C C . SER A 1 316 ? -14.464 -3.983 -4.302 1.00 73.44 316 SER A C 1
ATOM 2429 O O . SER A 1 316 ? -15.476 -4.647 -4.061 1.00 73.44 316 SER A O 1
ATOM 2431 N N . GLN A 1 317 ? -14.387 -2.668 -4.099 1.00 70.94 317 GLN A N 1
ATOM 2432 C CA . GLN A 1 317 ? -15.518 -1.821 -3.719 1.00 70.94 317 GLN A CA 1
ATOM 2433 C C . GLN A 1 317 ? -15.731 -0.718 -4.767 1.00 70.94 317 GLN A C 1
ATOM 2435 O O . GLN A 1 317 ? -14.856 0.128 -4.920 1.00 70.94 317 GLN A O 1
ATOM 2440 N N . PRO A 1 318 ? -16.861 -0.694 -5.500 1.00 83.38 318 PRO A N 1
ATOM 2441 C CA . PRO A 1 318 ? -17.921 -1.710 -5.544 1.00 83.38 318 PRO A CA 1
ATOM 2442 C C . PRO A 1 318 ? -17.451 -3.059 -6.116 1.00 83.38 318 PRO A C 1
ATOM 2444 O O . PRO A 1 318 ? -16.516 -3.131 -6.918 1.00 83.38 318 PRO A O 1
ATOM 2447 N N . ILE A 1 319 ? -18.139 -4.136 -5.729 1.00 83.81 319 ILE A N 1
ATOM 2448 C CA . ILE A 1 319 ? -17.902 -5.489 -6.252 1.00 83.81 319 ILE A CA 1
ATOM 2449 C C . ILE A 1 319 ? -18.395 -5.620 -7.701 1.00 83.81 319 ILE A C 1
ATOM 2451 O O . ILE A 1 319 ? -19.350 -4.957 -8.106 1.00 83.81 319 ILE A O 1
ATOM 2455 N N . GLY A 1 320 ? -17.777 -6.501 -8.488 1.00 83.75 320 GLY A N 1
ATOM 2456 C CA . GLY A 1 320 ? -18.171 -6.771 -9.874 1.00 83.75 320 GLY A CA 1
ATOM 2457 C C . GLY A 1 320 ? -17.307 -6.074 -10.925 1.00 83.75 320 GLY A C 1
ATOM 2458 O O . GLY A 1 320 ? -17.682 -6.061 -12.104 1.00 83.75 320 GLY A O 1
ATOM 2459 N N . ALA A 1 321 ? -16.169 -5.508 -10.518 1.00 88.12 321 ALA A N 1
ATOM 2460 C CA . ALA A 1 321 ? -15.186 -4.923 -11.416 1.00 88.12 321 ALA A CA 1
ATOM 2461 C C . ALA A 1 321 ? -14.524 -6.016 -12.257 1.00 88.12 321 ALA A C 1
ATOM 2463 O O . ALA A 1 321 ? -14.241 -7.107 -11.772 1.00 88.12 321 ALA A O 1
ATOM 2464 N N . GLU A 1 322 ? -14.285 -5.735 -13.529 1.00 90.00 322 GLU A N 1
ATOM 2465 C CA . GLU A 1 322 ? -13.578 -6.618 -14.445 1.00 90.00 322 GLU A CA 1
ATOM 2466 C C . GLU A 1 322 ? -12.116 -6.753 -14.031 1.00 90.00 322 GLU A C 1
ATOM 2468 O O . GLU A 1 322 ? -11.406 -5.757 -13.964 1.00 90.00 322 GLU A O 1
ATOM 2473 N N . VAL A 1 323 ? -11.670 -7.982 -13.785 1.00 87.12 323 VAL A N 1
ATOM 2474 C CA . VAL A 1 323 ? -10.312 -8.309 -13.353 1.00 87.12 323 VAL A CA 1
ATOM 2475 C C . VAL A 1 323 ? -9.490 -8.756 -14.555 1.00 87.12 323 VAL A C 1
ATOM 2477 O O . VAL A 1 323 ? -9.868 -9.686 -15.275 1.00 87.12 323 VAL A O 1
ATOM 2480 N N . TYR A 1 324 ? -8.326 -8.143 -14.734 1.00 80.44 324 TYR A N 1
ATOM 2481 C CA . TYR A 1 324 ? -7.336 -8.499 -15.740 1.00 80.44 324 TYR A CA 1
ATOM 2482 C C . TYR A 1 324 ? -6.021 -8.860 -15.050 1.00 80.44 324 TYR A C 1
ATOM 2484 O O . TYR A 1 324 ? -5.559 -8.114 -14.193 1.00 80.44 324 TYR A O 1
ATOM 2492 N N . ILE A 1 325 ? -5.418 -9.983 -15.446 1.00 80.50 325 ILE A N 1
ATOM 2493 C CA . ILE A 1 325 ? -4.093 -10.420 -14.994 1.00 80.50 325 ILE A CA 1
ATOM 2494 C C . ILE A 1 325 ? -3.155 -10.467 -16.195 1.00 80.50 325 ILE A C 1
ATOM 2496 O O . ILE A 1 325 ? -3.473 -11.130 -17.186 1.00 80.50 325 ILE A O 1
ATOM 2500 N N . ASP A 1 326 ? -2.032 -9.758 -16.117 1.00 70.12 326 ASP A N 1
ATOM 2501 C CA . ASP A 1 326 ? -1.042 -9.608 -17.192 1.00 70.12 326 ASP A CA 1
ATOM 2502 C C . ASP A 1 326 ? -1.708 -9.194 -18.518 1.00 70.12 326 ASP A C 1
ATOM 2504 O O . ASP A 1 326 ? -1.497 -9.777 -19.583 1.00 70.12 326 ASP A O 1
ATOM 2508 N N . GLY A 1 327 ? -2.641 -8.240 -18.418 1.00 65.06 327 GLY A N 1
ATOM 2509 C CA . GLY A 1 327 ? -3.433 -7.732 -19.541 1.00 65.06 327 GLY A CA 1
ATOM 2510 C C . GLY A 1 327 ? -4.544 -8.665 -20.046 1.00 65.06 327 GLY A C 1
ATOM 2511 O O . GLY A 1 327 ? -5.296 -8.279 -20.939 1.00 65.06 327 GLY A O 1
ATOM 2512 N N . LYS A 1 328 ? -4.704 -9.873 -19.487 1.00 78.25 328 LYS A N 1
ATOM 2513 C CA . LYS A 1 328 ? -5.734 -10.843 -19.899 1.00 78.25 328 LYS A CA 1
ATOM 2514 C C . LYS A 1 328 ? -6.916 -10.836 -18.941 1.00 78.25 328 LYS A C 1
ATOM 2516 O O . LYS A 1 328 ? -6.730 -10.999 -17.741 1.00 78.25 328 LYS A O 1
ATOM 2521 N N . TYR A 1 329 ? -8.132 -10.732 -19.470 1.00 86.44 329 TYR A N 1
ATOM 2522 C CA . TYR A 1 329 ? -9.359 -10.819 -18.674 1.00 86.44 329 TYR A CA 1
ATOM 2523 C C . TYR A 1 329 ? -9.468 -12.172 -17.952 1.00 86.44 329 TYR A C 1
ATOM 2525 O O . TYR A 1 329 ? -9.258 -13.225 -18.563 1.00 86.44 329 TYR A O 1
ATOM 2533 N N . LYS A 1 330 ? -9.787 -12.145 -16.654 1.00 91.31 330 LYS A N 1
ATOM 2534 C CA . LYS A 1 330 ? -9.905 -13.333 -15.790 1.00 91.31 330 LYS A CA 1
ATOM 2535 C C . LYS A 1 330 ? -11.251 -13.471 -15.082 1.00 91.31 330 LYS A C 1
ATOM 2537 O O . LYS A 1 330 ? -11.479 -14.498 -14.451 1.00 91.31 330 LYS A O 1
ATOM 2542 N N . GLY A 1 331 ? -12.140 -12.489 -15.206 1.00 90.12 331 GLY A N 1
ATOM 2543 C CA . GLY A 1 331 ? -13.473 -12.531 -14.610 1.00 90.12 331 GLY A CA 1
ATOM 2544 C C . GLY A 1 331 ? -13.850 -11.210 -13.958 1.00 90.12 331 GLY A C 1
ATOM 2545 O O . GLY A 1 331 ? -13.362 -10.153 -14.350 1.00 90.12 331 GLY A O 1
ATOM 2546 N N . ARG A 1 332 ? -14.738 -11.265 -12.966 1.00 89.69 332 ARG A N 1
ATOM 2547 C CA . ARG A 1 332 ? -15.132 -10.108 -12.157 1.00 89.69 332 ARG A CA 1
ATOM 2548 C C . ARG A 1 332 ? -14.792 -10.347 -10.689 1.00 89.69 332 ARG A C 1
ATOM 2550 O O . ARG A 1 332 ? -14.843 -11.488 -10.238 1.00 89.69 332 ARG A O 1
ATOM 2557 N N . SER A 1 333 ? -14.471 -9.285 -9.957 1.00 85.62 333 SER A N 1
ATOM 2558 C CA . SER A 1 333 ? -14.333 -9.327 -8.501 1.00 85.62 333 SER A CA 1
ATOM 2559 C C . SER A 1 333 ? -15.694 -9.667 -7.860 1.00 85.62 333 SER A C 1
ATOM 2561 O O . SER A 1 333 ? -16.729 -9.211 -8.338 1.00 85.62 333 SER A O 1
ATOM 2563 N N . ALA A 1 334 ? -15.795 -10.460 -6.793 1.00 91.62 334 ALA A N 1
ATOM 2564 C CA . ALA A 1 334 ? -14.746 -11.181 -6.078 1.00 91.62 334 ALA A CA 1
ATOM 2565 C C . ALA A 1 334 ? -14.401 -12.534 -6.736 1.00 91.62 334 ALA A C 1
ATOM 2567 O O . ALA A 1 334 ? -15.294 -13.328 -7.026 1.00 91.62 334 ALA A O 1
ATOM 2568 N N . CYS A 1 335 ? -13.114 -12.829 -6.930 1.00 76.38 335 CYS A N 1
ATOM 2569 C CA . CYS A 1 335 ? -12.650 -14.090 -7.514 1.00 76.38 335 CYS A CA 1
ATOM 2570 C C . CYS A 1 335 ? -11.320 -14.569 -6.917 1.00 76.38 335 CYS A C 1
ATOM 2572 O O . CYS A 1 335 ? -10.536 -13.776 -6.399 1.00 76.38 335 CYS A O 1
ATOM 2574 N N . THR A 1 336 ? -11.028 -15.865 -7.045 1.00 90.88 336 THR A N 1
ATOM 2575 C CA . THR A 1 336 ? -9.723 -16.449 -6.699 1.00 90.88 336 THR A CA 1
ATOM 2576 C C . THR A 1 336 ? -9.067 -17.029 -7.947 1.00 90.88 336 THR A C 1
ATOM 2578 O O . THR A 1 336 ? -9.696 -17.791 -8.679 1.00 90.88 336 THR A O 1
ATOM 2581 N N . ILE A 1 337 ? -7.806 -16.675 -8.197 1.00 88.38 337 ILE A N 1
ATOM 2582 C CA . ILE A 1 337 ? -7.054 -17.060 -9.395 1.00 88.38 337 ILE A CA 1
ATOM 2583 C C . ILE A 1 337 ? -5.749 -17.729 -8.971 1.00 88.38 337 ILE A C 1
ATOM 2585 O O . ILE A 1 337 ? -5.008 -17.197 -8.148 1.00 88.38 337 ILE A O 1
ATOM 2589 N N . LYS A 1 338 ? -5.448 -18.888 -9.561 1.00 89.06 338 LYS A N 1
ATOM 2590 C CA . LYS A 1 338 ? -4.162 -19.566 -9.388 1.00 89.06 338 LYS A CA 1
ATOM 2591 C C . LYS A 1 338 ? -3.174 -19.066 -10.440 1.00 89.06 338 LYS A C 1
ATOM 2593 O O . LYS A 1 338 ? -3.464 -19.148 -11.635 1.00 89.06 338 LYS A O 1
ATOM 2598 N N . LEU A 1 339 ? -2.031 -18.552 -10.003 1.00 81.94 339 LEU A N 1
ATOM 2599 C CA . LEU A 1 339 ? -1.018 -17.933 -10.860 1.00 81.94 339 LEU A CA 1
ATOM 2600 C C . LEU A 1 339 ? 0.356 -18.571 -10.627 1.00 81.94 339 LEU A C 1
ATOM 2602 O O . LEU A 1 339 ? 0.602 -19.057 -9.521 1.00 81.94 339 LEU A O 1
ATOM 2606 N N . PRO A 1 340 ? 1.226 -18.629 -11.651 1.00 79.81 340 PRO A N 1
ATOM 2607 C CA . PRO A 1 340 ? 2.623 -19.000 -11.465 1.00 79.81 340 PRO A CA 1
ATOM 2608 C C . PRO A 1 340 ? 3.292 -18.181 -10.355 1.00 79.81 340 PRO A C 1
ATOM 2610 O O . PRO A 1 340 ? 2.898 -17.055 -10.075 1.00 79.81 340 PRO A O 1
ATOM 2613 N N . VAL A 1 341 ? 4.316 -18.738 -9.718 1.00 66.12 341 VAL A N 1
ATOM 2614 C CA . VAL A 1 341 ? 5.158 -17.967 -8.799 1.00 66.12 341 VAL A CA 1
ATOM 2615 C C . VAL A 1 341 ? 5.898 -16.887 -9.587 1.00 66.12 341 VAL A C 1
ATOM 2617 O O . VAL A 1 341 ? 6.540 -17.180 -10.597 1.00 66.12 341 VAL A O 1
ATOM 2620 N N . GLY A 1 342 ? 5.809 -15.639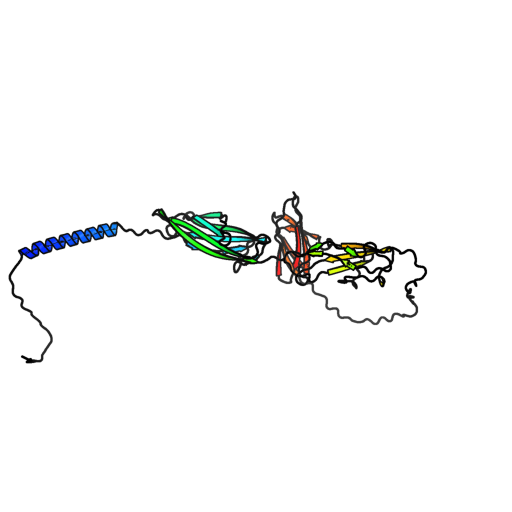 -9.133 1.00 51.66 342 GLY A N 1
ATOM 2621 C CA . GLY A 1 342 ? 6.356 -14.482 -9.836 1.00 51.66 342 GLY A CA 1
ATOM 2622 C C . GLY A 1 342 ? 5.504 -13.224 -9.692 1.00 51.66 342 GLY A C 1
ATOM 2623 O O . GLY A 1 342 ? 4.472 -13.216 -9.024 1.00 51.66 342 GLY A O 1
ATOM 2624 N N . ALA A 1 343 ? 5.962 -12.133 -10.303 1.00 49.75 343 ALA A N 1
ATOM 2625 C CA . ALA A 1 343 ? 5.214 -10.881 -10.348 1.00 49.75 343 ALA A CA 1
ATOM 2626 C C . ALA A 1 343 ? 4.125 -10.944 -11.430 1.00 49.75 343 ALA A C 1
ATOM 2628 O O . ALA A 1 343 ? 4.408 -11.335 -12.560 1.00 49.75 343 ALA A O 1
ATOM 2629 N N . HIS A 1 344 ? 2.914 -10.520 -11.079 1.00 58.97 344 HIS A N 1
ATOM 2630 C CA . HIS A 1 344 ? 1.751 -10.453 -11.958 1.00 58.97 344 HIS A CA 1
ATOM 2631 C C . HIS A 1 344 ? 1.108 -9.068 -11.886 1.00 58.97 344 HIS A C 1
ATOM 2633 O O . HIS A 1 344 ? 0.900 -8.531 -10.797 1.00 58.97 344 HIS A O 1
ATOM 2639 N N . ALA A 1 345 ? 0.767 -8.493 -13.037 1.00 57.16 345 ALA A N 1
ATOM 2640 C CA . ALA A 1 345 ? 0.058 -7.221 -13.114 1.00 57.16 345 ALA A CA 1
ATOM 2641 C C . ALA A 1 345 ? -1.452 -7.454 -12.996 1.00 57.16 345 ALA A C 1
ATOM 2643 O O . ALA A 1 345 ? -2.020 -8.236 -13.753 1.00 57.16 345 ALA A O 1
ATOM 2644 N N . ILE A 1 346 ? -2.111 -6.754 -12.080 1.00 73.69 346 ILE A N 1
ATOM 2645 C CA . ILE A 1 346 ? -3.544 -6.841 -11.807 1.00 73.69 346 ILE A CA 1
ATOM 2646 C C . ILE A 1 346 ? -4.186 -5.497 -12.142 1.00 73.69 346 ILE A C 1
ATOM 2648 O O . ILE A 1 346 ? -3.743 -4.457 -11.664 1.00 73.69 346 ILE A O 1
ATOM 2652 N N . SER A 1 347 ? -5.233 -5.518 -12.963 1.00 64.19 347 SER A N 1
ATOM 2653 C CA . SER A 1 347 ? -6.019 -4.336 -13.326 1.00 64.19 347 SER A CA 1
ATOM 2654 C C . SER A 1 347 ? -7.497 -4.604 -13.085 1.00 64.19 347 SER A C 1
ATOM 2656 O O . SER A 1 347 ? -8.004 -5.659 -13.473 1.00 64.19 347 SER A O 1
ATOM 2658 N N . LEU A 1 348 ? -8.179 -3.667 -12.434 1.00 79.44 348 LEU A N 1
ATOM 2659 C CA . LEU A 1 348 ? -9.613 -3.695 -12.202 1.00 79.44 348 LEU A CA 1
ATOM 2660 C C . LEU A 1 348 ? -10.273 -2.532 -12.934 1.00 79.44 348 LEU A C 1
ATOM 2662 O O . LEU A 1 348 ? -9.858 -1.380 -12.811 1.00 79.44 348 LEU A O 1
ATOM 2666 N N . LYS A 1 349 ? -11.321 -2.841 -13.698 1.00 78.12 349 LYS A N 1
ATOM 2667 C CA . LYS A 1 349 ? -12.092 -1.852 -14.455 1.00 78.12 349 LYS A CA 1
ATOM 2668 C C . LYS A 1 349 ? -13.570 -1.962 -14.136 1.00 78.12 349 LYS A C 1
ATOM 2670 O O . LYS A 1 349 ? -14.140 -3.051 -14.148 1.00 78.12 349 LYS A O 1
ATOM 2675 N N . MET A 1 350 ? -14.216 -0.829 -13.904 1.00 81.12 350 MET A N 1
ATOM 2676 C CA . MET A 1 350 ? -15.665 -0.763 -13.795 1.00 81.12 350 MET A CA 1
ATOM 2677 C C . MET A 1 350 ? -16.173 0.487 -14.506 1.00 81.12 350 MET A C 1
ATOM 2679 O O . MET A 1 350 ? -15.587 1.555 -14.394 1.00 81.12 350 MET A O 1
ATOM 2683 N N . SER A 1 351 ? -17.273 0.348 -15.245 1.00 84.00 351 SER A N 1
ATOM 2684 C CA . SER A 1 351 ? -17.900 1.473 -15.941 1.00 84.00 351 SER A CA 1
ATOM 2685 C C . SER A 1 351 ? -18.267 2.592 -14.961 1.00 84.00 351 SER A C 1
ATOM 2687 O O . SER A 1 351 ? -18.976 2.339 -13.989 1.00 84.00 351 SER A O 1
ATOM 2689 N N . GLY A 1 352 ? -17.831 3.822 -15.249 1.00 60.28 352 GLY A N 1
ATOM 2690 C CA . GLY A 1 352 ? -18.058 4.998 -14.399 1.00 60.28 352 GLY A CA 1
ATOM 2691 C C . GLY A 1 352 ? -17.077 5.143 -13.230 1.00 60.28 352 GLY A C 1
ATOM 2692 O O . GLY A 1 352 ? -17.295 5.990 -12.363 1.00 60.28 352 GLY A O 1
ATOM 2693 N N . TYR A 1 353 ? -16.022 4.326 -13.194 1.00 76.94 353 TYR A N 1
ATOM 2694 C CA . TYR A 1 353 ? -14.968 4.356 -12.186 1.00 76.94 353 TYR A CA 1
ATOM 2695 C C . TYR A 1 353 ? -13.587 4.430 -12.837 1.00 76.94 353 TYR A C 1
ATOM 2697 O O . TYR A 1 353 ? -13.351 3.826 -13.883 1.00 76.94 353 TYR A O 1
ATOM 2705 N N . LEU A 1 354 ? -12.667 5.133 -12.177 1.00 52.44 354 LEU A N 1
ATOM 2706 C CA . LEU A 1 354 ? -11.262 5.176 -12.550 1.00 52.44 354 LEU A CA 1
ATOM 2707 C C . LEU A 1 354 ? -10.673 3.754 -12.508 1.00 52.44 354 LEU A C 1
ATOM 2709 O O . LEU A 1 354 ? -10.971 2.993 -11.579 1.00 52.44 354 LEU A O 1
ATOM 2713 N N . PRO A 1 355 ? -9.838 3.375 -13.493 1.00 56.88 355 PRO A N 1
ATOM 2714 C CA . PRO A 1 355 ? -9.181 2.076 -13.490 1.00 56.88 355 PRO A CA 1
ATOM 2715 C C . PRO A 1 355 ? -8.236 1.968 -12.292 1.00 56.88 355 PRO A C 1
ATOM 2717 O O . PRO A 1 355 ? -7.508 2.909 -11.976 1.00 56.88 355 PRO A O 1
ATOM 2720 N N . TRP A 1 356 ? -8.238 0.806 -11.643 1.00 73.12 356 TRP A N 1
ATOM 2721 C CA . TRP A 1 356 ? -7.320 0.499 -10.551 1.00 73.12 356 TRP A CA 1
ATOM 2722 C C . TRP A 1 356 ? -6.300 -0.531 -10.994 1.00 73.12 356 TRP A C 1
ATOM 2724 O O . TRP A 1 356 ? -6.636 -1.480 -11.699 1.00 73.12 356 TRP A O 1
ATOM 2734 N N . ASP A 1 357 ? -5.056 -0.360 -10.566 1.00 61.69 357 ASP A N 1
ATOM 2735 C CA . ASP A 1 357 ? -3.941 -1.143 -11.059 1.00 61.69 357 ASP A CA 1
ATOM 2736 C C . ASP A 1 357 ? -2.883 -1.385 -9.985 1.00 61.69 357 ASP A C 1
ATOM 2738 O O . ASP A 1 357 ? -2.479 -0.451 -9.296 1.00 61.69 357 ASP A O 1
ATOM 2742 N N . ALA A 1 358 ? -2.384 -2.618 -9.889 1.00 45.25 358 ALA A N 1
ATOM 2743 C CA . ALA A 1 358 ? -1.273 -2.980 -9.011 1.00 45.25 358 ALA A CA 1
ATOM 2744 C C . ALA A 1 358 ? -0.469 -4.157 -9.571 1.00 45.25 358 ALA A C 1
ATOM 2746 O O . ALA A 1 358 ? -0.976 -4.952 -10.357 1.00 45.25 358 ALA A O 1
ATOM 2747 N N . ALA A 1 359 ? 0.778 -4.307 -9.134 1.00 54.66 359 ALA A N 1
ATOM 2748 C CA . ALA A 1 359 ? 1.544 -5.532 -9.329 1.00 54.66 359 ALA A CA 1
ATOM 2749 C C . ALA A 1 359 ? 1.545 -6.348 -8.030 1.00 54.66 359 ALA A C 1
ATOM 2751 O O . ALA A 1 359 ? 1.689 -5.793 -6.944 1.00 54.66 359 ALA A O 1
ATOM 2752 N N . VAL A 1 360 ? 1.401 -7.666 -8.142 1.00 54.22 360 VAL A N 1
ATOM 2753 C CA . VAL A 1 360 ? 1.401 -8.602 -7.013 1.00 54.22 360 VAL A CA 1
ATOM 2754 C C . VAL A 1 360 ? 2.450 -9.677 -7.237 1.00 54.22 360 VAL A C 1
ATOM 2756 O O . VAL A 1 360 ? 2.515 -10.263 -8.314 1.00 54.22 360 VAL A O 1
ATOM 2759 N N . TYR A 1 361 ? 3.249 -9.974 -6.212 1.00 57.41 361 TYR A N 1
ATOM 2760 C CA . TYR A 1 361 ? 4.163 -11.111 -6.237 1.00 57.41 361 TYR A CA 1
ATOM 2761 C C . TYR A 1 361 ? 3.502 -12.356 -5.639 1.00 57.41 361 TYR A C 1
ATOM 2763 O O . TYR A 1 361 ? 3.152 -12.391 -4.460 1.00 57.41 361 TYR A O 1
ATOM 2771 N N . VAL A 1 362 ? 3.356 -13.396 -6.450 1.00 63.94 362 VAL A N 1
ATOM 2772 C CA . VAL A 1 362 ? 2.780 -14.683 -6.062 1.00 63.94 362 VAL A CA 1
ATOM 2773 C C . VAL A 1 362 ? 3.915 -15.601 -5.622 1.00 63.94 362 VAL A C 1
ATOM 2775 O O . VAL A 1 362 ? 4.845 -15.841 -6.381 1.00 63.94 362 VAL A O 1
ATOM 2778 N N . SER A 1 363 ? 3.862 -16.094 -4.384 1.00 59.28 363 SER A N 1
ATOM 2779 C CA . SER A 1 363 ? 4.812 -17.084 -3.843 1.00 59.28 363 SER A CA 1
ATOM 2780 C C . SER A 1 363 ? 4.170 -18.470 -3.800 1.00 59.28 363 SER A C 1
ATOM 2782 O O . SER A 1 363 ? 2.944 -18.563 -3.694 1.00 59.28 363 SER A O 1
ATOM 2784 N N . SER A 1 364 ? 4.971 -19.539 -3.852 1.00 64.06 364 SER A N 1
ATOM 2785 C CA . SER A 1 364 ? 4.447 -20.900 -3.715 1.00 64.06 364 SER A CA 1
ATOM 2786 C C . SER A 1 364 ? 3.761 -21.066 -2.361 1.00 64.06 364 SER A C 1
ATOM 2788 O O . SER A 1 364 ? 4.212 -20.538 -1.343 1.00 64.06 364 SER A O 1
ATOM 2790 N N . ASP A 1 365 ? 2.602 -21.725 -2.384 1.00 62.91 365 ASP A N 1
ATOM 2791 C CA . ASP A 1 365 ? 1.794 -22.096 -1.215 1.00 62.91 365 ASP A CA 1
ATOM 2792 C C . ASP A 1 365 ? 1.271 -20.944 -0.332 1.00 62.91 365 ASP A C 1
ATOM 2794 O O . ASP A 1 365 ? 0.709 -21.183 0.739 1.00 62.91 365 ASP A O 1
ATOM 2798 N N . LYS A 1 366 ? 1.366 -19.688 -0.791 1.00 52.19 366 LYS A N 1
ATOM 2799 C CA . LYS A 1 366 ? 0.752 -18.527 -0.128 1.00 52.19 366 LYS A CA 1
ATOM 2800 C C . LYS A 1 366 ? -0.448 -17.994 -0.907 1.00 52.19 366 LYS A C 1
ATOM 2802 O O . LYS A 1 366 ? -0.508 -18.067 -2.135 1.00 52.19 366 LYS A O 1
ATOM 2807 N N . THR A 1 367 ? -1.409 -17.447 -0.164 1.00 66.56 367 THR A N 1
ATOM 2808 C CA . THR A 1 367 ? -2.556 -16.727 -0.727 1.00 66.56 367 TH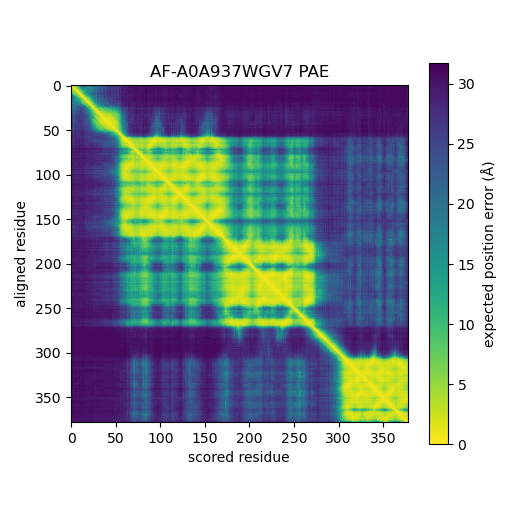R A CA 1
ATOM 2809 C C . THR A 1 367 ? -2.320 -15.230 -0.593 1.00 66.56 367 THR A C 1
ATOM 2811 O O . THR A 1 367 ? -2.134 -14.745 0.520 1.00 66.56 367 THR A O 1
ATOM 2814 N N . VAL A 1 368 ? -2.339 -14.505 -1.710 1.00 58.81 368 VAL A N 1
ATOM 2815 C CA . VAL A 1 368 ? -2.244 -13.040 -1.735 1.00 58.81 368 VAL A CA 1
ATOM 2816 C C . VAL A 1 368 ? -3.640 -12.445 -1.891 1.00 58.81 368 VAL A C 1
ATOM 2818 O O . VAL A 1 368 ? -4.421 -12.939 -2.700 1.00 58.81 368 VAL A O 1
ATOM 2821 N N . LYS A 1 369 ? -3.975 -11.404 -1.124 1.00 69.19 369 LYS A N 1
ATOM 2822 C CA . LYS A 1 369 ? -5.266 -10.705 -1.208 1.00 69.19 369 LYS A CA 1
ATOM 2823 C C . LYS A 1 369 ? -5.104 -9.339 -1.873 1.00 69.19 369 LYS A C 1
ATOM 2825 O O . LYS A 1 369 ? -4.101 -8.669 -1.661 1.00 69.19 369 LYS A O 1
ATOM 2830 N N . VAL A 1 370 ? -6.092 -8.949 -2.673 1.00 66.88 370 VAL A N 1
ATOM 2831 C CA . VAL A 1 370 ? -6.139 -7.690 -3.423 1.00 66.88 370 VAL A CA 1
ATOM 2832 C C . VAL A 1 370 ? -7.551 -7.128 -3.330 1.00 66.88 370 VAL A C 1
ATOM 2834 O O . VAL A 1 370 ? -8.474 -7.730 -3.875 1.00 66.88 370 VAL A O 1
ATOM 2837 N N . THR A 1 371 ? -7.735 -6.009 -2.632 1.00 76.19 371 THR A N 1
ATOM 2838 C CA . THR A 1 371 ? -9.069 -5.513 -2.239 1.00 76.19 371 THR A CA 1
ATOM 2839 C C . THR A 1 371 ? -9.279 -4.010 -2.520 1.00 76.19 371 THR A C 1
ATOM 2841 O O . THR A 1 371 ? -9.611 -3.240 -1.624 1.00 76.19 371 THR A O 1
ATOM 2844 N N . PRO A 1 372 ? -9.101 -3.538 -3.767 1.00 59.53 372 PRO A N 1
ATOM 2845 C CA . PRO A 1 372 ? -9.166 -2.112 -4.093 1.00 59.53 372 PRO A CA 1
ATOM 2846 C C . PRO A 1 372 ? -10.540 -1.450 -3.949 1.00 59.53 372 PRO A C 1
ATOM 2848 O O . PRO A 1 372 ? -11.567 -2.001 -4.355 1.00 59.53 372 PRO A O 1
ATOM 2851 N N . GLU A 1 373 ? -10.530 -0.195 -3.497 1.00 67.44 373 GLU A N 1
ATOM 2852 C CA . GLU A 1 373 ? -11.642 0.744 -3.655 1.00 67.44 373 GLU A CA 1
ATOM 2853 C C . GLU A 1 373 ? -11.506 1.496 -4.987 1.00 67.44 373 GLU A C 1
ATOM 2855 O O . GLU A 1 373 ? -10.451 2.045 -5.313 1.00 67.44 373 GLU A O 1
ATOM 2860 N N . LEU A 1 374 ? -12.573 1.493 -5.785 1.00 63.38 374 LEU A N 1
ATOM 2861 C CA . LEU A 1 374 ? -12.635 2.196 -7.058 1.00 63.38 374 LEU A CA 1
ATOM 2862 C C . LEU A 1 374 ? -13.314 3.550 -6.853 1.00 63.38 374 LEU A C 1
ATOM 2864 O O . LEU A 1 374 ? -14.432 3.638 -6.342 1.00 63.38 374 LEU A O 1
ATOM 2868 N N . PHE A 1 375 ? -12.668 4.610 -7.329 1.00 60.09 375 PHE A N 1
ATOM 2869 C CA . PHE A 1 375 ? -13.210 5.967 -7.298 1.00 60.09 375 PHE A CA 1
ATOM 2870 C C . PHE A 1 375 ? -13.976 6.268 -8.582 1.00 60.09 375 PHE A C 1
ATOM 2872 O O . PHE A 1 375 ? -13.572 5.829 -9.655 1.00 60.09 375 PHE A O 1
ATOM 2879 N N . LYS A 1 376 ? -15.084 7.010 -8.493 1.00 55.56 376 LYS A N 1
ATOM 2880 C CA . LYS A 1 376 ? -15.851 7.407 -9.682 1.00 55.56 376 LYS A CA 1
ATOM 2881 C C . LYS A 1 376 ? -15.032 8.336 -10.574 1.00 55.56 376 LYS A C 1
ATOM 2883 O O . LYS A 1 376 ? -14.252 9.143 -10.072 1.00 55.56 376 LYS A O 1
ATOM 2888 N N . GLU A 1 377 ? -15.236 8.228 -11.882 1.00 54.06 377 GLU A N 1
ATOM 2889 C CA . GLU A 1 377 ? -14.737 9.250 -12.804 1.00 54.06 377 GLU A CA 1
ATOM 2890 C C . GLU A 1 377 ? -15.473 10.580 -12.527 1.00 54.06 377 GLU A C 1
ATOM 2892 O O . GLU A 1 377 ? -16.683 10.540 -12.269 1.00 54.06 377 GLU A O 1
ATOM 2897 N N . PRO A 1 378 ? -14.751 11.717 -12.478 1.00 57.00 378 PRO A N 1
ATOM 2898 C CA . PRO A 1 378 ? -15.310 13.019 -12.111 1.00 57.00 378 PRO A CA 1
ATOM 2899 C C . PRO A 1 378 ? -16.344 13.570 -13.098 1.00 57.00 378 PRO A C 1
ATOM 2901 O O . PRO A 1 378 ? -16.254 13.260 -14.309 1.00 57.00 378 PRO A O 1
#